Protein AF-0000000072940993 (afdb_homodimer)

Nearest PDB structures (foldseek):
  5yqp-assembly2_B  TM=6.753E-01  e=2.113E-04  Saccharomyces cerevisiae S288C
  6cay-assembly1_A  TM=6.560E-01  e=2.623E-04  Saccharomyces cerevisiae
  6byd-assembly1_A  TM=6.448E-01  e=2.923E-04  Saccharomyces cerevisiae S288C
  5yqi-assembly1_A  TM=5.886E-01  e=9.612E-04  Saccharomyces cerevisiae
  5yqp-assembly2_B  TM=6.872E-01  e=2.381E-04  Saccharomyces cerevisiae S288C

Foldseek 3Di:
DALVVLVCVQAVPAAADPDPCQQVVVVLADPDDWDWDDQDDWDPLDASRVVSCCVQPVCVVVVVVVVQVWAPKDKDHWHWDAHPVDRPFTKTKMKIWTKGADPDDPPFDRIFIKMKIWIWGADPPQRKIKIKMKMFTDGDVCRVQKIKIKIKIWHWDADPVRGITIGITMTIDIGGHVVVVVVVVVVVVVVVVVVVVVVVVVVVCCVVVVD/DALVVLVVVQLVPAAADPDPCQQVVVVLADPDDWDWDDQDDFDPLDASRVVSCCVQPVCVVVVVVVVQVWDPKDKDHWHWDAHPVDRPFTKTKMKIWTKGADPDDPPFDRIFIKIKIWIWGADPPQRKIKIKMKMFTDGDVCRVQKIKIKIKIWHWDAPPVRGITIGITMTIDIGGHVVVVVVVVVVVVVVVVVVVVVVVVVVVCCVVVVD

Structure (mmCIF, N/CA/C/O backbone):
data_AF-0000000072940993-model_v1
#
loop_
_entity.id
_entity.type
_entity.pdbx_description
1 polymer 'VASt domain-containing protein'
#
loop_
_atom_site.group_PDB
_atom_site.id
_atom_site.type_symbol
_atom_site.label_atom_id
_atom_site.label_alt_id
_atom_site.label_comp_id
_atom_site.label_asym_id
_atom_site.label_entity_id
_atom_site.label_seq_id
_atom_site.pdbx_PDB_ins_code
_atom_site.Cartn_x
_atom_site.Cartn_y
_atom_site.Cartn_z
_atom_site.occupancy
_atom_site.B_iso_or_equiv
_atom_site.auth_seq_id
_atom_site.auth_comp_id
_atom_site.auth_asym_id
_atom_site.auth_atom_id
_atom_site.pdbx_PDB_model_num
ATOM 1 N N . MET A 1 1 ? -4.785 -43.75 -18.281 1 80.12 1 MET A N 1
ATOM 2 C CA . MET A 1 1 ? -5.207 -43.531 -16.906 1 80.12 1 MET A CA 1
ATOM 3 C C . MET A 1 1 ? -5.918 -42.188 -16.75 1 80.12 1 MET A C 1
ATOM 5 O O . MET A 1 1 ? -5.582 -41.219 -17.453 1 80.12 1 MET A O 1
ATOM 9 N N . SER A 1 2 ? -7.012 -42.219 -15.938 1 92.25 2 SER A N 1
ATOM 10 C CA . SER A 1 2 ? -7.746 -40.969 -15.695 1 92.25 2 SER A CA 1
ATOM 11 C C . SER A 1 2 ? -6.926 -40 -14.852 1 92.25 2 SER A C 1
ATOM 13 O O . SER A 1 2 ? -5.949 -40.406 -14.219 1 92.25 2 SER A O 1
ATOM 15 N N . ALA A 1 3 ? -7.258 -38.781 -14.961 1 94.5 3 ALA A N 1
ATOM 16 C CA . ALA A 1 3 ? -6.602 -37.781 -14.141 1 94.5 3 ALA A CA 1
ATOM 17 C C . ALA A 1 3 ? -6.637 -38.156 -12.664 1 94.5 3 ALA A C 1
ATOM 19 O O . ALA A 1 3 ? -5.641 -38.031 -11.953 1 94.5 3 ALA A O 1
ATOM 20 N N . LYS A 1 4 ? -7.781 -38.656 -12.273 1 94.44 4 LYS A N 1
ATOM 21 C CA . LYS A 1 4 ? -7.953 -39.062 -10.883 1 94.44 4 LYS A CA 1
ATOM 22 C C . LYS A 1 4 ? -7.016 -40.219 -10.531 1 94.44 4 LYS A C 1
ATOM 24 O O . LYS A 1 4 ? -6.363 -40.219 -9.484 1 94.44 4 LYS A O 1
ATOM 29 N N . SER A 1 5 ? -6.977 -41.219 -11.398 1 95.12 5 SER A N 1
ATOM 30 C CA . SER A 1 5 ? -6.125 -42.375 -11.156 1 95.12 5 SER A CA 1
ATOM 31 C C . SER A 1 5 ? -4.652 -42 -11.117 1 95.12 5 SER A C 1
ATOM 33 O O . SER A 1 5 ? -3.895 -42.469 -10.281 1 95.12 5 SER A O 1
ATOM 35 N N . THR A 1 6 ? -4.273 -41.156 -12.023 1 95.81 6 THR A N 1
ATOM 36 C CA . THR A 1 6 ? -2.896 -40.688 -12.062 1 95.81 6 THR A CA 1
ATOM 37 C C . THR A 1 6 ? -2.551 -39.906 -10.797 1 95.81 6 THR A C 1
ATOM 39 O O . THR A 1 6 ? -1.498 -40.125 -10.195 1 95.81 6 THR A O 1
ATOM 42 N N . PHE A 1 7 ? -3.428 -39.031 -10.406 1 97 7 PHE A N 1
ATOM 43 C CA . PHE A 1 7 ? -3.229 -38.25 -9.195 1 97 7 PHE A CA 1
ATOM 44 C C . PHE A 1 7 ? -3.084 -39.156 -7.977 1 97 7 PHE A C 1
ATOM 46 O O . PHE A 1 7 ? -2.145 -39 -7.195 1 97 7 PHE A O 1
ATOM 53 N N . GLN A 1 8 ? -3.975 -40.062 -7.855 1 96.19 8 GLN A N 1
ATOM 54 C CA . GLN A 1 8 ? -3.992 -40.969 -6.695 1 96.19 8 GLN A CA 1
ATOM 55 C C . GLN A 1 8 ? -2.732 -41.812 -6.641 1 96.19 8 GLN A C 1
ATOM 57 O O . GLN A 1 8 ? -2.191 -42.062 -5.562 1 96.19 8 GLN A O 1
ATOM 62 N N . ALA A 1 9 ? -2.281 -42.25 -7.82 1 96.38 9 ALA A N 1
ATOM 63 C CA . ALA A 1 9 ? -1.074 -43.062 -7.879 1 96.38 9 ALA A CA 1
ATOM 64 C C . ALA A 1 9 ? 0.127 -42.312 -7.312 1 96.38 9 ALA A C 1
ATOM 66 O O . ALA A 1 9 ? 0.95 -42.875 -6.602 1 96.38 9 ALA A O 1
ATOM 67 N N . VAL A 1 10 ? 0.199 -41.062 -7.648 1 96.88 10 VAL A N 1
ATOM 68 C CA . VAL A 1 10 ? 1.312 -40.25 -7.168 1 96.88 10 VAL A CA 1
ATOM 69 C C . VAL A 1 10 ? 1.087 -39.875 -5.703 1 96.88 10 VAL A C 1
ATOM 71 O O . VAL A 1 10 ? 2.01 -39.969 -4.887 1 96.88 10 VAL A O 1
ATOM 74 N N . PHE A 1 11 ? -0.12 -39.5 -5.352 1 96.81 11 PHE A N 1
ATOM 75 C CA . PHE A 1 11 ? -0.459 -39.125 -3.992 1 96.81 11 PHE A CA 1
ATOM 76 C C . PHE A 1 11 ? -0.164 -40.25 -3.01 1 96.81 11 PHE A C 1
ATOM 78 O O . PHE A 1 11 ? 0.42 -40 -1.949 1 96.81 11 PHE A O 1
ATOM 85 N N . ASP A 1 12 ? -0.51 -41.375 -3.346 1 96.31 12 ASP A N 1
ATOM 86 C CA . ASP A 1 12 ? -0.37 -42.531 -2.465 1 96.31 12 ASP A CA 1
ATOM 87 C C . ASP A 1 12 ? 1.102 -42.844 -2.203 1 96.31 12 ASP A C 1
ATOM 89 O O . ASP A 1 12 ? 1.456 -43.344 -1.127 1 96.31 12 ASP A O 1
ATOM 93 N N . LYS A 1 13 ? 1.942 -42.562 -3.1 1 96.38 13 LYS A N 1
ATOM 94 C CA . LYS A 1 13 ? 3.359 -42.906 -2.99 1 96.38 13 LYS A CA 1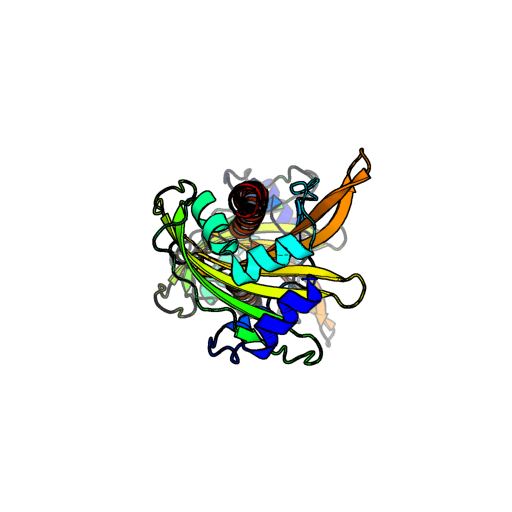
ATOM 95 C C . LYS A 1 13 ? 4.156 -41.719 -2.41 1 96.38 13 LYS A C 1
ATOM 97 O O . LYS A 1 13 ? 5.297 -41.906 -1.976 1 96.38 13 LYS A O 1
ATOM 102 N N . ALA A 1 14 ? 3.576 -40.562 -2.49 1 96.38 14 ALA A N 1
ATOM 103 C CA . ALA A 1 14 ? 4.293 -39.344 -2.088 1 96.38 14 ALA A CA 1
ATOM 104 C C . ALA A 1 14 ? 4.453 -39.281 -0.571 1 96.38 14 ALA A C 1
ATOM 106 O O . ALA A 1 14 ? 3.59 -39.75 0.171 1 96.38 14 ALA A O 1
ATOM 107 N N . GLU A 1 15 ? 5.586 -38.688 -0.132 1 96.12 15 GLU A N 1
ATOM 108 C CA . GLU A 1 15 ? 5.793 -38.375 1.282 1 96.12 15 GLU A CA 1
ATOM 109 C C . GLU A 1 15 ? 5.215 -37.031 1.649 1 96.12 15 GLU A C 1
ATOM 111 O O . GLU A 1 15 ? 4.984 -36.188 0.775 1 96.12 15 GLU A O 1
ATOM 116 N N . GLU A 1 16 ? 4.98 -36.906 2.947 1 94.62 16 GLU A N 1
ATOM 117 C CA . GLU A 1 16 ? 4.543 -35.594 3.424 1 94.62 16 GLU A CA 1
ATOM 118 C C . GLU A 1 16 ? 5.621 -34.531 3.205 1 94.62 16 GLU A C 1
ATOM 120 O O . GLU A 1 16 ? 6.812 -34.812 3.365 1 94.62 16 GLU A O 1
ATOM 125 N N . THR A 1 17 ? 5.133 -33.344 2.832 1 94.69 17 THR A N 1
ATOM 126 C CA . THR A 1 17 ? 6.09 -32.281 2.555 1 94.69 17 THR A CA 1
ATOM 127 C C . THR A 1 17 ? 6.879 -31.938 3.811 1 94.69 17 THR A C 1
ATOM 129 O O . THR A 1 17 ? 6.328 -31.906 4.91 1 94.69 17 THR A O 1
ATOM 132 N N . THR A 1 18 ? 8.133 -31.656 3.596 1 91.25 18 THR A N 1
ATOM 133 C CA . THR A 1 18 ? 9 -31.219 4.684 1 91.25 18 THR A CA 1
ATOM 134 C C . THR A 1 18 ? 9.398 -29.75 4.496 1 91.25 18 THR A C 1
ATOM 136 O O . THR A 1 18 ? 10.234 -29.234 5.23 1 91.25 18 THR A O 1
ATOM 139 N N . ILE A 1 19 ? 8.836 -29.141 3.52 1 90.88 19 ILE A N 1
ATOM 140 C CA . ILE A 1 19 ? 9.141 -27.734 3.256 1 90.88 19 ILE A CA 1
ATOM 141 C C . ILE A 1 19 ? 8.438 -26.859 4.277 1 90.88 19 ILE A C 1
ATOM 143 O O . ILE A 1 19 ? 7.203 -26.781 4.305 1 90.88 19 ILE A O 1
ATOM 147 N N . PRO A 1 20 ? 9.125 -26.188 5.066 1 85.75 20 PRO A N 1
ATOM 148 C CA . PRO A 1 20 ? 8.523 -25.484 6.203 1 85.75 20 PRO A CA 1
ATOM 149 C C . PRO A 1 20 ? 7.586 -24.359 5.777 1 85.75 20 PRO A C 1
ATOM 151 O O . PRO A 1 20 ? 6.57 -24.109 6.438 1 85.75 20 PRO A O 1
ATOM 154 N N . GLU A 1 21 ? 7.887 -23.688 4.68 1 87.25 21 GLU A N 1
ATOM 155 C CA . GLU A 1 21 ? 7.141 -22.5 4.273 1 87.25 21 GLU A CA 1
ATOM 156 C C . GLU A 1 21 ? 5.832 -22.891 3.586 1 87.25 21 GLU A C 1
ATOM 158 O O . GLU A 1 21 ? 4.957 -22.047 3.393 1 87.25 21 GLU A O 1
ATOM 163 N N . MET A 1 22 ? 5.621 -24.125 3.295 1 92 22 MET A N 1
ATOM 164 C CA . MET A 1 22 ? 4.516 -24.547 2.439 1 92 22 MET A CA 1
ATOM 165 C C . MET A 1 22 ? 3.174 -24.234 3.088 1 92 22 MET A C 1
ATOM 167 O O . MET A 1 22 ? 2.273 -23.688 2.436 1 92 22 MET A O 1
ATOM 171 N N . GLN A 1 23 ? 3.158 -24.5 4.359 1 89 23 GLN A N 1
ATOM 172 C CA . GLN A 1 23 ? 1.902 -24.25 5.059 1 89 23 GLN A CA 1
ATOM 173 C C . GLN A 1 23 ? 1.641 -22.766 5.211 1 89 23 GLN A C 1
ATOM 175 O O . GLN A 1 23 ? 0.539 -22.281 4.926 1 89 23 GLN A O 1
ATOM 180 N N . SER A 1 24 ? 2.666 -22.047 5.645 1 84.31 24 SER A N 1
ATOM 181 C CA . SER A 1 24 ? 2.51 -20.609 5.895 1 84.31 24 SER A CA 1
ATOM 182 C C . SER A 1 24 ? 2.188 -19.859 4.609 1 84.31 24 SER A C 1
ATOM 184 O O . SER A 1 24 ? 1.436 -18.875 4.625 1 84.31 24 SER A O 1
ATOM 186 N N . PHE A 1 25 ? 2.639 -20.344 3.555 1 84.75 25 PHE A N 1
ATOM 187 C CA . PHE A 1 25 ? 2.406 -19.672 2.281 1 84.75 25 PHE A CA 1
ATOM 188 C C . PHE A 1 25 ? 1.043 -20.047 1.713 1 84.75 25 PHE A C 1
ATOM 190 O O . PHE A 1 25 ? 0.365 -19.203 1.109 1 84.75 25 PHE A O 1
ATOM 197 N N . TYR A 1 26 ? 0.702 -21.25 1.933 1 89.81 26 TYR A N 1
ATOM 198 C CA . TYR A 1 26 ? -0.577 -21.703 1.4 1 89.81 26 TYR A CA 1
ATOM 199 C C . TYR A 1 26 ? -1.725 -20.859 1.943 1 89.81 26 TYR A C 1
ATOM 201 O O . TYR A 1 26 ? -2.645 -20.5 1.203 1 89.81 26 TYR A O 1
ATOM 209 N N . ILE A 1 27 ? -1.6 -20.516 3.205 1 82.31 27 ILE A N 1
ATOM 210 C CA . ILE A 1 27 ? -2.682 -19.781 3.865 1 82.31 27 ILE A CA 1
ATOM 211 C C . ILE A 1 27 ? -2.738 -18.344 3.346 1 82.31 27 ILE A C 1
ATOM 213 O O . ILE A 1 27 ? -3.732 -17.656 3.547 1 82.31 27 ILE A O 1
ATOM 217 N N . THR A 1 28 ? -1.7 -17.891 2.729 1 78.62 28 THR A N 1
ATOM 218 C CA . THR A 1 28 ? -1.657 -16.516 2.244 1 78.62 28 THR A CA 1
ATOM 219 C C . THR A 1 28 ? -2.283 -16.406 0.856 1 78.62 28 THR A C 1
ATOM 221 O O . THR A 1 28 ? -2.504 -15.305 0.35 1 78.62 28 THR A O 1
ATOM 224 N N . LEU A 1 29 ? -2.484 -17.547 0.189 1 83.12 29 LEU A N 1
ATOM 225 C CA . LEU A 1 29 ? -3.146 -17.5 -1.11 1 83.12 29 LEU A CA 1
ATOM 226 C C . LEU A 1 29 ? -4.477 -16.75 -1.012 1 83.12 29 LEU A C 1
ATOM 228 O O . LEU A 1 29 ? -5.27 -17.016 -0.106 1 83.12 29 LEU A O 1
ATOM 232 N N . PRO A 1 30 ? -4.594 -15.766 -1.9 1 71.75 30 PRO A N 1
ATOM 233 C CA . PRO A 1 30 ? -5.855 -15.023 -1.829 1 71.75 30 PRO A CA 1
ATOM 234 C C . PRO A 1 30 ? -7.078 -15.906 -2.043 1 71.75 30 PRO A C 1
ATOM 236 O O . PRO A 1 30 ? -7.039 -16.828 -2.865 1 71.75 30 PRO A O 1
ATOM 239 N N . LYS A 1 31 ? -8.008 -15.672 -1.272 1 68.56 31 LYS A N 1
ATOM 240 C CA . LYS A 1 31 ? -9.273 -16.344 -1.516 1 68.56 31 LYS A CA 1
ATOM 241 C C . LYS A 1 31 ? -10.117 -15.594 -2.537 1 68.56 31 LYS A C 1
ATOM 243 O O . LYS A 1 31 ? -10.828 -16.203 -3.342 1 68.56 31 LYS A O 1
ATOM 248 N N . HIS A 1 32 ? -9.867 -14.266 -2.398 1 65.5 32 HIS A N 1
ATOM 249 C CA . HIS A 1 32 ? -10.539 -13.344 -3.305 1 65.5 32 HIS A CA 1
ATOM 250 C C . HIS A 1 32 ? -9.57 -12.297 -3.848 1 65.5 32 HIS A C 1
ATOM 252 O O . HIS A 1 32 ? -8.414 -12.242 -3.432 1 65.5 32 HIS A O 1
ATOM 258 N N . GLY A 1 33 ? -10 -11.656 -4.98 1 62.28 33 GLY A N 1
ATOM 259 C CA . GLY A 1 33 ? -9.227 -10.516 -5.445 1 62.28 33 GLY A CA 1
ATOM 260 C C . GLY A 1 33 ? -8.289 -10.859 -6.594 1 62.28 33 GLY A C 1
ATOM 261 O O . GLY A 1 33 ? -7.402 -10.07 -6.934 1 62.28 33 GLY A O 1
ATOM 262 N N . TYR A 1 34 ? -8.438 -12.117 -6.992 1 72.12 34 TYR A N 1
ATOM 263 C CA . TYR A 1 34 ? -7.656 -12.453 -8.18 1 72.12 34 TYR A CA 1
ATOM 264 C C . TYR A 1 34 ? -8.156 -11.688 -9.398 1 72.12 34 TYR A C 1
ATOM 266 O O . TYR A 1 34 ? -9.344 -11.367 -9.492 1 72.12 34 TYR A O 1
ATOM 274 N N . GLN A 1 35 ? -7.219 -11.273 -10.125 1 72.56 35 GLN A N 1
ATOM 275 C CA . GLN A 1 35 ? -7.547 -10.766 -11.453 1 72.56 35 GLN A CA 1
ATOM 276 C C . GLN A 1 35 ? -7.402 -11.859 -12.508 1 72.56 35 GLN A C 1
ATOM 278 O O . GLN A 1 35 ? -6.414 -12.594 -12.516 1 72.56 35 GLN A O 1
ATOM 283 N N . VAL A 1 36 ? -8.445 -11.984 -13.297 1 74.19 36 VAL A N 1
ATOM 284 C CA . VAL A 1 36 ? -8.383 -12.961 -14.383 1 74.19 36 VAL A CA 1
ATOM 285 C C . VAL A 1 36 ? -7.41 -12.484 -15.453 1 74.19 36 VAL A C 1
ATOM 287 O O . VAL A 1 36 ? -7.484 -11.344 -15.906 1 74.19 36 VAL A O 1
ATOM 290 N N . VAL A 1 37 ? -6.453 -13.258 -15.672 1 72.12 37 VAL A N 1
ATOM 291 C CA . VAL A 1 37 ? -5.457 -12.836 -16.641 1 72.12 37 VAL A CA 1
ATOM 292 C C . VAL A 1 37 ? -5.625 -13.633 -17.938 1 72.12 37 VAL A C 1
ATOM 294 O O . VAL A 1 37 ? -5.105 -13.242 -18.984 1 72.12 37 VAL A O 1
ATOM 297 N N . ASN A 1 38 ? -6.02 -14.688 -17.891 1 65.12 38 ASN A N 1
ATOM 298 C CA . ASN A 1 38 ? -6.305 -15.523 -19.062 1 65.12 38 ASN A CA 1
ATOM 299 C C . ASN A 1 38 ? -7.59 -16.328 -18.875 1 65.12 38 ASN A C 1
ATOM 301 O O . ASN A 1 38 ? -7.816 -16.906 -17.812 1 65.12 38 ASN A O 1
ATOM 305 N N . GLU A 1 39 ? -8.43 -15.961 -19.625 1 58.81 39 GLU A N 1
ATOM 306 C CA . GLU A 1 39 ? -9.539 -16.906 -19.719 1 58.81 39 GLU A CA 1
ATOM 307 C C . GLU A 1 39 ? -9.375 -17.828 -20.922 1 58.81 39 GLU A C 1
ATOM 309 O O . GLU A 1 39 ? -9.719 -17.453 -22.047 1 58.81 39 GLU A O 1
ATOM 314 N N . ALA A 1 40 ? -8.102 -18.047 -21.016 1 55.34 40 ALA A N 1
ATOM 315 C CA . ALA A 1 40 ? -7.551 -18.656 -22.234 1 55.34 40 ALA A CA 1
ATOM 316 C C . ALA A 1 40 ? -8.492 -19.703 -22.781 1 55.34 40 ALA A C 1
ATOM 318 O O . ALA A 1 40 ? -9.273 -20.312 -22.047 1 55.34 40 ALA A O 1
ATOM 319 N N . ASP A 1 41 ? -8.344 -19.672 -24.016 1 59.22 41 ASP A N 1
ATOM 320 C CA . ASP A 1 41 ? -8.672 -20.531 -25.141 1 59.22 41 ASP A CA 1
ATOM 321 C C . ASP A 1 41 ? -8.164 -21.953 -24.922 1 59.22 41 ASP A C 1
ATOM 323 O O . ASP A 1 41 ? -7.309 -22.188 -24.062 1 59.22 41 ASP A O 1
ATOM 327 N N . GLU A 1 42 ? -8.602 -22.859 -25.703 1 63.75 42 GLU A N 1
ATOM 328 C CA . GLU A 1 42 ? -8.453 -24.297 -25.922 1 63.75 42 GLU A CA 1
ATOM 329 C C . GLU A 1 42 ? -6.98 -24.703 -25.922 1 63.75 42 GLU A C 1
ATOM 331 O O . GLU A 1 42 ? -6.164 -24.109 -26.625 1 63.75 42 GLU A O 1
ATOM 336 N N . LEU A 1 43 ? -6.52 -25.156 -24.688 1 66.88 43 LEU A N 1
ATOM 337 C CA . LEU A 1 43 ? -5.211 -25.812 -24.672 1 66.88 43 LEU A CA 1
ATOM 338 C C . LEU A 1 43 ? -5.215 -27.047 -25.562 1 66.88 43 LEU A C 1
ATOM 340 O O . LEU A 1 43 ? -6.188 -27.812 -25.562 1 66.88 43 LEU A O 1
ATOM 344 N N . SER A 1 44 ? -4.281 -27.406 -26.297 1 63.97 44 SER A N 1
ATOM 345 C CA . SER A 1 44 ? -3.984 -28.453 -27.266 1 63.97 44 SER A CA 1
ATOM 346 C C . SER A 1 44 ? -5.066 -29.531 -27.266 1 63.97 44 SER A C 1
ATOM 348 O O . SER A 1 44 ? -5.863 -29.609 -26.328 1 63.97 44 SER A O 1
ATOM 350 N N . ALA A 1 45 ? -5.27 -30.188 -28.234 1 69.19 45 ALA A N 1
ATOM 351 C CA . ALA A 1 45 ? -6.07 -31.391 -28.469 1 69.19 45 ALA A CA 1
ATOM 352 C C . ALA A 1 45 ? -5.777 -32.469 -27.422 1 69.19 45 ALA A C 1
ATOM 354 O O . ALA A 1 45 ? -5.383 -33.594 -27.766 1 69.19 45 ALA A O 1
ATOM 355 N N . ILE A 1 46 ? -5.719 -31.922 -26.141 1 83 46 ILE A N 1
ATOM 356 C CA . ILE A 1 46 ? -5.523 -32.875 -25.062 1 83 46 ILE A CA 1
ATOM 357 C C . ILE A 1 46 ? -6.719 -32.844 -24.109 1 83 46 ILE A C 1
ATOM 359 O O . ILE A 1 46 ? -7.648 -32.062 -24.312 1 83 46 ILE A O 1
ATOM 363 N N . ASN A 1 47 ? -6.715 -33.781 -23.141 1 89.12 47 ASN A N 1
ATOM 364 C CA . ASN A 1 47 ? -7.699 -33.812 -22.078 1 89.12 47 ASN A CA 1
ATOM 365 C C . ASN A 1 47 ? -7.035 -33.719 -20.703 1 89.12 47 ASN A C 1
ATOM 367 O O . ASN A 1 47 ? -5.809 -33.688 -20.609 1 89.12 47 ASN A O 1
ATOM 371 N N . THR A 1 48 ? -7.809 -33.688 -19.703 1 92.5 48 THR A N 1
ATOM 372 C CA . THR A 1 48 ? -7.293 -33.5 -18.344 1 92.5 48 THR A CA 1
ATOM 373 C C . THR A 1 48 ? -6.484 -34.719 -17.922 1 92.5 48 THR A C 1
ATOM 375 O O . THR A 1 48 ? -5.547 -34.625 -17.125 1 92.5 48 THR A O 1
ATOM 378 N N . ASP A 1 49 ? -6.77 -35.938 -18.469 1 93.69 49 ASP A N 1
ATOM 379 C CA . ASP A 1 49 ? -5.98 -37.125 -18.156 1 93.69 49 ASP A CA 1
ATOM 380 C C . ASP A 1 49 ? -4.531 -36.938 -18.609 1 93.69 49 ASP A C 1
ATOM 382 O O . ASP A 1 49 ? -3.602 -37.188 -17.828 1 93.69 49 ASP A O 1
ATOM 386 N N . THR A 1 50 ? -4.43 -36.5 -19.812 1 92.38 50 THR A N 1
ATOM 387 C CA . THR A 1 50 ? -3.107 -36.25 -20.391 1 92.38 50 THR A CA 1
ATOM 388 C C . THR A 1 50 ? -2.385 -35.125 -19.641 1 92.38 50 THR A C 1
ATOM 390 O O . THR A 1 50 ? -1.176 -35.219 -19.422 1 92.38 50 THR A O 1
ATOM 393 N N . LEU A 1 51 ? -3.098 -34.125 -19.281 1 93.5 51 LEU A N 1
ATOM 394 C CA . LEU A 1 51 ? -2.512 -32.969 -18.594 1 93.5 51 LEU A CA 1
ATOM 395 C C . LEU A 1 51 ? -2 -33.375 -17.219 1 93.5 51 LEU A C 1
ATOM 397 O O . LEU A 1 51 ? -0.905 -32.969 -16.828 1 93.5 51 LEU A O 1
ATOM 401 N N . MET A 1 52 ? -2.811 -34.125 -16.531 1 95.62 52 MET A N 1
ATOM 402 C CA . MET A 1 52 ? -2.393 -34.594 -15.203 1 95.62 52 MET A CA 1
ATOM 403 C C . MET A 1 52 ? -1.111 -35.406 -15.281 1 95.62 52 MET A C 1
ATOM 405 O O . MET A 1 52 ? -0.193 -35.219 -14.484 1 95.62 52 MET A O 1
ATOM 409 N N . LYS A 1 53 ? -1.057 -36.281 -16.219 1 95.06 53 LYS A N 1
ATOM 410 C CA . LYS A 1 53 ? 0.159 -37.062 -16.422 1 95.06 53 LYS A CA 1
ATOM 411 C C . LYS A 1 53 ? 1.349 -36.156 -16.719 1 95.06 53 LYS A C 1
ATOM 413 O O . LYS A 1 53 ? 2.451 -36.375 -16.219 1 95.06 53 LYS A O 1
ATOM 418 N N . ALA A 1 54 ? 1.129 -35.156 -17.547 1 94.38 54 ALA A N 1
ATOM 419 C CA . ALA A 1 54 ? 2.182 -34.219 -17.891 1 94.38 54 ALA A CA 1
ATOM 420 C C . ALA A 1 54 ? 2.701 -33.5 -16.656 1 94.38 54 ALA A C 1
ATOM 422 O O . ALA A 1 54 ? 3.912 -33.344 -16.484 1 94.38 54 ALA A O 1
ATOM 423 N N . PHE A 1 55 ? 1.794 -33.062 -15.773 1 96.06 55 PHE A N 1
ATOM 424 C CA . PHE A 1 55 ? 2.156 -32.344 -14.555 1 96.06 55 PHE A CA 1
ATOM 425 C C . PHE A 1 55 ? 2.982 -33.219 -13.633 1 96.06 55 PHE A C 1
ATOM 427 O O . PHE A 1 55 ? 4 -32.812 -13.094 1 96.06 55 PHE A O 1
ATOM 434 N N . LEU A 1 56 ? 2.553 -34.438 -13.5 1 96.88 56 LEU A N 1
ATOM 435 C CA . LEU A 1 56 ? 3.051 -35.25 -12.391 1 96.88 56 LEU A CA 1
ATOM 436 C C . LEU A 1 56 ? 4.184 -36.156 -12.852 1 96.88 56 LEU A C 1
ATOM 438 O O . LEU A 1 56 ? 5.031 -36.562 -12.047 1 96.88 56 LEU A O 1
ATOM 442 N N . GLN A 1 57 ? 4.266 -36.531 -14.164 1 94.19 57 GLN A N 1
ATOM 443 C CA . GLN A 1 57 ? 5.176 -37.594 -14.562 1 94.19 57 GLN A CA 1
ATOM 444 C C . GLN A 1 57 ? 6.09 -37.125 -15.703 1 94.19 57 GLN A C 1
ATOM 446 O O . GLN A 1 57 ? 7.188 -37.656 -15.867 1 94.19 57 GLN A O 1
ATOM 451 N N . ASP A 1 58 ? 5.625 -36.188 -16.469 1 92.62 58 ASP A N 1
ATOM 452 C CA . ASP A 1 58 ? 6.34 -35.938 -17.703 1 92.62 58 ASP A CA 1
ATOM 453 C C . ASP A 1 58 ? 7.164 -34.656 -17.609 1 92.62 58 ASP A C 1
ATOM 455 O O . ASP A 1 58 ? 7.727 -34.219 -18.609 1 92.62 58 ASP A O 1
ATOM 459 N N . GLY A 1 59 ? 7.164 -34 -16.5 1 94 59 GLY A N 1
ATOM 460 C CA . GLY A 1 59 ? 8.039 -32.844 -16.297 1 94 59 GLY A CA 1
ATOM 461 C C . GLY A 1 59 ? 7.484 -31.562 -16.859 1 94 59 GLY A C 1
ATOM 462 O O . GLY A 1 59 ? 8.242 -30.688 -17.297 1 94 59 GLY A O 1
ATOM 463 N N . LEU A 1 60 ? 6.191 -31.391 -16.906 1 94.56 60 LEU A N 1
ATOM 464 C CA . LEU A 1 60 ? 5.551 -30.234 -17.516 1 94.56 60 LEU A CA 1
ATOM 465 C C . LEU A 1 60 ? 6 -28.938 -16.828 1 94.56 60 LEU A C 1
ATOM 467 O O . LEU A 1 60 ? 6.293 -27.953 -17.5 1 94.56 60 LEU A O 1
ATOM 471 N N . VAL A 1 61 ? 6.062 -28.938 -15.562 1 95.31 61 VAL A N 1
ATOM 472 C CA . VAL A 1 61 ? 6.41 -27.734 -14.828 1 95.31 61 VAL A CA 1
ATOM 473 C C . VAL A 1 61 ? 7.805 -27.266 -15.242 1 95.31 61 V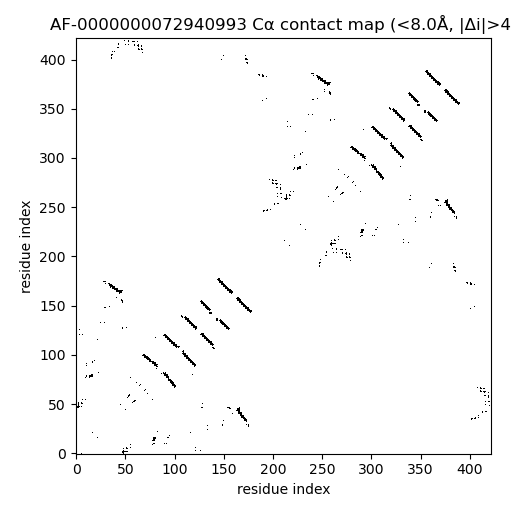AL A C 1
ATOM 475 O O . VAL A 1 61 ? 8.016 -26.078 -15.508 1 95.31 61 VAL A O 1
ATOM 478 N N . LYS A 1 62 ? 8.711 -28.172 -15.281 1 96 62 LYS A N 1
ATOM 479 C CA . LYS A 1 62 ? 10.07 -27.844 -15.703 1 96 62 LYS A CA 1
ATOM 480 C C . LYS A 1 62 ? 10.078 -27.281 -17.125 1 96 62 LYS A C 1
ATOM 482 O O . LYS A 1 62 ? 10.656 -26.219 -17.359 1 96 62 LYS A O 1
ATOM 487 N N . GLU A 1 63 ? 9.492 -27.969 -18.016 1 95.44 63 GLU A N 1
ATOM 488 C CA . GLU A 1 63 ? 9.461 -27.516 -19.391 1 95.44 63 GLU A CA 1
ATOM 489 C C . GLU A 1 63 ? 8.812 -26.141 -19.516 1 95.44 63 GLU A C 1
ATOM 491 O O . GLU A 1 63 ? 9.281 -25.281 -20.266 1 95.44 63 GLU A O 1
ATOM 496 N N . TRP A 1 64 ? 7.742 -25.953 -18.766 1 94.38 64 TRP A N 1
ATOM 497 C CA . TRP A 1 64 ? 7.023 -24.688 -18.734 1 94.38 64 TRP A CA 1
ATOM 498 C C . TRP A 1 64 ? 7.945 -23.547 -18.328 1 94.38 64 TRP A C 1
ATOM 500 O O . TRP A 1 64 ? 8.023 -22.531 -19.016 1 94.38 64 TRP A O 1
ATOM 510 N N . GLN A 1 65 ? 8.711 -23.719 -17.266 1 94.88 65 GLN A N 1
ATOM 511 C CA . GLN A 1 65 ? 9.602 -22.688 -16.75 1 94.88 65 GLN A CA 1
ATOM 512 C C . GLN A 1 65 ? 10.773 -22.453 -17.688 1 94.88 65 GLN A C 1
ATOM 514 O O . GLN A 1 65 ? 11.219 -21.312 -17.875 1 94.88 65 GLN A O 1
ATOM 519 N N . LEU A 1 66 ? 11.266 -23.5 -18.297 1 94.75 66 LEU A N 1
ATOM 520 C CA . LEU A 1 66 ? 12.359 -23.391 -19.25 1 94.75 66 LEU A CA 1
ATOM 521 C C . LEU A 1 66 ? 11.93 -22.562 -20.453 1 94.75 66 LEU A C 1
ATOM 523 O O . LEU A 1 66 ? 12.695 -21.719 -20.953 1 94.75 66 LEU A O 1
ATOM 527 N N . GLN A 1 67 ? 10.711 -22.797 -20.891 1 92.5 67 GLN A N 1
ATOM 528 C CA . GLN A 1 67 ? 10.172 -22.031 -22.016 1 92.5 67 GLN A CA 1
ATOM 529 C C . GLN A 1 67 ? 10.078 -20.547 -21.672 1 92.5 67 GLN A C 1
ATOM 531 O O . GLN A 1 67 ? 10.211 -19.688 -22.562 1 92.5 67 GLN A O 1
ATOM 536 N N . ALA A 1 68 ? 9.93 -20.234 -20.438 1 90.81 68 ALA A N 1
ATOM 537 C CA . ALA A 1 68 ? 9.812 -18.859 -19.984 1 90.81 68 ALA A CA 1
ATOM 538 C C . ALA A 1 68 ? 11.188 -18.234 -19.75 1 90.81 68 ALA A C 1
ATOM 540 O O . ALA A 1 68 ? 11.289 -17.078 -19.312 1 90.81 68 ALA A O 1
ATOM 541 N N . GLY A 1 69 ? 12.25 -18.953 -19.906 1 91.38 69 GLY A N 1
ATOM 542 C CA . GLY A 1 69 ? 13.602 -18.422 -19.812 1 91.38 69 GLY A CA 1
ATOM 543 C C . GLY A 1 69 ? 14.273 -18.75 -18.5 1 91.38 69 GLY A C 1
ATOM 544 O O . GLY A 1 69 ? 15.328 -18.188 -18.172 1 91.38 69 GLY A O 1
ATOM 545 N N . ALA A 1 70 ? 13.719 -19.719 -17.766 1 94.19 70 ALA A N 1
ATOM 546 C CA . ALA A 1 70 ? 14.297 -20.094 -16.484 1 94.19 70 ALA A CA 1
ATOM 547 C C . ALA A 1 70 ? 15.648 -20.781 -16.672 1 94.19 70 ALA A C 1
ATOM 549 O O . ALA A 1 70 ? 15.844 -21.516 -17.641 1 94.19 70 ALA A O 1
ATOM 550 N N . SER A 1 71 ? 16.594 -20.406 -15.797 1 95.31 71 SER A N 1
ATOM 551 C CA . SER A 1 71 ? 17.875 -21.109 -15.68 1 95.31 71 SER A CA 1
ATOM 552 C C . SER A 1 71 ? 18.125 -21.562 -14.242 1 95.31 71 SER A C 1
ATOM 554 O O . SER A 1 71 ? 17.406 -21.156 -13.328 1 95.31 71 SER A O 1
ATOM 556 N N . GLN A 1 72 ? 19.094 -22.562 -14.039 1 96.31 72 GLN A N 1
ATOM 557 C CA . GLN A 1 72 ? 19.438 -23.094 -12.719 1 96.31 72 GLN A CA 1
ATOM 558 C C . GLN A 1 72 ? 18.203 -23.656 -12.023 1 96.31 72 GLN A C 1
ATOM 560 O O . GLN A 1 72 ? 17.938 -23.328 -10.867 1 96.31 72 GLN A O 1
ATOM 565 N N . PHE A 1 73 ? 17.5 -24.453 -12.758 1 96.81 73 PHE A N 1
ATOM 566 C CA . PHE A 1 73 ? 16.219 -24.984 -12.312 1 96.81 73 PHE A CA 1
ATOM 567 C C . PHE A 1 73 ? 16.422 -26.156 -11.367 1 96.81 73 PHE A C 1
ATOM 569 O O . PHE A 1 73 ? 17.141 -27.109 -11.688 1 96.81 73 PHE A O 1
ATOM 576 N N . GLU A 1 74 ? 15.906 -26.047 -10.18 1 96.81 74 GLU A N 1
ATOM 577 C CA . GLU A 1 74 ? 15.852 -27.125 -9.195 1 96.81 74 GLU A CA 1
ATOM 578 C C . GLU A 1 74 ? 14.438 -27.281 -8.633 1 96.81 74 GLU A C 1
ATOM 580 O O . GLU A 1 74 ? 13.773 -26.297 -8.305 1 96.81 74 GLU A O 1
ATOM 585 N N . GLU A 1 75 ? 13.953 -28.5 -8.594 1 96.88 75 GLU A N 1
ATOM 586 C CA . GLU A 1 75 ? 12.617 -28.719 -8.047 1 96.88 75 GLU A CA 1
ATOM 587 C C . GLU A 1 75 ? 12.609 -29.875 -7.051 1 96.88 75 GLU A C 1
ATOM 589 O O . GLU A 1 75 ? 13.422 -30.797 -7.16 1 96.88 75 GLU A O 1
ATOM 594 N N . THR A 1 76 ? 11.812 -29.844 -6.078 1 96.56 76 THR A N 1
ATOM 595 C CA . THR A 1 76 ? 11.531 -30.969 -5.199 1 96.56 76 THR A CA 1
ATOM 596 C C . THR A 1 76 ? 10.523 -31.906 -5.844 1 96.56 76 THR A C 1
ATOM 598 O O . THR A 1 76 ? 9.773 -31.516 -6.734 1 96.56 76 THR A O 1
ATOM 601 N N . PRO A 1 77 ? 10.562 -33.188 -5.43 1 96.06 77 PRO A N 1
ATOM 602 C CA . PRO A 1 77 ? 9.477 -34.062 -5.879 1 96.06 77 PRO A CA 1
ATOM 603 C C . PRO A 1 77 ? 8.109 -33.625 -5.355 1 96.06 77 PRO A C 1
ATOM 605 O O . PRO A 1 77 ? 8.039 -32.875 -4.383 1 96.06 77 PRO A O 1
ATOM 608 N N . TRP A 1 78 ? 7.051 -34.062 -6.094 1 97.62 78 TRP A N 1
ATOM 609 C CA . TRP A 1 78 ? 5.711 -33.844 -5.555 1 97.62 78 TRP A CA 1
ATOM 610 C C . TRP A 1 78 ? 5.559 -34.5 -4.188 1 97.62 78 TRP A C 1
ATOM 612 O O . TRP A 1 78 ? 5.926 -35.656 -4.008 1 97.62 78 TRP A O 1
ATOM 622 N N . ALA A 1 79 ? 5.082 -33.75 -3.197 1 98 79 ALA A N 1
ATOM 623 C CA . ALA A 1 79 ? 4.859 -34.25 -1.839 1 98 79 ALA A CA 1
ATOM 624 C C . ALA A 1 79 ? 3.408 -34.031 -1.412 1 98 79 ALA A C 1
ATOM 626 O O . ALA A 1 79 ? 2.709 -33.188 -1.976 1 98 79 ALA A O 1
ATOM 627 N N . LYS A 1 80 ? 3.037 -34.781 -0.425 1 97 80 LYS A N 1
ATOM 628 C CA . LYS A 1 80 ? 1.712 -34.594 0.162 1 97 80 LYS A CA 1
ATOM 629 C C . LYS A 1 80 ? 1.646 -33.312 0.993 1 97 80 LYS A C 1
ATOM 631 O O . LYS A 1 80 ? 2.572 -33 1.746 1 97 80 LYS A O 1
ATOM 636 N N . PHE A 1 81 ? 0.62 -32.594 0.732 1 96.56 81 PHE A N 1
ATOM 637 C CA . PHE A 1 81 ? 0.333 -31.406 1.527 1 96.56 81 PHE A CA 1
ATOM 638 C C . PHE A 1 81 ? -1.017 -31.547 2.223 1 96.56 81 PHE A C 1
ATOM 640 O O . PHE A 1 81 ? -2.02 -31.875 1.59 1 96.56 81 PHE A O 1
ATOM 647 N N . THR A 1 82 ? -1.005 -31.281 3.494 1 91.38 82 THR A N 1
ATOM 648 C CA . THR A 1 82 ? -2.238 -31.281 4.273 1 91.38 82 THR A CA 1
ATOM 649 C C . THR A 1 82 ? -2.625 -29.859 4.672 1 91.38 82 THR A C 1
ATOM 651 O O . THR A 1 82 ? -1.863 -29.172 5.355 1 91.38 82 THR A O 1
ATOM 654 N N . ASP A 1 83 ? -3.775 -29.5 4.168 1 87.81 83 ASP A N 1
ATOM 655 C CA . ASP A 1 83 ? -4.324 -28.219 4.586 1 87.81 83 ASP A CA 1
ATOM 656 C C . ASP A 1 83 ? -4.836 -28.281 6.023 1 87.81 83 ASP A C 1
ATOM 658 O O . ASP A 1 83 ? -5.734 -29.062 6.336 1 87.81 83 ASP A O 1
ATOM 662 N N . ASP A 1 84 ? -4.344 -27.406 6.836 1 82.25 84 ASP A N 1
ATOM 663 C CA . ASP A 1 84 ? -4.73 -27.406 8.242 1 82.25 84 ASP A CA 1
ATOM 664 C C . ASP A 1 84 ? -6.215 -27.094 8.406 1 82.25 84 ASP A C 1
ATOM 666 O O . ASP A 1 84 ? -6.844 -27.531 9.383 1 82.25 84 ASP A O 1
ATOM 670 N N . LYS A 1 85 ? -6.77 -26.359 7.449 1 79.88 85 LYS A N 1
ATOM 671 C CA . LYS A 1 85 ? -8.164 -25.953 7.559 1 79.88 85 LYS A CA 1
ATOM 672 C C . LYS A 1 85 ? -9.094 -27.047 7.039 1 79.88 85 LYS A C 1
ATOM 674 O O . LYS A 1 85 ? -10.242 -27.172 7.484 1 79.88 85 LYS A O 1
ATOM 679 N N . ASP A 1 86 ? -8.672 -27.75 6.066 1 81.38 86 ASP A N 1
ATOM 680 C CA . ASP A 1 86 ? -9.469 -28.812 5.465 1 81.38 86 ASP A CA 1
ATOM 681 C C . ASP A 1 86 ? -8.578 -30 5.074 1 81.38 86 ASP A C 1
ATOM 683 O O . ASP A 1 86 ? -7.992 -30.016 3.99 1 81.38 86 ASP A O 1
ATOM 687 N N . SER A 1 87 ? -8.625 -30.953 5.879 1 84.31 87 SER A N 1
ATOM 688 C CA . SER A 1 87 ? -7.75 -32.094 5.676 1 84.31 87 SER A CA 1
ATOM 689 C C . SER A 1 87 ? -8.375 -33.125 4.719 1 84.31 87 SER A C 1
ATOM 691 O O . SER A 1 87 ? -7.734 -34.094 4.34 1 84.31 87 SER A O 1
ATOM 693 N N . SER A 1 88 ? -9.531 -32.812 4.305 1 87.56 88 SER A N 1
ATOM 694 C CA . SER A 1 88 ? -10.211 -33.781 3.443 1 87.56 88 SER A CA 1
ATOM 695 C C . SER A 1 88 ? -9.766 -33.625 1.993 1 87.56 88 SER A C 1
ATOM 697 O O . SER A 1 88 ? -9.953 -34.531 1.185 1 87.56 88 SER A O 1
ATOM 699 N N . VAL A 1 89 ? -9.195 -32.531 1.726 1 90.62 89 VAL A N 1
ATOM 700 C CA . VAL A 1 89 ? -8.781 -32.312 0.349 1 90.62 89 VAL A CA 1
ATOM 701 C C . VAL A 1 89 ? -7.344 -32.781 0.151 1 90.62 89 VAL A C 1
ATOM 703 O O . VAL A 1 89 ? -6.449 -32.406 0.912 1 90.62 89 VAL A O 1
ATOM 706 N N . GLU A 1 90 ? -7.148 -33.688 -0.837 1 94.94 90 GLU A N 1
ATOM 707 C CA . GLU A 1 90 ? -5.809 -34.156 -1.17 1 94.94 90 GLU A CA 1
ATOM 708 C C . GLU A 1 90 ? -5.074 -33.156 -2.062 1 94.94 90 GLU A C 1
ATOM 710 O O . GLU A 1 90 ? -5.559 -32.812 -3.143 1 94.94 90 GLU A O 1
ATOM 715 N N . ILE A 1 91 ? -3.943 -32.75 -1.55 1 97.25 91 ILE A N 1
ATOM 716 C CA . ILE A 1 91 ? -3.156 -31.75 -2.279 1 97.25 91 ILE A CA 1
ATOM 717 C C . ILE A 1 91 ? -1.714 -32.25 -2.41 1 97.25 91 ILE A C 1
ATOM 719 O O . ILE A 1 91 ? -1.132 -32.75 -1.449 1 97.25 91 ILE A O 1
ATOM 723 N N . LEU A 1 92 ? -1.175 -32.188 -3.631 1 98.06 92 LEU A N 1
ATOM 724 C CA . LEU A 1 92 ? 0.255 -32.344 -3.869 1 98.06 92 LEU A CA 1
ATOM 725 C C . LEU A 1 92 ? 0.951 -31 -3.973 1 98.06 92 LEU A C 1
ATOM 727 O O . LEU A 1 92 ? 0.38 -30.031 -4.5 1 98.06 92 LEU A O 1
ATOM 731 N N . CYS A 1 93 ? 2.135 -30.922 -3.434 1 98.06 93 CYS A N 1
ATOM 732 C CA . CYS A 1 93 ? 2.852 -29.656 -3.508 1 98.06 93 CYS A CA 1
ATOM 733 C C . CYS A 1 93 ? 4.312 -29.875 -3.877 1 98.06 93 CYS A C 1
ATOM 735 O O . CYS A 1 93 ? 4.832 -30.984 -3.744 1 98.06 93 CYS A O 1
ATOM 737 N N . LYS A 1 94 ? 4.988 -28.875 -4.406 1 97.31 94 LYS A N 1
ATOM 738 C CA . LYS A 1 94 ? 6.426 -28.891 -4.672 1 97.31 94 LYS A CA 1
ATOM 739 C C . LYS A 1 94 ? 6.996 -27.484 -4.688 1 97.31 94 LYS A C 1
ATOM 741 O O . LYS A 1 94 ? 6.25 -26.5 -4.762 1 97.31 94 LYS A O 1
ATOM 746 N N . ARG A 1 95 ? 8.219 -27.391 -4.516 1 97.12 95 ARG A N 1
ATOM 747 C CA . ARG A 1 95 ? 8.961 -26.125 -4.555 1 97.12 95 ARG A CA 1
ATOM 748 C C . ARG A 1 95 ? 9.945 -26.109 -5.715 1 97.12 95 ARG A C 1
ATOM 750 O O . ARG A 1 95 ? 10.594 -27.125 -6.008 1 97.12 95 ARG A O 1
ATOM 757 N N . ILE A 1 96 ? 10.031 -24.969 -6.379 1 97.31 96 ILE A N 1
ATOM 758 C CA . ILE A 1 96 ? 10.984 -24.75 -7.465 1 97.31 96 ILE A CA 1
ATOM 759 C C . ILE A 1 96 ? 11.883 -23.562 -7.141 1 97.31 96 ILE A C 1
ATOM 761 O O . ILE A 1 96 ? 11.414 -22.531 -6.645 1 97.31 96 ILE A O 1
ATOM 765 N N . ASN A 1 97 ? 13.156 -23.75 -7.352 1 96.06 97 ASN A N 1
ATOM 766 C CA . ASN A 1 97 ? 14.141 -22.672 -7.379 1 96.06 97 ASN A CA 1
ATOM 767 C C . ASN A 1 97 ? 14.703 -22.469 -8.781 1 96.06 97 ASN A C 1
ATOM 769 O O . ASN A 1 97 ? 15.039 -23.438 -9.469 1 96.06 97 ASN A O 1
ATOM 773 N N . MET A 1 98 ? 14.703 -21.219 -9.141 1 96.25 98 MET A N 1
ATOM 774 C CA . MET A 1 98 ? 15.211 -20.922 -10.477 1 96.25 98 MET A CA 1
ATOM 775 C C . MET A 1 98 ? 15.695 -19.484 -10.586 1 96.25 98 MET A C 1
ATOM 777 O O . MET A 1 98 ? 15.523 -18.703 -9.648 1 96.25 98 MET A O 1
ATOM 781 N N . VAL A 1 99 ? 16.359 -19.234 -11.695 1 93.62 99 VAL A N 1
ATOM 782 C CA . VAL A 1 99 ? 16.719 -17.875 -12.078 1 93.62 99 VAL A CA 1
ATOM 783 C C . VAL A 1 99 ? 15.898 -17.453 -13.297 1 93.62 99 VAL A C 1
ATOM 785 O O . VAL A 1 99 ? 15.789 -18.203 -14.273 1 93.62 99 VAL A O 1
ATOM 788 N N . MET A 1 100 ? 15.203 -16.328 -13.172 1 90.12 100 MET A N 1
ATOM 789 C CA . MET A 1 100 ? 14.352 -15.82 -14.25 1 90.12 100 MET A CA 1
ATOM 790 C C . MET A 1 100 ? 14.859 -14.469 -14.75 1 90.12 100 MET A C 1
ATOM 792 O O . MET A 1 100 ? 15.336 -13.648 -13.961 1 90.12 100 MET A O 1
ATOM 796 N N . PRO A 1 101 ? 14.641 -14.258 -15.992 1 84.81 101 PRO A N 1
ATOM 797 C CA . PRO A 1 101 ? 14.906 -12.906 -16.484 1 84.81 101 PRO A CA 1
ATOM 798 C C . PRO A 1 101 ? 13.859 -11.898 -16.016 1 84.81 101 PRO A C 1
ATOM 800 O O . PRO A 1 101 ? 12.68 -12.234 -15.891 1 84.81 101 PRO A O 1
ATOM 803 N N . ILE A 1 102 ? 14.305 -10.719 -15.586 1 73.25 102 ILE A N 1
ATOM 804 C CA . ILE A 1 102 ? 13.367 -9.664 -15.211 1 73.25 102 ILE A CA 1
ATOM 805 C C . ILE A 1 102 ? 13.508 -8.484 -16.172 1 73.25 102 ILE A C 1
ATOM 807 O O . ILE A 1 102 ? 14.562 -8.289 -16.781 1 73.25 102 ILE A O 1
ATOM 811 N N . PRO A 1 103 ? 12.227 -7.871 -16.359 1 65.44 103 PRO A N 1
ATOM 812 C CA . PRO A 1 103 ? 12.312 -6.703 -17.25 1 65.44 103 PRO A CA 1
ATOM 813 C C . PRO A 1 103 ? 13.367 -5.695 -16.781 1 65.44 103 PRO A C 1
ATOM 815 O O . PRO A 1 103 ? 13.617 -5.562 -15.586 1 65.44 103 PRO A O 1
ATOM 818 N N . LYS A 1 104 ? 13.969 -5.18 -17.719 1 58.84 104 LYS A N 1
ATOM 819 C CA . LYS A 1 104 ? 15.047 -4.23 -17.438 1 58.84 104 LYS A CA 1
ATOM 820 C C . LYS A 1 104 ? 14.539 -3.053 -16.609 1 58.84 104 LYS A C 1
ATOM 822 O O . LYS A 1 104 ? 13.633 -2.338 -17.031 1 58.84 104 LYS A O 1
ATOM 827 N N . LEU A 1 105 ? 14.641 -3.174 -15.352 1 53.91 105 LEU A N 1
ATOM 828 C CA . LEU A 1 105 ? 14.445 -2.014 -14.484 1 53.91 105 LEU A CA 1
ATOM 829 C C . LEU A 1 105 ? 15.766 -1.3 -14.227 1 53.91 105 LEU A C 1
ATOM 831 O O . LEU A 1 105 ? 16.812 -1.937 -14.172 1 53.91 105 LEU A O 1
ATOM 835 N N . PRO A 1 106 ? 15.656 0.001 -14.297 1 51.91 106 PRO A N 1
ATOM 836 C CA . PRO A 1 106 ? 16.906 0.714 -14.008 1 51.91 106 PRO A CA 1
ATOM 837 C C . PRO A 1 106 ? 17.547 0.272 -12.688 1 51.91 106 PRO A C 1
ATOM 839 O O . PRO A 1 106 ? 16.844 0.113 -11.68 1 51.91 106 PRO A O 1
ATOM 842 N N . MET A 1 107 ? 18.828 -0.129 -12.719 1 53.62 107 MET A N 1
ATOM 843 C CA . MET A 1 107 ? 19.703 -0.424 -11.594 1 53.62 107 MET A CA 1
ATOM 844 C C . MET A 1 107 ? 19.359 -1.78 -10.984 1 53.62 107 MET A C 1
ATOM 846 O O . MET A 1 107 ? 19.641 -2.027 -9.805 1 53.62 107 MET A O 1
ATOM 850 N N . CYS A 1 108 ? 18.516 -2.418 -11.734 1 55.91 108 CYS A N 1
ATOM 851 C CA . CYS A 1 108 ? 18.266 -3.76 -11.219 1 55.91 108 CYS A CA 1
ATOM 852 C C . CYS A 1 108 ? 18.906 -4.816 -12.109 1 55.91 108 CYS A C 1
ATOM 854 O O . CYS A 1 108 ? 19.188 -4.562 -13.281 1 55.91 108 CYS A O 1
ATOM 856 N N . ALA A 1 109 ? 19.312 -5.879 -11.469 1 65.19 109 ALA A N 1
ATOM 857 C CA . ALA A 1 109 ? 19.828 -7.027 -12.219 1 65.19 109 ALA A CA 1
ATOM 858 C C . ALA A 1 109 ? 18.828 -7.465 -13.281 1 65.19 109 ALA A C 1
ATOM 860 O O . ALA A 1 109 ? 17.625 -7.203 -13.172 1 65.19 109 ALA A O 1
ATOM 861 N N . ASP A 1 110 ? 19.406 -8.031 -14.383 1 77.88 110 ASP A N 1
ATOM 862 C CA . ASP A 1 110 ? 18.578 -8.5 -15.492 1 77.88 110 ASP A CA 1
ATOM 863 C C . ASP A 1 110 ? 17.922 -9.844 -15.156 1 77.88 110 ASP A C 1
ATOM 865 O O . ASP A 1 110 ? 17.109 -10.352 -15.922 1 77.88 110 ASP A O 1
ATOM 869 N N . GLU A 1 111 ? 18.469 -10.391 -14.031 1 84.56 111 GLU A N 1
ATOM 870 C CA . GLU A 1 111 ? 17.922 -11.664 -13.594 1 84.56 111 GLU A CA 1
ATOM 871 C C . GLU A 1 111 ? 17.656 -11.672 -12.094 1 84.56 111 GLU A C 1
ATOM 873 O O . GLU A 1 111 ? 18.234 -10.867 -11.352 1 84.56 111 GLU A O 1
ATOM 878 N N . SER A 1 112 ? 16.734 -12.406 -11.703 1 85.62 112 SER A N 1
ATOM 879 C CA . SER A 1 112 ? 16.438 -12.562 -10.289 1 85.62 112 SER A CA 1
ATOM 880 C C . SER A 1 112 ? 16.203 -14.031 -9.938 1 85.62 112 SER A C 1
ATOM 882 O O . SER A 1 112 ? 15.633 -14.781 -10.734 1 85.62 112 SER A O 1
ATOM 884 N N . ARG A 1 113 ? 16.828 -14.461 -8.852 1 92.31 113 ARG A N 1
ATOM 885 C CA . ARG A 1 113 ? 16.406 -15.742 -8.297 1 92.31 113 ARG A CA 1
ATOM 886 C C . ARG A 1 113 ? 14.93 -15.734 -7.922 1 92.31 113 ARG A C 1
ATOM 888 O O . ARG A 1 113 ? 14.445 -14.758 -7.34 1 92.31 113 ARG A O 1
ATOM 895 N N . VAL A 1 114 ? 14.203 -16.75 -8.266 1 91.38 114 VAL A N 1
ATOM 896 C CA . VAL A 1 114 ? 12.773 -16.859 -7.984 1 91.38 114 VAL A CA 1
ATOM 897 C C . VAL A 1 114 ? 12.484 -18.188 -7.305 1 91.38 114 VAL A C 1
ATOM 899 O O . VAL A 1 114 ? 13.016 -19.234 -7.703 1 91.38 114 VAL A O 1
ATOM 902 N N . ILE A 1 115 ? 11.742 -18.141 -6.254 1 93.19 115 ILE A N 1
ATOM 903 C CA . ILE A 1 115 ? 11.195 -19.344 -5.625 1 93.19 115 ILE A CA 1
ATOM 904 C C . ILE A 1 115 ? 9.703 -19.438 -5.926 1 93.19 115 ILE A C 1
ATOM 906 O O . ILE A 1 115 ? 8.969 -18.453 -5.82 1 93.19 115 ILE A O 1
ATOM 910 N N . VAL A 1 116 ? 9.273 -20.641 -6.355 1 95.31 116 VAL A N 1
ATOM 911 C CA . VAL A 1 116 ? 7.852 -20.859 -6.609 1 95.31 116 VAL A CA 1
ATOM 912 C C . VAL A 1 116 ? 7.359 -22.062 -5.809 1 95.31 116 VAL A C 1
ATOM 914 O O . VAL A 1 116 ? 8.023 -23.094 -5.766 1 95.31 116 VAL A O 1
ATOM 917 N N . TYR A 1 117 ? 6.273 -21.906 -5.168 1 95.88 117 TYR A N 1
ATOM 918 C CA . TYR A 1 117 ? 5.551 -22.969 -4.496 1 95.88 117 TYR A CA 1
ATOM 919 C C . TYR A 1 117 ? 4.293 -23.344 -5.27 1 95.88 117 TYR A C 1
ATOM 921 O O . TYR A 1 117 ? 3.492 -22.484 -5.625 1 95.88 117 TYR A O 1
ATOM 929 N N . TYR A 1 118 ? 4.145 -24.625 -5.527 1 97.5 118 TYR A N 1
ATOM 930 C CA . TYR A 1 118 ? 2.963 -25.109 -6.238 1 97.5 118 TYR A CA 1
ATOM 931 C C . TYR A 1 118 ? 2.102 -25.984 -5.34 1 97.5 118 TYR A C 1
ATOM 933 O O . TYR A 1 118 ? 2.623 -26.75 -4.523 1 97.5 118 TYR A O 1
ATOM 941 N N . TRP A 1 119 ? 0.859 -25.906 -5.5 1 97.25 119 TRP A N 1
ATOM 942 C CA . TRP A 1 119 ? -0.144 -26.812 -4.945 1 97.25 119 TRP A CA 1
ATOM 943 C C . TRP A 1 119 ? -1.081 -27.312 -6.039 1 97.25 119 TRP A C 1
ATOM 945 O O . TRP A 1 119 ? -1.718 -26.516 -6.734 1 97.25 119 TRP A O 1
ATOM 955 N N . LEU A 1 120 ? -1.14 -28.594 -6.234 1 97.94 120 LEU A N 1
ATOM 956 C CA . LEU A 1 120 ? -1.937 -29.25 -7.27 1 97.94 120 LEU A CA 1
ATOM 957 C C . LEU A 1 120 ? -3.01 -30.141 -6.648 1 97.94 120 LEU A C 1
ATOM 959 O O . LEU A 1 120 ? -2.723 -30.922 -5.738 1 97.94 120 LEU A O 1
ATOM 963 N N . ARG A 1 121 ? -4.211 -29.969 -7.113 1 96.62 121 ARG A N 1
ATOM 964 C CA . ARG A 1 121 ? -5.273 -30.844 -6.609 1 96.62 121 ARG A CA 1
ATOM 965 C C . ARG A 1 121 ? -6.324 -31.094 -7.684 1 96.62 121 ARG A C 1
ATOM 967 O O . ARG A 1 121 ? -6.352 -30.422 -8.711 1 96.62 121 ARG A O 1
ATOM 974 N N . LEU A 1 122 ? -7.105 -32.125 -7.422 1 95.25 122 LEU A N 1
ATOM 975 C CA . LEU A 1 122 ? -8.297 -32.406 -8.203 1 95.25 122 LEU A CA 1
ATOM 976 C C . LEU A 1 122 ? -9.555 -31.969 -7.465 1 95.25 122 LEU A C 1
ATOM 978 O O . LEU A 1 122 ? -9.734 -32.281 -6.285 1 95.25 122 LEU A O 1
ATOM 982 N N . GLU A 1 123 ? -10.289 -31.219 -8.211 1 92.06 123 GLU A N 1
ATOM 983 C CA . GLU A 1 123 ? -11.547 -30.812 -7.602 1 92.06 123 GLU A CA 1
ATOM 984 C C . GLU A 1 123 ? -12.555 -31.953 -7.59 1 92.06 123 GLU A C 1
ATOM 986 O O . GLU A 1 123 ? -12.703 -32.656 -8.586 1 92.06 123 GLU A O 1
ATOM 991 N N . ASP A 1 124 ? -13.297 -32.062 -6.48 1 85.12 124 ASP A N 1
ATOM 992 C CA . ASP A 1 124 ? -14.227 -33.156 -6.309 1 85.12 124 ASP A CA 1
ATOM 993 C C . ASP A 1 124 ? -15.5 -32.938 -7.109 1 85.12 124 ASP A C 1
ATOM 995 O O . ASP A 1 124 ? -16.141 -33.906 -7.543 1 85.12 124 ASP A O 1
ATOM 999 N N . ASP A 1 125 ? -15.867 -31.766 -7.305 1 84 125 ASP A N 1
ATOM 1000 C CA . ASP A 1 125 ? -17.172 -31.438 -7.875 1 84 125 ASP A CA 1
ATOM 1001 C C . ASP A 1 125 ? -17.203 -31.766 -9.367 1 84 125 ASP A C 1
ATOM 1003 O O . ASP A 1 125 ? -18.156 -32.375 -9.852 1 84 125 ASP A O 1
ATOM 1007 N N . ASP A 1 126 ? -16.172 -31.359 -10.109 1 87.81 126 ASP A N 1
ATOM 1008 C CA . ASP A 1 126 ? -16.266 -31.484 -11.562 1 87.81 126 ASP A CA 1
ATOM 1009 C C . ASP A 1 126 ? -15.016 -32.156 -12.141 1 87.81 126 ASP A C 1
ATOM 1011 O O . ASP A 1 126 ? -14.883 -32.281 -13.359 1 87.81 126 ASP A O 1
ATOM 1015 N N . GLY A 1 127 ? -14.141 -32.625 -11.258 1 89.06 127 GLY A N 1
ATOM 1016 C CA . GLY A 1 127 ? -12.945 -33.312 -11.711 1 89.06 127 GLY A CA 1
ATOM 1017 C C . GLY A 1 127 ? -11.922 -32.406 -12.344 1 89.06 127 GLY A C 1
ATOM 1018 O O . GLY A 1 127 ? -10.969 -32.875 -12.977 1 89.06 127 GLY A O 1
ATOM 1019 N N . SER A 1 128 ? -12.094 -31.078 -12.211 1 94.19 128 SER A N 1
ATOM 1020 C CA . SER A 1 128 ? -11.141 -30.125 -12.773 1 94.19 128 SER A CA 1
ATOM 1021 C C . SER A 1 128 ? -9.82 -30.156 -12.008 1 94.19 128 SER A C 1
ATOM 1023 O O . SER A 1 128 ? -9.789 -30.547 -10.836 1 94.19 128 SER A O 1
ATOM 1025 N N . ILE A 1 129 ? -8.727 -29.844 -12.75 1 96.06 129 ILE A N 1
ATOM 1026 C CA . ILE A 1 129 ? -7.398 -29.719 -12.156 1 96.06 129 ILE A CA 1
ATOM 1027 C C . ILE A 1 129 ? -7.176 -28.281 -11.68 1 96.06 129 ILE A C 1
ATOM 1029 O O . ILE A 1 129 ? -7.367 -27.344 -12.445 1 96.06 129 ILE A O 1
ATOM 1033 N N . ARG A 1 130 ? -6.828 -28.141 -10.461 1 95.06 130 ARG A N 1
ATOM 1034 C CA . ARG A 1 130 ? -6.5 -26.812 -9.922 1 95.06 130 ARG A CA 1
ATOM 1035 C C . ARG A 1 130 ? -5.023 -26.734 -9.539 1 95.06 130 ARG A C 1
ATOM 1037 O O . ARG A 1 130 ? -4.535 -27.547 -8.75 1 95.06 130 ARG A O 1
ATOM 1044 N N . LEU A 1 131 ? -4.359 -25.812 -10.156 1 96.06 131 LEU A N 1
ATOM 1045 C CA . LEU A 1 131 ? -2.969 -25.516 -9.844 1 96.06 131 LEU A CA 1
ATOM 1046 C C . LEU A 1 131 ? -2.84 -24.125 -9.234 1 96.06 131 LEU A C 1
ATOM 1048 O O . LEU A 1 131 ? -3.209 -23.125 -9.859 1 96.06 131 LEU A O 1
ATOM 1052 N N . GLU A 1 132 ? -2.348 -24.078 -8.016 1 95.12 132 GLU A N 1
ATOM 1053 C CA . GLU A 1 132 ? -2.062 -22.797 -7.359 1 95.12 132 GLU A CA 1
ATOM 1054 C C . GLU A 1 132 ? -0.563 -22.625 -7.133 1 95.12 132 GLU A C 1
ATOM 1056 O O . GLU A 1 132 ? 0.169 -23.609 -6.977 1 95.12 132 GLU A O 1
ATOM 1061 N N . SER A 1 133 ? -0.167 -21.406 -7.199 1 95.44 133 SER A N 1
ATOM 1062 C CA . SER A 1 133 ? 1.253 -21.156 -6.988 1 95.44 133 SER A CA 1
ATOM 1063 C C . SER A 1 133 ? 1.472 -19.812 -6.285 1 95.44 133 SER A C 1
ATOM 1065 O O . SER A 1 133 ? 0.623 -18.922 -6.355 1 95.44 133 SER A O 1
ATOM 1067 N N . LEU A 1 134 ? 2.498 -19.703 -5.57 1 92.31 134 LEU A N 1
ATOM 1068 C CA . LEU A 1 134 ? 3.061 -18.484 -4.988 1 92.31 134 LEU A CA 1
ATOM 1069 C C . LEU A 1 134 ? 4.523 -18.312 -5.391 1 92.31 134 LEU A C 1
ATOM 1071 O O . LEU A 1 134 ? 5.312 -19.266 -5.289 1 92.31 134 LEU A O 1
ATOM 1075 N N . SER A 1 135 ? 4.844 -17.172 -5.895 1 91.25 135 SER A N 1
ATOM 1076 C CA . SER A 1 135 ? 6.219 -16.938 -6.316 1 91.25 135 SER A CA 1
ATOM 1077 C C . SER A 1 135 ? 6.773 -15.656 -5.688 1 91.25 135 SER A C 1
ATOM 1079 O O . SER A 1 135 ? 6.02 -14.734 -5.371 1 91.25 135 SER A O 1
ATOM 1081 N N . GLN A 1 136 ? 8.086 -15.648 -5.535 1 84.94 136 GLN A N 1
ATOM 1082 C CA . GLN A 1 136 ? 8.805 -14.508 -4.98 1 84.94 136 GLN A CA 1
ATOM 1083 C C . GLN A 1 136 ? 10.164 -14.336 -5.656 1 84.94 136 GLN A C 1
ATOM 1085 O O . GLN A 1 136 ? 10.914 -15.297 -5.805 1 84.94 136 GLN A O 1
ATOM 1090 N N . SER A 1 137 ? 10.266 -13.094 -6.113 1 81.94 137 SER A N 1
ATOM 1091 C CA . SER A 1 137 ? 11.609 -12.727 -6.551 1 81.94 137 SER A CA 1
ATOM 1092 C C . SER A 1 137 ? 12.5 -12.367 -5.363 1 81.94 137 SER A C 1
ATOM 1094 O O . SER A 1 137 ? 12.047 -11.719 -4.418 1 81.94 137 SER A O 1
ATOM 1096 N N . LEU A 1 138 ? 13.719 -12.797 -5.492 1 78.94 138 LEU A N 1
ATOM 1097 C CA . LEU A 1 138 ? 14.57 -12.648 -4.316 1 78.94 138 LEU A CA 1
ATOM 1098 C C . LEU A 1 138 ? 15.539 -11.484 -4.488 1 78.94 138 LEU A C 1
ATOM 1100 O O . LEU A 1 138 ? 16.094 -10.984 -3.508 1 78.94 138 LEU A O 1
ATOM 1104 N N . ASP A 1 139 ? 15.727 -11.055 -5.711 1 75.38 139 ASP A N 1
ATOM 1105 C CA . ASP A 1 139 ? 16.781 -10.07 -5.949 1 75.38 139 ASP A CA 1
ATOM 1106 C C . ASP A 1 139 ? 16.219 -8.773 -6.516 1 75.38 139 ASP A C 1
ATOM 1108 O O . ASP A 1 139 ? 16.953 -7.816 -6.746 1 75.38 139 ASP A O 1
ATOM 1112 N N . ALA A 1 140 ? 14.938 -8.641 -6.789 1 64.5 140 ALA A N 1
ATOM 1113 C CA . ALA A 1 140 ? 14.32 -7.438 -7.34 1 64.5 140 ALA A CA 1
ATOM 1114 C C . ALA A 1 140 ? 14.016 -6.426 -6.242 1 64.5 140 ALA A C 1
ATOM 1116 O O . ALA A 1 140 ? 13.836 -6.797 -5.078 1 64.5 140 ALA A O 1
ATOM 1117 N N . PRO A 1 141 ? 14.023 -5.16 -6.598 1 59.94 141 PRO A N 1
ATOM 1118 C CA . PRO A 1 141 ? 13.594 -4.168 -5.609 1 59.94 141 PRO A CA 1
ATOM 1119 C C . PRO A 1 141 ? 12.203 -4.457 -5.051 1 59.94 141 PRO A C 1
ATOM 1121 O O . PRO A 1 141 ? 11.32 -4.914 -5.785 1 59.94 141 PRO A O 1
ATOM 1124 N N . PHE A 1 142 ? 12.008 -4.434 -3.85 1 61 142 PHE A N 1
ATOM 1125 C CA . PHE A 1 142 ? 10.727 -4.527 -3.152 1 61 142 PHE A CA 1
ATOM 1126 C C . PHE A 1 142 ? 10.203 -5.957 -3.17 1 61 142 PHE A C 1
ATOM 1128 O O . PHE A 1 142 ? 9.047 -6.203 -2.826 1 61 142 PHE A O 1
ATOM 1135 N N . CYS A 1 143 ? 11.086 -6.793 -3.574 1 64.12 143 CYS A N 1
ATOM 1136 C CA . CYS A 1 143 ? 10.648 -8.172 -3.752 1 64.12 143 CYS A CA 1
ATOM 1137 C C . CYS A 1 143 ? 10.188 -8.773 -2.43 1 64.12 143 CYS A C 1
ATOM 1139 O O . CYS A 1 143 ? 9.367 -9.695 -2.412 1 64.12 143 CYS A O 1
ATOM 1141 N N . THR A 1 144 ? 10.672 -8.195 -1.47 1 64.12 144 THR A N 1
ATOM 1142 C CA . THR A 1 144 ? 10.297 -8.742 -0.171 1 64.12 144 THR A CA 1
ATOM 1143 C C . THR A 1 144 ? 8.953 -8.195 0.282 1 64.12 144 THR A C 1
ATOM 1145 O O . THR A 1 144 ? 8.414 -8.617 1.308 1 64.12 144 THR A O 1
ATOM 1148 N N . TYR A 1 145 ? 8.43 -7.371 -0.622 1 68 145 TYR A N 1
ATOM 1149 C CA . TYR A 1 145 ? 7.23 -6.672 -0.17 1 68 145 TYR A CA 1
ATOM 1150 C C . TYR A 1 145 ? 5.973 -7.359 -0.687 1 68 145 TYR A C 1
ATOM 1152 O O . TYR A 1 145 ? 4.867 -7.059 -0.234 1 68 145 TYR A O 1
ATOM 1160 N N . PHE A 1 146 ? 6.234 -8.242 -1.536 1 75.25 146 PHE A N 1
ATOM 1161 C CA . PHE A 1 146 ? 5.031 -8.859 -2.074 1 75.25 146 PHE A CA 1
ATOM 1162 C C . PHE A 1 146 ? 5.328 -10.266 -2.592 1 75.25 146 PHE A C 1
ATOM 1164 O O . PHE A 1 146 ? 6.484 -10.609 -2.838 1 75.25 146 PHE A O 1
ATOM 1171 N N . THR A 1 147 ? 4.332 -11.078 -2.59 1 80.19 147 THR A N 1
ATOM 1172 C CA . THR A 1 147 ? 4.332 -12.367 -3.281 1 80.19 147 THR A CA 1
ATOM 1173 C C . THR A 1 147 ? 3.281 -12.383 -4.387 1 80.19 147 THR A C 1
ATOM 1175 O O . THR A 1 147 ? 2.256 -11.711 -4.285 1 80.19 147 THR A O 1
ATOM 1178 N N . ASN A 1 148 ? 3.629 -13.133 -5.406 1 85.94 148 ASN A N 1
ATOM 1179 C CA . ASN A 1 148 ? 2.701 -13.32 -6.516 1 85.94 148 ASN A CA 1
ATOM 1180 C C . ASN A 1 148 ? 1.937 -14.633 -6.398 1 85.94 148 ASN A C 1
ATOM 1182 O O . ASN A 1 148 ? 2.543 -15.703 -6.309 1 85.94 148 ASN A O 1
ATOM 1186 N N . ALA A 1 149 ? 0.625 -14.5 -6.355 1 89.44 149 ALA A N 1
ATOM 1187 C CA . ALA A 1 149 ? -0.227 -15.68 -6.289 1 89.44 149 ALA A CA 1
ATOM 1188 C C . ALA A 1 149 ? -0.92 -15.93 -7.625 1 89.44 149 ALA A C 1
ATOM 1190 O O . ALA A 1 149 ? -1.375 -14.992 -8.281 1 89.44 149 ALA A O 1
ATOM 1191 N N . GLU A 1 150 ? -0.922 -17.188 -8.047 1 90.94 150 GLU A N 1
ATOM 1192 C CA . GLU A 1 150 ? -1.649 -17.578 -9.25 1 90.94 150 GLU A CA 1
ATOM 1193 C C . GLU A 1 150 ? -2.525 -18.797 -9 1 90.94 150 GLU A C 1
ATOM 1195 O O . GLU A 1 150 ? -2.205 -19.625 -8.148 1 90.94 150 GLU A O 1
ATOM 1200 N N . ARG A 1 151 ? -3.586 -18.812 -9.711 1 90.94 151 ARG A N 1
ATOM 1201 C CA . ARG A 1 151 ? -4.492 -19.953 -9.719 1 90.94 151 ARG A CA 1
ATOM 1202 C C . ARG A 1 151 ? -4.93 -20.297 -11.141 1 90.94 151 ARG A C 1
ATOM 1204 O O . ARG A 1 151 ? -5.398 -19.422 -11.875 1 90.94 151 ARG A O 1
ATOM 1211 N N . ALA A 1 152 ? -4.695 -21.516 -11.477 1 91.19 152 ALA A N 1
ATOM 1212 C CA . ALA A 1 152 ? -5.148 -22.016 -12.773 1 91.19 152 ALA A CA 1
ATOM 1213 C C . ALA A 1 152 ? -6.078 -23.219 -12.594 1 91.19 152 ALA A C 1
ATOM 1215 O O . ALA A 1 152 ? -5.789 -24.125 -11.82 1 91.19 152 ALA A O 1
ATOM 1216 N N . VAL A 1 153 ? -7.184 -23.156 -13.289 1 90.94 153 VAL A N 1
ATOM 1217 C CA . VAL A 1 153 ? -8.125 -24.266 -13.297 1 90.94 153 VAL A CA 1
ATOM 1218 C C . VAL A 1 153 ? -8.289 -24.797 -14.719 1 90.94 153 VAL A C 1
ATOM 1220 O O . VAL A 1 153 ? -8.516 -24.031 -15.648 1 90.94 153 VAL A O 1
ATOM 1223 N N . PHE A 1 154 ? -8.062 -26.094 -14.805 1 92.12 154 PHE A N 1
ATOM 1224 C CA . PHE A 1 154 ? -8.156 -26.781 -16.094 1 92.12 154 PHE A CA 1
ATOM 1225 C C . PHE A 1 154 ? -9.375 -27.688 -16.141 1 92.12 154 PHE A C 1
ATOM 1227 O O . PHE A 1 154 ? -9.609 -28.469 -15.203 1 92.12 154 PHE A O 1
ATOM 1234 N N . ARG A 1 155 ? -10.125 -27.594 -17.25 1 91.25 155 ARG A N 1
ATOM 1235 C CA . ARG A 1 155 ? -11.328 -28.406 -17.422 1 91.25 155 ARG A CA 1
ATOM 1236 C C . ARG A 1 155 ? -11.398 -28.984 -18.828 1 91.25 155 ARG A C 1
ATOM 1238 O O . ARG A 1 155 ? -11 -28.328 -19.797 1 91.25 155 ARG A O 1
ATOM 1245 N N . ASP A 1 156 ? -11.938 -30.203 -18.797 1 91.69 156 ASP A N 1
ATOM 1246 C CA . ASP A 1 156 ? -12.234 -30.766 -20.109 1 91.69 156 ASP A CA 1
ATOM 1247 C C . ASP A 1 156 ? -13.344 -30 -20.812 1 91.69 156 ASP A C 1
ATOM 1249 O O . ASP A 1 156 ? -14.289 -29.547 -20.156 1 91.69 156 ASP A O 1
ATOM 1253 N N . ALA A 1 157 ? -13.109 -29.812 -22.078 1 88.06 157 ALA A N 1
ATOM 1254 C CA . ALA A 1 157 ? -14.109 -29.172 -22.922 1 88.06 157 ALA A CA 1
ATOM 1255 C C . ALA A 1 157 ? -14.078 -29.719 -24.328 1 88.06 157 ALA A C 1
ATOM 1257 O O . ALA A 1 157 ? -13.375 -30.703 -24.609 1 88.06 157 ALA A O 1
ATOM 1258 N N . LYS A 1 158 ? -15.016 -29.328 -25.078 1 86.06 158 LYS A N 1
ATOM 1259 C CA . LYS A 1 158 ? -15.023 -29.609 -26.5 1 86.06 158 LYS A CA 1
ATOM 1260 C C . LYS A 1 158 ? -14.82 -28.344 -27.328 1 86.06 158 LYS A C 1
ATOM 1262 O O . LYS A 1 158 ? -15.367 -27.297 -27 1 86.06 158 LYS A O 1
ATOM 1267 N N . ASP A 1 159 ? -13.891 -28.422 -28.234 1 78.25 159 ASP A N 1
ATOM 1268 C CA . ASP A 1 159 ? -13.695 -27.25 -29.094 1 78.25 159 ASP A CA 1
ATOM 1269 C C . ASP A 1 159 ? -14.852 -27.094 -30.078 1 78.25 159 ASP A C 1
ATOM 1271 O O . ASP A 1 159 ? -15.875 -27.781 -29.969 1 78.25 159 ASP A O 1
ATOM 1275 N N . GLU A 1 160 ? -14.742 -26.109 -30.938 1 79.56 160 GLU A N 1
ATOM 1276 C CA . GLU A 1 160 ? -15.805 -25.781 -31.891 1 79.56 160 GLU A CA 1
ATOM 1277 C C . GLU A 1 160 ? -16.125 -26.969 -32.781 1 79.56 160 GLU A C 1
ATOM 1279 O O . GLU A 1 160 ? -17.25 -27.094 -33.281 1 79.56 160 GLU A O 1
ATOM 1284 N N . ASN A 1 161 ? -15.211 -27.922 -33.031 1 84.19 161 ASN A N 1
ATOM 1285 C CA . ASN A 1 161 ? -15.383 -29.094 -33.906 1 84.19 161 ASN A CA 1
ATOM 1286 C C . ASN A 1 161 ? -15.758 -30.328 -33.094 1 84.19 161 ASN A C 1
ATOM 1288 O O . ASN A 1 161 ? -15.805 -31.438 -33.625 1 84.19 161 ASN A O 1
ATOM 1292 N N . GLY A 1 162 ? -15.938 -30.188 -31.781 1 82.56 162 GLY A N 1
ATOM 1293 C CA . GLY A 1 162 ? -16.344 -31.297 -30.938 1 82.56 162 GLY A CA 1
ATOM 1294 C C . GLY A 1 162 ? -15.18 -32.125 -30.422 1 82.56 162 GLY A C 1
ATOM 1295 O O . GLY A 1 162 ? -15.383 -33.188 -29.828 1 82.56 162 GLY A O 1
ATOM 1296 N N . LYS A 1 163 ? -14.031 -31.672 -30.766 1 83.12 163 LYS A N 1
ATOM 1297 C CA . LYS A 1 163 ? -12.852 -32.406 -30.312 1 83.12 163 LYS A CA 1
ATOM 1298 C C . LYS A 1 163 ? -12.531 -32.062 -28.859 1 83.12 163 LYS A C 1
ATOM 1300 O O . LYS A 1 163 ? -12.695 -30.922 -28.422 1 83.12 163 LYS A O 1
ATOM 1305 N N . ASP A 1 164 ? -12.016 -33.062 -28.188 1 82.19 164 ASP A N 1
ATOM 1306 C CA . ASP A 1 164 ? -11.648 -32.906 -26.781 1 82.19 164 ASP A CA 1
ATOM 1307 C C . ASP A 1 164 ? -10.523 -31.875 -26.641 1 82.19 164 ASP A C 1
ATOM 1309 O O . ASP A 1 164 ? -9.586 -31.844 -27.438 1 82.19 164 ASP A O 1
ATOM 1313 N N . CYS A 1 165 ? -10.766 -30.953 -25.734 1 85.25 165 CYS A N 1
ATOM 1314 C CA . CYS A 1 165 ? -9.727 -29.984 -25.391 1 85.25 165 CYS A CA 1
ATOM 1315 C C . CYS A 1 165 ? -9.789 -29.625 -23.906 1 85.25 165 CYS A C 1
ATOM 1317 O O . CYS A 1 165 ? -10.625 -30.141 -23.172 1 85.25 165 CYS A O 1
ATOM 1319 N N . VAL A 1 166 ? -8.766 -28.906 -23.484 1 88.62 166 VAL A N 1
ATOM 1320 C CA . VAL A 1 166 ? -8.734 -28.406 -22.125 1 88.62 166 VAL A CA 1
ATOM 1321 C C . VAL A 1 166 ? -8.852 -26.891 -22.125 1 88.62 166 VAL A C 1
ATOM 1323 O O . VAL A 1 166 ? -8.188 -26.219 -22.906 1 88.62 166 VAL A O 1
ATOM 1326 N N . ILE A 1 167 ? -9.766 -26.406 -21.312 1 86.5 167 ILE A N 1
ATOM 1327 C CA . ILE A 1 167 ? -9.859 -24.969 -21.109 1 86.5 167 ILE A CA 1
ATOM 1328 C C . ILE A 1 167 ? -9.227 -24.594 -19.781 1 86.5 167 ILE A C 1
ATOM 1330 O O . ILE A 1 167 ? -9.367 -25.312 -18.781 1 86.5 167 ILE A O 1
ATOM 1334 N N . MET A 1 168 ? -8.531 -23.5 -19.844 1 88.44 168 MET A N 1
ATOM 1335 C CA . MET A 1 168 ? -7.836 -23.031 -18.656 1 88.44 168 MET A CA 1
ATOM 1336 C C . MET A 1 168 ? -8.359 -21.656 -18.234 1 88.44 168 MET A C 1
ATOM 1338 O O . MET A 1 168 ? -8.484 -20.75 -19.062 1 88.44 168 MET A O 1
ATOM 1342 N N . LYS A 1 169 ? -8.758 -21.547 -16.984 1 86.19 169 LYS A N 1
ATOM 1343 C CA . LYS A 1 169 ? -8.984 -20.25 -16.359 1 86.19 169 LYS A CA 1
ATOM 1344 C C . LYS A 1 169 ? -7.84 -19.891 -15.406 1 86.19 169 LYS A C 1
ATOM 1346 O O . LYS A 1 169 ? -7.578 -20.609 -14.445 1 86.19 169 LYS A O 1
ATOM 1351 N N . LYS A 1 170 ? -7.129 -18.844 -15.734 1 88.56 170 LYS A N 1
ATOM 1352 C CA . LYS A 1 170 ? -6 -18.422 -14.914 1 88.56 170 LYS A CA 1
ATOM 1353 C C . LYS A 1 170 ? -6.273 -17.062 -14.25 1 88.56 170 LYS A C 1
ATOM 1355 O O . LYS A 1 170 ? -6.742 -16.141 -14.906 1 88.56 170 LYS A O 1
ATOM 1360 N N . GLU A 1 171 ? -5.953 -17.047 -12.992 1 87.75 171 GLU A N 1
ATOM 1361 C CA . GLU A 1 171 ? -6.098 -15.844 -12.188 1 87.75 171 GLU A CA 1
ATOM 1362 C C . GLU A 1 171 ? -4.816 -15.531 -11.422 1 87.75 171 GLU A C 1
ATOM 1364 O O . GLU A 1 171 ? -4.035 -16.438 -11.117 1 87.75 171 GLU A O 1
ATOM 1369 N N . CYS A 1 172 ? -4.602 -14.242 -11.273 1 87.56 172 CYS A N 1
ATOM 1370 C CA . CYS A 1 172 ? -3.414 -13.852 -10.523 1 87.56 172 CYS A CA 1
ATOM 1371 C C . CYS A 1 172 ? -3.754 -12.789 -9.484 1 87.56 172 CYS A C 1
ATOM 1373 O O . CYS A 1 172 ? -4.785 -12.117 -9.586 1 87.56 172 CYS A O 1
ATOM 1375 N N . GLY A 1 173 ? -2.973 -12.75 -8.43 1 81.5 173 GLY A N 1
ATOM 1376 C CA . GLY A 1 173 ? -3.061 -11.758 -7.371 1 81.5 173 GLY A CA 1
ATOM 1377 C C . GLY A 1 173 ? -1.729 -11.492 -6.695 1 81.5 173 GLY A C 1
ATOM 1378 O O . GLY A 1 173 ? -0.806 -12.305 -6.785 1 81.5 173 GLY A O 1
ATOM 1379 N N . CYS A 1 174 ? -1.599 -10.242 -6.195 1 77.69 174 CYS A N 1
ATOM 1380 C CA . CYS A 1 174 ? -0.407 -9.883 -5.434 1 77.69 174 CYS A CA 1
ATOM 1381 C C . CYS A 1 174 ? -0.724 -9.766 -3.949 1 77.69 174 CYS A C 1
ATOM 1383 O O . CYS A 1 174 ? -1.719 -9.148 -3.57 1 77.69 174 CYS A O 1
ATOM 1385 N N . ASN A 1 175 ? 0.062 -10.492 -3.199 1 74.31 175 ASN A N 1
ATOM 1386 C CA . ASN A 1 175 ? -0.007 -10.328 -1.751 1 74.31 175 ASN A CA 1
ATOM 1387 C C . ASN A 1 175 ? 1.038 -9.336 -1.249 1 74.31 175 ASN A C 1
ATOM 1389 O O . ASN A 1 175 ? 2.234 -9.633 -1.252 1 74.31 175 ASN A O 1
ATOM 1393 N N . PHE A 1 176 ? 0.574 -8.172 -0.968 1 70.38 176 PHE A N 1
ATOM 1394 C CA . PHE A 1 176 ? 1.504 -7.18 -0.448 1 70.38 176 PHE A CA 1
ATOM 1395 C C . PHE A 1 176 ? 1.626 -7.289 1.066 1 70.38 176 PHE A C 1
ATOM 1397 O O . PHE A 1 176 ? 0.646 -7.102 1.79 1 70.38 176 PHE A O 1
ATOM 1404 N N . VAL A 1 177 ? 2.611 -7.895 1.597 1 60.09 177 VAL A N 1
ATOM 1405 C CA . VAL A 1 177 ? 2.752 -8.188 3.02 1 60.09 177 VAL A CA 1
ATOM 1406 C C . VAL A 1 177 ? 3.383 -6.992 3.732 1 60.09 177 VAL A C 1
ATOM 1408 O O . VAL A 1 177 ? 2.867 -6.527 4.754 1 60.09 177 VAL A O 1
ATOM 1411 N N . LYS A 1 178 ? 4.578 -6.66 3.348 1 58.19 178 LYS A N 1
ATOM 1412 C CA . LYS A 1 178 ? 5.355 -5.699 4.125 1 58.19 178 LYS A CA 1
ATOM 1413 C C . LYS A 1 178 ? 4.809 -4.285 3.961 1 58.19 178 LYS A C 1
ATOM 1415 O O . LYS A 1 178 ? 4.859 -3.482 4.895 1 58.19 178 LYS A O 1
ATOM 1420 N N . PHE A 1 179 ? 4.238 -4.125 2.881 1 55.62 179 PHE A N 1
ATOM 1421 C CA . PHE A 1 179 ? 3.771 -2.766 2.631 1 55.62 179 PHE A CA 1
ATOM 1422 C C . PHE A 1 179 ? 2.57 -2.438 3.512 1 55.62 179 PHE A C 1
ATOM 1424 O O . PHE A 1 179 ? 2.482 -1.338 4.062 1 55.62 179 PHE A O 1
ATOM 1431 N N . MET A 1 180 ? 1.784 -3.379 3.479 1 58 180 MET A N 1
ATOM 1432 C CA . MET A 1 180 ? 0.605 -3.148 4.309 1 58 180 MET A CA 1
ATOM 1433 C C . MET A 1 180 ? 0.999 -2.936 5.766 1 58 180 MET A C 1
ATOM 1435 O O . MET A 1 180 ? 0.411 -2.102 6.457 1 58 180 MET A O 1
ATOM 1439 N N . VAL A 1 181 ? 1.991 -3.652 6.035 1 56.34 181 VAL A N 1
ATOM 1440 C CA . VAL A 1 181 ? 2.457 -3.488 7.406 1 56.34 181 VAL A CA 1
ATOM 1441 C C . VAL A 1 181 ? 3.055 -2.096 7.586 1 56.34 181 VAL A C 1
ATOM 1443 O O . VAL A 1 181 ? 2.771 -1.415 8.578 1 56.34 181 VAL A O 1
ATOM 1446 N N . MET A 1 182 ? 3.746 -1.781 6.562 1 62.41 182 MET A N 1
ATOM 1447 C CA . MET A 1 182 ? 4.363 -0.46 6.633 1 62.41 182 MET A CA 1
ATOM 1448 C C . MET A 1 182 ? 3.303 0.636 6.633 1 62.41 182 MET A C 1
ATOM 1450 O O . MET A 1 182 ? 3.387 1.586 7.414 1 62.41 182 MET A O 1
ATOM 1454 N N . LYS A 1 183 ? 2.324 0.406 5.797 1 65.62 183 LYS A N 1
ATOM 1455 C CA . LYS A 1 183 ? 1.244 1.387 5.75 1 65.62 183 LYS A CA 1
ATOM 1456 C C . LYS A 1 183 ? 0.546 1.501 7.102 1 65.62 183 LYS A C 1
ATOM 1458 O O . LYS A 1 183 ? 0.269 2.605 7.57 1 65.62 183 LYS A O 1
ATOM 1463 N N . SER A 1 184 ? 0.348 0.376 7.594 1 64.94 184 SER A N 1
ATOM 1464 C CA . SER A 1 184 ? -0.329 0.373 8.891 1 64.94 184 SER A CA 1
ATOM 1465 C C . SER A 1 184 ? 0.536 1.018 9.969 1 64.94 184 SER A C 1
ATOM 1467 O O . SER A 1 184 ? 0.039 1.792 10.789 1 64.94 184 SER A O 1
ATOM 1469 N N . GLN A 1 185 ? 1.758 0.69 9.875 1 66 185 GLN A N 1
ATOM 1470 C CA . GLN A 1 185 ? 2.672 1.233 10.875 1 66 185 GLN A CA 1
ATOM 1471 C C . GLN A 1 185 ? 2.83 2.742 10.711 1 66 185 GLN A C 1
ATOM 1473 O O . GLN A 1 185 ? 2.809 3.482 11.695 1 66 185 GLN A O 1
ATOM 1478 N N . VAL A 1 186 ? 2.979 3.119 9.484 1 70.69 186 VAL A N 1
ATOM 1479 C CA . VAL A 1 186 ? 3.135 4.543 9.211 1 70.69 186 VAL A CA 1
ATOM 1480 C C . VAL A 1 186 ? 1.877 5.293 9.648 1 70.69 186 VAL A C 1
ATOM 1482 O O . VAL A 1 186 ? 1.96 6.316 10.328 1 70.69 186 VAL A O 1
ATOM 1485 N N . SER A 1 187 ? 0.734 4.719 9.258 1 73.88 187 SER A N 1
ATOM 1486 C CA . SER A 1 187 ? -0.522 5.375 9.609 1 73.88 187 SER A CA 1
ATOM 1487 C C . SER A 1 187 ? -0.694 5.465 11.125 1 73.88 187 SER A C 1
ATOM 1489 O O . SER A 1 187 ? -1.147 6.484 11.648 1 73.88 187 SER A O 1
ATOM 1491 N N . LYS A 1 188 ? -0.315 4.461 11.781 1 72.94 188 LYS A N 1
ATOM 1492 C CA . LYS A 1 188 ? -0.4 4.453 13.234 1 72.94 188 LYS A CA 1
ATOM 1493 C C . LYS A 1 188 ? 0.547 5.48 13.852 1 72.94 188 LYS A C 1
ATOM 1495 O O . LYS A 1 188 ? 0.172 6.207 14.773 1 72.94 188 LYS A O 1
ATOM 1500 N N . ASN A 1 189 ? 1.763 5.516 13.312 1 73.69 189 ASN A N 1
ATOM 1501 C CA . ASN A 1 189 ? 2.748 6.461 13.828 1 73.69 189 ASN A CA 1
ATOM 1502 C C . ASN A 1 189 ? 2.326 7.902 13.57 1 73.69 189 ASN A C 1
ATOM 1504 O O . ASN A 1 189 ? 2.514 8.766 14.43 1 73.69 189 ASN A O 1
ATOM 1508 N N . VAL A 1 190 ? 1.763 8.086 12.414 1 75.19 190 VAL A N 1
ATOM 1509 C CA . VAL A 1 190 ? 1.295 9.422 12.062 1 75.19 190 VAL A CA 1
ATOM 1510 C C . VAL A 1 190 ? 0.148 9.82 12.984 1 75.19 190 VAL A C 1
ATOM 1512 O O . VAL A 1 190 ? 0.11 10.953 13.484 1 75.19 190 VAL A O 1
ATOM 1515 N N . ALA A 1 191 ? -0.75 8.891 13.227 1 78.19 191 ALA A N 1
ATOM 1516 C CA . ALA A 1 191 ? -1.869 9.172 14.117 1 78.19 191 ALA A CA 1
ATOM 1517 C C . ALA A 1 191 ? -1.379 9.469 15.531 1 78.19 191 ALA A C 1
ATOM 1519 O O . ALA A 1 191 ? -1.844 10.422 16.172 1 78.19 191 ALA A O 1
ATOM 1520 N N . SER A 1 192 ? -0.481 8.695 15.992 1 79.12 192 SER A N 1
ATOM 1521 C CA . SER A 1 192 ? 0.07 8.883 17.328 1 79.12 192 SER A CA 1
ATOM 1522 C C . SER A 1 192 ? 0.802 10.219 17.438 1 79.12 192 SER A C 1
ATOM 1524 O O . SER A 1 192 ? 0.615 10.961 18.406 1 79.12 192 SER A O 1
ATOM 1526 N N . SER A 1 193 ? 1.647 10.508 16.484 1 78.56 193 SER A N 1
ATOM 1527 C CA . SER A 1 193 ? 2.389 11.766 16.469 1 78.56 193 SER A CA 1
ATOM 1528 C C . SER A 1 193 ? 1.446 12.961 16.391 1 78.56 193 SER A C 1
ATOM 1530 O O . SER A 1 193 ? 1.695 13.992 17.031 1 78.56 193 SER A O 1
ATOM 1532 N N . SER A 1 194 ? 0.407 12.797 15.57 1 81.81 194 SER A N 1
ATOM 1533 C CA . SER A 1 194 ? -0.577 13.867 15.445 1 81.81 194 SER A CA 1
ATOM 1534 C C . SER A 1 194 ? -1.291 14.117 16.766 1 81.81 194 SER A C 1
ATOM 1536 O O . SER A 1 194 ? -1.513 15.266 17.156 1 81.81 194 SER A O 1
ATOM 1538 N N . ALA A 1 195 ? -1.608 13.078 17.484 1 82.44 195 ALA A N 1
ATOM 1539 C CA . ALA A 1 195 ? -2.242 13.203 18.797 1 82.44 195 ALA A CA 1
ATOM 1540 C C . ALA A 1 195 ? -1.312 13.898 19.797 1 82.44 195 ALA A C 1
ATOM 1542 O O . ALA A 1 195 ? -1.734 14.789 20.531 1 82.44 195 ALA A O 1
ATOM 1543 N N . GLU A 1 196 ? -0.109 13.508 19.781 1 83.31 196 GLU A N 1
ATOM 1544 C CA . GLU A 1 196 ? 0.878 14.141 20.641 1 83.31 196 GLU A CA 1
ATOM 1545 C C . GLU A 1 196 ? 1.055 15.617 20.297 1 83.31 196 GLU A C 1
ATOM 1547 O O . GLU A 1 196 ? 1.267 16.453 21.172 1 83.31 196 GLU A O 1
ATOM 1552 N N . GLY A 1 197 ? 1.005 15.914 19 1 84.94 197 GLY A N 1
ATOM 1553 C CA . GLY A 1 197 ? 1.148 17.281 18.531 1 84.94 197 GLY A CA 1
ATOM 1554 C C . GLY A 1 197 ? 0.098 18.219 19.094 1 84.94 197 GLY A C 1
ATOM 1555 O O . GLY A 1 197 ? 0.339 19.422 19.234 1 84.94 197 GLY A O 1
ATOM 1556 N N . THR A 1 198 ? -1.017 17.594 19.438 1 84.5 198 THR A N 1
ATOM 1557 C CA . THR A 1 198 ? -2.076 18.422 20 1 84.5 198 THR A CA 1
ATOM 1558 C C . THR A 1 198 ? -1.658 18.969 21.375 1 84.5 198 THR A C 1
ATOM 1560 O O . THR A 1 198 ? -2.004 20.094 21.719 1 84.5 198 THR A O 1
ATOM 1563 N N . LYS A 1 199 ? -0.945 18.234 22.109 1 86.31 199 LYS A N 1
ATOM 1564 C CA . LYS A 1 199 ? -0.451 18.688 23.406 1 86.31 199 LYS A CA 1
ATOM 1565 C C . LYS A 1 199 ? 0.526 19.844 23.234 1 86.31 199 LYS A C 1
ATOM 1567 O O . LYS A 1 199 ? 0.49 20.812 24 1 86.31 199 LYS A O 1
ATOM 1572 N N . PHE A 1 200 ? 1.347 19.719 22.266 1 88.5 200 PHE A N 1
ATOM 1573 C CA . PHE A 1 200 ? 2.297 20.797 22 1 88.5 200 PHE A CA 1
ATOM 1574 C C . PHE A 1 200 ? 1.573 22.062 21.578 1 88.5 200 PHE A C 1
ATOM 1576 O O . PHE A 1 200 ? 1.986 23.172 21.938 1 88.5 200 PHE A O 1
ATOM 1583 N N . LEU A 1 201 ? 0.514 21.891 20.797 1 89 201 LEU A N 1
ATOM 1584 C CA . LEU A 1 201 ? -0.287 23.047 20.406 1 89 201 LEU A CA 1
ATOM 1585 C C . LEU A 1 201 ? -0.905 23.734 21.625 1 89 201 LEU A C 1
ATOM 1587 O O . LEU A 1 201 ? -0.859 24.953 21.75 1 89 201 LEU A O 1
ATOM 1591 N N . GLU A 1 202 ? -1.41 22.953 22.516 1 86 202 GLU A N 1
ATOM 1592 C CA . GLU A 1 202 ? -2.004 23.5 23.734 1 86 202 GLU A CA 1
ATOM 1593 C C . GLU A 1 202 ? -0.978 24.281 24.547 1 86 202 GLU A C 1
ATOM 1595 O O . GLU A 1 202 ? -1.266 25.375 25.031 1 86 202 GLU A O 1
ATOM 1600 N N . HIS A 1 203 ? 0.157 23.719 24.672 1 89.19 203 HIS A N 1
ATOM 1601 C CA . HIS A 1 203 ? 1.218 24.406 25.422 1 89.19 203 HIS A CA 1
ATOM 1602 C C . HIS A 1 203 ? 1.623 25.703 24.734 1 89.19 203 HIS A C 1
ATOM 1604 O O . HIS A 1 203 ? 1.86 26.703 25.406 1 89.19 203 HIS A O 1
ATOM 1610 N N . ALA A 1 204 ? 1.684 25.641 23.438 1 91.19 204 ALA A N 1
ATOM 1611 C CA . ALA A 1 204 ? 2.059 26.828 22.672 1 91.19 204 ALA A CA 1
ATOM 1612 C C . ALA A 1 204 ? 1.017 27.938 22.828 1 91.19 204 ALA A C 1
ATOM 1614 O O . ALA A 1 204 ? 1.365 29.109 22.984 1 91.19 204 ALA A O 1
ATOM 1615 N N . ILE A 1 205 ? -0.234 27.516 22.781 1 88.75 205 ILE A N 1
ATOM 1616 C CA . ILE A 1 205 ? -1.317 28.484 22.922 1 88.75 205 ILE A CA 1
ATOM 1617 C C . ILE A 1 205 ? -1.245 29.125 24.312 1 88.75 205 ILE A C 1
ATOM 1619 O O . ILE A 1 205 ? -1.36 30.344 24.438 1 88.75 205 ILE A O 1
ATOM 1623 N N . THR A 1 206 ? -1.05 28.312 25.328 1 87.5 206 THR A N 1
ATOM 1624 C CA . THR A 1 206 ? -0.95 28.812 26.688 1 87.5 206 THR A CA 1
ATOM 1625 C C . THR A 1 206 ? 0.218 29.797 26.812 1 87.5 206 THR A C 1
ATOM 1627 O O . THR A 1 206 ? 0.078 30.859 27.422 1 87.5 206 THR A O 1
ATOM 1630 N N . LYS A 1 207 ? 1.303 29.484 26.266 1 89.94 207 LYS A N 1
ATOM 1631 C CA . LYS A 1 207 ? 2.496 30.328 26.344 1 89.94 207 LYS A CA 1
ATOM 1632 C C . LYS A 1 207 ? 2.281 31.656 25.641 1 89.94 207 LYS A C 1
ATOM 1634 O O . LYS A 1 207 ? 2.656 32.719 26.172 1 89.94 207 LYS A O 1
ATOM 1639 N N . ILE A 1 208 ? 1.67 31.688 24.469 1 89.75 208 ILE A N 1
ATOM 1640 C CA . ILE A 1 208 ? 1.545 32.875 23.625 1 89.75 208 ILE A CA 1
ATOM 1641 C C . ILE A 1 208 ? 0.41 33.75 24.141 1 89.75 208 ILE A C 1
ATOM 1643 O O . ILE A 1 208 ? 0.496 34.969 24.094 1 89.75 208 ILE A O 1
ATOM 1647 N N . THR A 1 209 ? -0.618 33.156 24.672 1 83.25 209 THR A N 1
ATOM 1648 C CA . THR A 1 209 ? -1.787 33.938 25.047 1 83.25 209 THR A CA 1
ATOM 1649 C C . THR A 1 209 ? -1.691 34.406 26.516 1 83.25 209 THR A C 1
ATOM 1651 O O . THR A 1 209 ? -2.377 35.344 26.922 1 83.25 209 THR A O 1
ATOM 1654 N N . GLN A 1 210 ? -1.016 33.688 27.344 1 76.12 210 GLN A N 1
ATOM 1655 C CA . GLN A 1 210 ? -0.829 34.125 28.734 1 76.12 210 GLN A CA 1
ATOM 1656 C C . GLN A 1 210 ? 0.44 34.969 28.891 1 76.12 210 GLN A C 1
ATOM 1658 O O . GLN A 1 210 ? 0.72 35.469 29.969 1 76.12 210 GLN A O 1
ATOM 1663 N N . ALA A 1 211 ? 1.205 35.219 27.875 1 57.94 211 ALA A N 1
ATOM 1664 C CA . ALA A 1 211 ? 2.338 36.125 28 1 57.94 211 ALA A CA 1
ATOM 166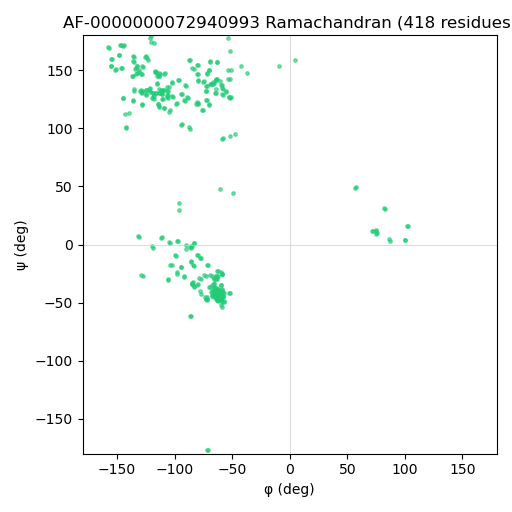5 C C . ALA A 1 211 ? 1.899 37.594 27.812 1 57.94 211 ALA A C 1
ATOM 1667 O O . ALA A 1 211 ? 0.908 37.844 27.125 1 57.94 211 ALA A O 1
ATOM 1668 N N . MET B 1 1 ? -10.32 42.281 18.312 1 80.5 1 MET B N 1
ATOM 1669 C CA . MET B 1 1 ? -10.734 42.031 16.938 1 80.5 1 MET B CA 1
ATOM 1670 C C . MET B 1 1 ? -11.258 40.594 16.781 1 80.5 1 MET B C 1
ATOM 1672 O O . MET B 1 1 ? -10.789 39.688 17.469 1 80.5 1 MET B O 1
ATOM 1676 N N . SER B 1 2 ? -12.352 40.5 15.992 1 92.19 2 SER B N 1
ATOM 1677 C CA . SER B 1 2 ? -12.922 39.188 15.742 1 92.19 2 SER B CA 1
ATOM 1678 C C . SER B 1 2 ? -12 38.344 14.875 1 92.19 2 SER B C 1
ATOM 1680 O O . SER B 1 2 ? -11.086 38.844 14.234 1 92.19 2 SER B O 1
ATOM 1682 N N . ALA 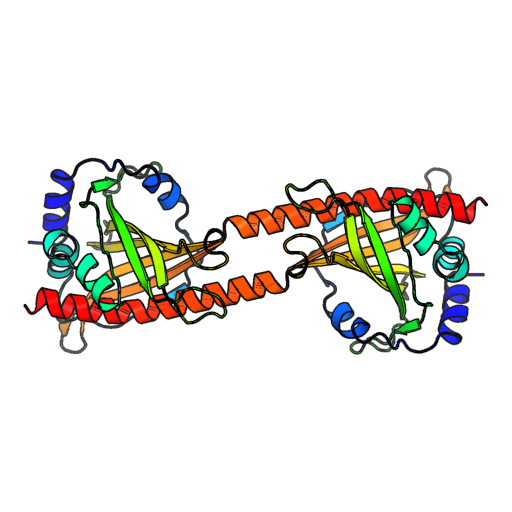B 1 3 ? -12.172 37.094 14.984 1 94.5 3 ALA B N 1
ATOM 1683 C CA . ALA B 1 3 ? -11.398 36.188 14.141 1 94.5 3 ALA B CA 1
ATOM 1684 C C . ALA B 1 3 ? -11.516 36.562 12.664 1 94.5 3 ALA B C 1
ATOM 1686 O O . ALA B 1 3 ? -10.516 36.562 11.938 1 94.5 3 ALA B O 1
ATOM 1687 N N . LYS B 1 4 ? -12.719 36.906 12.281 1 94.44 4 LYS B N 1
ATOM 1688 C CA . LYS B 1 4 ? -12.961 37.312 10.898 1 94.44 4 LYS B CA 1
ATOM 1689 C C . LYS B 1 4 ? -12.195 38.562 10.547 1 94.44 4 LYS B C 1
ATOM 1691 O O . LYS B 1 4 ? -11.562 38.656 9.492 1 94.44 4 LYS B O 1
ATOM 1696 N N . SER B 1 5 ? -12.273 39.562 11.422 1 95.12 5 SER B N 1
ATOM 1697 C CA . SER B 1 5 ? -11.586 40.812 11.172 1 95.12 5 SER B CA 1
ATOM 1698 C C . SER B 1 5 ? -10.07 40.625 11.109 1 95.12 5 SER B C 1
ATOM 1700 O O . SER B 1 5 ? -9.398 41.219 10.266 1 95.12 5 SER B O 1
ATOM 1702 N N . THR B 1 6 ? -9.57 39.844 12.016 1 95.62 6 THR B N 1
ATOM 1703 C CA . THR B 1 6 ? -8.141 39.562 12.031 1 95.62 6 THR B CA 1
ATOM 1704 C C . THR B 1 6 ? -7.715 38.844 10.742 1 95.62 6 THR B C 1
ATOM 1706 O O . THR B 1 6 ? -6.715 39.219 10.133 1 95.62 6 THR B O 1
ATOM 1709 N N . PHE B 1 7 ? -8.469 37.875 10.359 1 96.94 7 PHE B N 1
ATOM 1710 C CA . PHE B 1 7 ? -8.188 37.125 9.141 1 96.94 7 PHE B CA 1
ATOM 1711 C C . PHE B 1 7 ? -8.188 38.031 7.922 1 96.94 7 PHE B C 1
ATOM 1713 O O . PHE B 1 7 ? -7.254 38.031 7.125 1 96.94 7 PHE B O 1
ATOM 1720 N N . GLN B 1 8 ? -9.203 38.844 7.824 1 96.06 8 GLN B N 1
ATOM 1721 C CA . GLN B 1 8 ? -9.359 39.719 6.676 1 96.06 8 GLN B CA 1
ATOM 1722 C C . GLN B 1 8 ? -8.227 40.75 6.609 1 96.06 8 GLN B C 1
ATOM 1724 O O . GLN B 1 8 ? -7.746 41.094 5.523 1 96.06 8 GLN B O 1
ATOM 1729 N N . ALA B 1 9 ? -7.82 41.219 7.781 1 96.31 9 ALA B N 1
ATOM 1730 C CA . ALA B 1 9 ? -6.73 42.188 7.828 1 96.31 9 ALA B CA 1
ATOM 1731 C C . ALA B 1 9 ? -5.453 41.625 7.23 1 96.31 9 ALA B C 1
ATOM 1733 O O . ALA B 1 9 ? -4.723 42.312 6.516 1 96.31 9 ALA B O 1
ATOM 1734 N N . VAL B 1 10 ? -5.211 40.375 7.562 1 96.69 10 VAL B N 1
ATOM 1735 C CA . VAL B 1 10 ? -4.012 39.75 7.051 1 96.69 10 VAL B CA 1
ATOM 1736 C C . VAL B 1 10 ? -4.211 39.344 5.586 1 96.69 10 VAL B C 1
ATOM 1738 O O . VAL B 1 10 ? -3.322 39.562 4.758 1 96.69 10 VAL B O 1
ATOM 1741 N N . PHE B 1 11 ? -5.352 38.844 5.254 1 96.69 11 PHE B N 1
ATOM 1742 C CA . PHE B 1 11 ? -5.66 38.406 3.896 1 96.69 11 PHE B CA 1
ATOM 1743 C C . PHE B 1 11 ? -5.535 39.562 2.918 1 96.69 11 PHE B C 1
ATOM 1745 O O . PHE B 1 11 ? -4.941 39.406 1.847 1 96.69 11 PHE B O 1
ATOM 1752 N N . ASP B 1 12 ? -6.039 40.656 3.256 1 96.25 12 ASP B N 1
ATOM 1753 C CA . ASP B 1 12 ? -6.07 41.812 2.379 1 96.25 12 ASP B CA 1
ATOM 1754 C C . ASP B 1 12 ? -4.66 42.312 2.098 1 96.25 12 ASP B C 1
ATOM 1756 O O . ASP B 1 12 ? -4.391 42.875 1.021 1 96.25 12 ASP B O 1
ATOM 1760 N N . LYS B 1 13 ? -3.762 42.125 2.986 1 96.31 13 LYS B N 1
ATOM 1761 C CA . LYS B 1 13 ? -2.406 42.656 2.855 1 96.31 13 LYS B CA 1
ATOM 1762 C C . LYS B 1 13 ? -1.468 41.625 2.256 1 96.31 13 LYS B C 1
ATOM 1764 O O . LYS B 1 13 ? -0.368 41.938 1.807 1 96.31 13 LYS B O 1
ATOM 1769 N N . ALA B 1 14 ? -1.885 40.375 2.33 1 96.31 14 ALA B N 1
ATOM 1770 C CA . ALA B 1 14 ? -1.018 39.281 1.911 1 96.31 14 ALA B CA 1
ATOM 1771 C C . ALA B 1 14 ? -0.874 39.25 0.392 1 96.31 14 ALA B C 1
ATOM 1773 O O . ALA B 1 14 ? -1.806 39.594 -0.335 1 96.31 14 ALA B O 1
ATOM 1774 N N . GLU B 1 15 ? 0.326 38.812 -0.062 1 96.06 15 GLU B N 1
ATOM 1775 C CA . GLU B 1 15 ? 0.552 38.562 -1.48 1 96.06 15 GLU B CA 1
ATOM 1776 C C . GLU B 1 15 ? 0.152 37.125 -1.853 1 96.06 15 GLU B C 1
ATOM 1778 O O . GLU B 1 15 ? 0.047 36.25 -0.983 1 96.06 15 GLU B O 1
ATOM 1783 N N . GLU B 1 16 ? -0.08 37 -3.148 1 94.62 16 GLU B N 1
ATOM 1784 C CA . GLU B 1 16 ? -0.347 35.625 -3.631 1 94.62 16 GLU B CA 1
ATOM 1785 C C . GLU B 1 16 ? 0.867 34.719 -3.436 1 94.62 16 GLU B C 1
ATOM 1787 O O . GLU B 1 16 ? 2.008 35.156 -3.602 1 94.62 16 GLU B O 1
ATOM 1792 N N . THR B 1 17 ? 0.542 33.469 -3.062 1 94.62 17 THR B N 1
ATOM 1793 C CA . THR B 1 17 ? 1.639 32.562 -2.814 1 94.62 17 THR B CA 1
ATOM 1794 C C . THR B 1 17 ? 2.447 32.312 -4.086 1 94.62 17 THR B C 1
ATOM 1796 O O . THR B 1 17 ? 1.885 32.219 -5.18 1 94.62 17 THR B O 1
ATOM 1799 N N . THR B 1 18 ? 3.734 32.219 -3.898 1 91.19 18 THR B N 1
ATOM 1800 C CA . THR B 1 18 ? 4.633 31.891 -5.004 1 91.19 18 THR B CA 1
ATOM 1801 C C . THR B 1 18 ? 5.227 30.5 -4.836 1 91.19 18 THR B C 1
ATOM 1803 O O . THR B 1 18 ? 6.113 30.094 -5.594 1 91.19 18 THR B O 1
ATOM 1806 N N . ILE B 1 19 ? 4.766 29.812 -3.867 1 90.81 19 ILE B N 1
ATOM 1807 C CA . ILE B 1 19 ? 5.266 28.469 -3.619 1 90.81 19 ILE B CA 1
ATOM 1808 C C . ILE B 1 19 ? 4.664 27.5 -4.637 1 90.81 19 ILE B C 1
ATOM 1810 O O . ILE B 1 19 ? 3.455 27.266 -4.641 1 90.81 19 ILE B O 1
ATOM 1814 N N . PRO B 1 20 ? 5.434 26.938 -5.438 1 85.62 20 PRO B N 1
ATOM 1815 C CA . PRO B 1 20 ? 4.918 26.172 -6.574 1 85.62 20 PRO B CA 1
ATOM 1816 C C . PRO B 1 20 ? 4.145 24.922 -6.141 1 85.62 20 PRO B C 1
ATOM 1818 O O . PRO B 1 20 ? 3.164 24.547 -6.785 1 85.62 20 PRO B O 1
ATOM 1821 N N . GLU B 1 21 ? 4.547 24.312 -5.051 1 87.19 21 GLU B N 1
ATOM 1822 C CA . GLU B 1 21 ? 3.979 23.031 -4.641 1 87.19 21 GLU B CA 1
ATOM 1823 C C . GLU B 1 21 ? 2.645 23.219 -3.928 1 87.19 21 GLU B C 1
ATOM 1825 O O . GLU B 1 21 ? 1.9 22.266 -3.721 1 87.19 21 GLU B O 1
ATOM 1830 N N . MET B 1 22 ? 2.271 24.422 -3.623 1 91.88 22 MET B N 1
ATOM 1831 C CA . MET B 1 22 ? 1.137 24.672 -2.74 1 91.88 22 MET B CA 1
ATOM 1832 C C . MET B 1 22 ? -0.161 24.172 -3.363 1 91.88 22 MET B C 1
ATOM 1834 O O . MET B 1 22 ? -0.957 23.5 -2.697 1 91.88 22 MET B O 1
ATOM 1838 N N . GLN B 1 23 ? -0.25 24.438 -4.625 1 88.75 23 GLN B N 1
ATOM 1839 C CA . GLN B 1 23 ? -1.475 24.031 -5.301 1 88.75 23 GLN B CA 1
ATOM 1840 C C . GLN B 1 23 ? -1.529 22.516 -5.461 1 88.75 23 GLN B C 1
ATOM 1842 O O . GLN B 1 23 ? -2.549 21.891 -5.16 1 88.75 23 GLN B O 1
ATOM 1847 N N . SER B 1 24 ? -0.429 21.953 -5.926 1 84.12 24 SER B N 1
ATOM 1848 C CA . SER B 1 24 ? -0.39 20.516 -6.184 1 84.12 24 SER B CA 1
ATOM 1849 C C . SER B 1 24 ? -0.579 19.719 -4.902 1 84.12 24 SER B C 1
ATOM 1851 O O . SER B 1 24 ? -1.17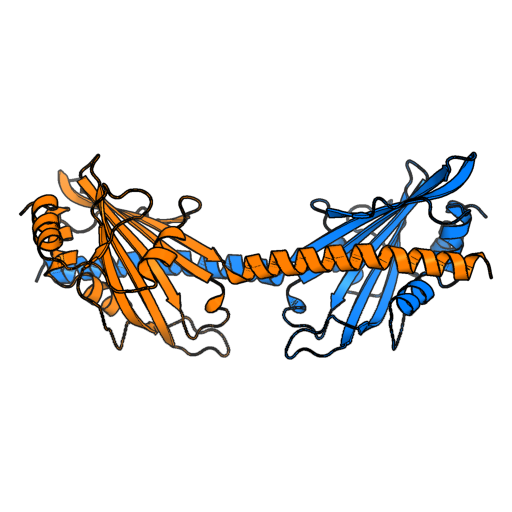9 18.641 -4.918 1 84.12 24 SER B O 1
ATOM 1853 N N . PHE B 1 25 ? -0.172 20.266 -3.852 1 84.31 25 PHE B N 1
ATOM 1854 C CA . PHE B 1 25 ? -0.287 19.562 -2.578 1 84.31 25 PHE B CA 1
ATOM 1855 C C . PHE B 1 25 ? -1.681 19.734 -1.986 1 84.31 25 PHE B C 1
ATOM 1857 O O . PHE B 1 25 ? -2.229 18.812 -1.386 1 84.31 25 PHE B O 1
ATOM 1864 N N . TYR B 1 26 ? -2.191 20.875 -2.178 1 89.62 26 TYR B N 1
ATOM 1865 C CA . TYR B 1 26 ? -3.512 21.141 -1.618 1 89.62 26 TYR B CA 1
ATOM 1866 C C . TYR B 1 26 ? -4.543 20.156 -2.143 1 89.62 26 TYR B C 1
ATOM 1868 O O . TYR B 1 26 ? -5.391 19.672 -1.389 1 89.62 26 TYR B O 1
ATOM 1876 N N . ILE B 1 27 ? -4.406 19.844 -3.414 1 81.88 27 ILE B N 1
ATOM 1877 C CA . ILE B 1 27 ? -5.395 18.984 -4.059 1 81.88 27 ILE B CA 1
ATOM 1878 C C . ILE B 1 27 ? -5.25 17.547 -3.541 1 81.88 27 ILE B C 1
ATOM 1880 O O . ILE B 1 27 ? -6.148 16.719 -3.729 1 81.88 27 ILE B O 1
ATOM 1884 N N . THR B 1 28 ? -4.145 17.219 -2.951 1 78.19 28 THR B N 1
ATOM 1885 C CA . THR B 1 28 ? -3.916 15.867 -2.473 1 78.19 28 THR B CA 1
ATOM 1886 C C . THR B 1 28 ? -4.5 15.68 -1.075 1 78.19 28 THR B C 1
ATOM 1888 O O . THR B 1 28 ? -4.574 14.555 -0.572 1 78.19 28 THR B O 1
ATOM 1891 N N . LEU B 1 29 ? -4.832 16.781 -0.395 1 82.31 29 LEU B N 1
ATOM 1892 C CA . LEU B 1 29 ? -5.465 16.641 0.911 1 82.31 29 LEU B CA 1
ATOM 1893 C C . LEU B 1 29 ? -6.684 15.727 0.824 1 82.31 29 LEU B C 1
ATOM 1895 O O . LEU B 1 29 ? -7.523 15.891 -0.067 1 82.31 29 LEU B O 1
ATOM 1899 N N . PRO B 1 30 ? -6.648 14.727 1.706 1 70.88 30 PR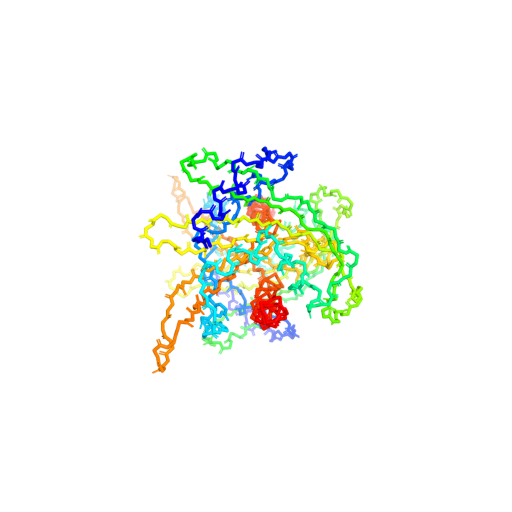O B N 1
ATOM 1900 C CA . PRO B 1 30 ? -7.797 13.82 1.644 1 70.88 30 PRO B CA 1
ATOM 1901 C C . PRO B 1 30 ? -9.125 14.531 1.895 1 70.88 30 PRO B C 1
ATOM 1903 O O . PRO B 1 30 ? -9.195 15.438 2.729 1 70.88 30 PRO B O 1
ATOM 1906 N N . LYS B 1 31 ? -10.031 14.172 1.127 1 68.06 31 LYS B N 1
ATOM 1907 C CA . LYS B 1 31 ? -11.383 14.672 1.401 1 68.06 31 LYS B CA 1
ATOM 1908 C C . LYS B 1 31 ? -12.086 13.805 2.436 1 68.06 31 LYS B C 1
ATOM 1910 O O . LYS B 1 31 ? -12.867 14.305 3.25 1 68.06 31 LYS B O 1
ATOM 1915 N N . HIS B 1 32 ? -11.656 12.531 2.293 1 64.5 32 HIS B N 1
ATOM 1916 C CA . HIS B 1 32 ? -12.188 11.523 3.207 1 64.5 32 HIS B CA 1
ATOM 1917 C C . HIS B 1 32 ? -11.078 10.609 3.717 1 64.5 32 HIS B C 1
ATOM 1919 O O . HIS B 1 32 ? -9.93 10.719 3.279 1 64.5 32 HIS B O 1
ATOM 1925 N N . GLY B 1 33 ? -11.383 9.898 4.84 1 61.72 33 GLY B N 1
ATOM 1926 C CA . GLY B 1 33 ? -10.453 8.867 5.273 1 61.72 33 GLY B CA 1
ATOM 1927 C C . GLY B 1 33 ? -9.547 9.32 6.402 1 61.72 33 GLY B C 1
ATOM 1928 O O . GLY B 1 33 ? -8.555 8.648 6.719 1 61.72 33 GLY B O 1
ATOM 1929 N N . TYR B 1 34 ? -9.836 10.539 6.82 1 71.69 34 TYR B N 1
ATOM 1930 C CA . TYR B 1 34 ? -9.078 10.969 7.992 1 71.69 34 TYR B CA 1
ATOM 1931 C C . TYR B 1 34 ? -9.445 10.133 9.211 1 71.69 34 TYR B C 1
ATOM 1933 O O . TYR B 1 34 ? -10.57 9.641 9.32 1 71.69 34 TYR B O 1
ATOM 1941 N N . GLN B 1 35 ? -8.453 9.836 9.906 1 71.62 35 GLN B N 1
ATOM 1942 C CA . GLN B 1 35 ? -8.68 9.289 11.234 1 71.62 35 GLN B CA 1
ATOM 1943 C C . GLN B 1 35 ? -8.672 10.383 12.297 1 71.62 35 GLN B C 1
ATOM 1945 O O . GLN B 1 35 ? -7.801 11.258 12.289 1 71.62 35 GLN B O 1
ATOM 1950 N N . VAL B 1 36 ? -9.711 10.359 13.109 1 72.75 36 VAL B N 1
ATOM 1951 C CA . VAL B 1 36 ? -9.773 11.328 14.195 1 72.75 36 VAL B CA 1
ATOM 1952 C C . VAL B 1 36 ? -8.719 10.992 15.25 1 72.75 36 VAL B C 1
ATOM 1954 O O . VAL B 1 36 ? -8.625 9.844 15.695 1 72.75 36 VAL B O 1
ATOM 1957 N N . VAL B 1 37 ? -7.875 11.891 15.453 1 71.25 37 VAL B N 1
ATOM 1958 C CA . VAL B 1 37 ? -6.809 11.617 16.406 1 71.25 37 VAL B CA 1
ATOM 1959 C C . VAL B 1 37 ? -7.07 12.375 17.703 1 71.25 37 VAL B C 1
ATOM 1961 O O . VAL B 1 37 ? -6.492 12.062 18.75 1 71.25 37 VAL B O 1
ATOM 1964 N N . ASN B 1 38 ? -7.625 13.352 17.672 1 64.5 38 ASN B N 1
ATOM 1965 C CA . ASN B 1 38 ? -8 14.133 18.844 1 64.5 38 ASN B CA 1
ATOM 1966 C C . ASN B 1 38 ? -9.375 14.781 18.656 1 64.5 38 ASN B C 1
ATOM 1968 O O . ASN B 1 38 ? -9.672 15.32 17.594 1 64.5 38 ASN B O 1
ATOM 1972 N N . GLU B 1 39 ? -10.156 14.328 19.375 1 59.97 39 GLU B N 1
ATOM 1973 C CA . GLU B 1 39 ? -11.383 15.117 19.484 1 59.97 39 GLU B CA 1
ATOM 1974 C C . GLU B 1 39 ? -11.328 16.047 20.703 1 59.97 39 GLU B C 1
ATOM 1976 O O . GLU B 1 39 ? -11.711 15.664 21.797 1 59.97 39 GLU B O 1
ATOM 1981 N N . ALA B 1 40 ? -10.078 16.328 20.875 1 55.09 40 ALA B N 1
ATOM 1982 C CA . ALA B 1 40 ? -9.695 16.953 22.141 1 55.09 40 ALA B CA 1
ATOM 1983 C C . ALA B 1 40 ? -10.703 18.031 22.547 1 55.09 40 ALA B C 1
ATOM 1985 O O . ALA B 1 40 ? -11.391 18.594 21.703 1 55.09 40 ALA B O 1
ATOM 1986 N N . ASP B 1 41 ? -10.609 18.078 23.828 1 58.88 41 ASP B N 1
ATOM 1987 C CA . ASP B 1 41 ? -11.109 18.922 24.906 1 58.88 41 ASP B CA 1
ATOM 1988 C C . ASP B 1 41 ? -10.781 20.391 24.656 1 58.88 41 ASP B C 1
ATOM 1990 O O . ASP B 1 41 ? -9.984 20.719 23.766 1 58.88 41 ASP B O 1
ATOM 1994 N N . GLU B 1 42 ? -11.25 21.172 25.578 1 63.44 42 GLU B N 1
ATOM 1995 C CA . GLU B 1 42 ? -11.25 22.609 25.875 1 63.44 42 GLU B CA 1
ATOM 1996 C C . GLU B 1 42 ? -9.836 23.172 25.844 1 63.44 42 GLU B C 1
ATOM 1998 O O . GLU B 1 42 ? -8.938 22.672 26.531 1 63.44 42 GLU B O 1
ATOM 2003 N N . LEU B 1 43 ? -9.523 23.688 24.578 1 66.75 43 LEU B N 1
ATOM 2004 C CA . LEU B 1 43 ? -8.312 24.484 24.562 1 66.75 43 LEU B CA 1
ATOM 2005 C C . LEU B 1 43 ? -8.469 25.734 25.422 1 66.75 43 LEU B C 1
ATOM 2007 O O . LEU B 1 43 ? -9.453 26.469 25.281 1 66.75 43 LEU B O 1
ATOM 2011 N N . SER B 1 44 ? -7.543 26.062 26.234 1 65.94 44 SER B N 1
ATOM 2012 C CA . SER B 1 44 ? -7.348 27.172 27.172 1 65.94 44 SER B CA 1
ATOM 2013 C C . SER B 1 44 ? -8.578 28.062 27.234 1 65.94 44 SER B C 1
ATOM 2015 O O . SER B 1 44 ? -9.477 27.953 26.391 1 65.94 44 SER B O 1
ATOM 2017 N N . ALA B 1 45 ? -8.719 28.734 28.172 1 70.06 45 ALA B N 1
ATOM 2018 C CA . ALA B 1 45 ? -9.711 29.781 28.422 1 70.06 45 ALA B CA 1
ATOM 2019 C C . ALA B 1 45 ? -9.594 30.906 27.391 1 70.06 45 ALA B C 1
ATOM 2021 O O . ALA B 1 45 ? -9.328 32.062 27.734 1 70.06 45 ALA B O 1
ATOM 2022 N N . ILE B 1 46 ? -9.523 30.438 26.078 1 83.25 46 ILE B N 1
ATOM 2023 C CA . ILE B 1 46 ? -9.492 31.422 25.016 1 83.25 46 ILE B CA 1
ATOM 2024 C C . ILE B 1 46 ? -10.68 31.219 24.078 1 83.25 46 ILE B C 1
ATOM 2026 O O . ILE B 1 46 ? -11.484 30.312 24.281 1 83.25 46 ILE B O 1
ATOM 2030 N N . ASN B 1 47 ? -10.828 32.156 23.125 1 89.06 47 ASN B N 1
ATOM 2031 C CA . ASN B 1 47 ? -11.82 32.031 22.062 1 89.06 47 ASN B CA 1
ATOM 2032 C C . ASN B 1 47 ? -11.164 32.031 20.672 1 89.06 47 ASN B C 1
ATOM 2034 O O . ASN B 1 47 ? -9.945 32.156 20.562 1 89.06 47 ASN B O 1
ATOM 2038 N N . THR B 1 48 ? -11.953 31.922 19.688 1 92.38 48 THR B N 1
ATOM 2039 C CA . THR B 1 48 ? -11.438 31.812 18.328 1 92.38 48 THR B CA 1
ATOM 2040 C C . THR B 1 48 ? -10.812 33.125 17.891 1 92.38 48 THR B C 1
ATOM 2042 O O . THR B 1 48 ? -9.891 33.156 17.078 1 92.38 48 THR B O 1
ATOM 2045 N N . ASP B 1 49 ? -11.242 34.281 18.453 1 93.69 49 ASP B N 1
ATOM 2046 C CA . ASP B 1 49 ? -10.633 35.562 18.141 1 93.69 49 ASP B CA 1
ATOM 2047 C C . ASP B 1 49 ? -9.164 35.594 18.547 1 93.69 49 ASP B C 1
ATOM 2049 O O . ASP B 1 49 ? -8.289 35.938 17.766 1 93.69 49 ASP B O 1
ATOM 2053 N N . THR B 1 50 ? -8.977 35.156 19.75 1 92.31 50 THR B N 1
ATOM 2054 C CA . THR B 1 50 ? -7.621 35.094 20.297 1 92.31 50 THR B CA 1
ATOM 2055 C C . THR B 1 50 ? -6.766 34.094 19.547 1 92.31 50 THR B C 1
ATOM 2057 O O . THR B 1 50 ? -5.578 34.344 19.312 1 92.31 50 THR B O 1
ATOM 2060 N N . LEU B 1 51 ? -7.348 33.031 19.203 1 93.5 51 LEU B N 1
ATOM 2061 C CA . LEU B 1 51 ? -6.621 31.969 18.5 1 93.5 51 LEU B CA 1
ATOM 2062 C C . LEU B 1 51 ? -6.191 32.438 17.109 1 93.5 51 LEU B C 1
ATOM 2064 O O . LEU B 1 51 ? -5.059 32.188 16.688 1 93.5 51 LEU B O 1
ATOM 2068 N N . MET B 1 52 ? -7.109 33.094 16.422 1 95.75 52 MET B N 1
ATOM 2069 C CA . MET B 1 52 ? -6.781 33.594 15.094 1 95.75 52 MET B CA 1
ATOM 2070 C C . MET B 1 52 ? -5.617 34.562 15.164 1 95.75 52 MET B C 1
ATOM 2072 O O . MET B 1 52 ? -4.695 34.5 14.344 1 95.75 52 MET B O 1
ATOM 2076 N N . LYS B 1 53 ? -5.668 35.438 16.094 1 95.19 53 LYS B N 1
ATOM 2077 C CA . LYS B 1 53 ? -4.566 36.375 16.297 1 95.19 53 LYS B CA 1
ATOM 2078 C C . LYS B 1 53 ? -3.26 35.625 16.562 1 95.19 53 LYS B C 1
ATOM 2080 O O . LYS B 1 53 ? -2.205 36 16.062 1 95.19 53 LYS B O 1
ATOM 2085 N N . ALA B 1 54 ? -3.318 34.625 17.391 1 94.44 54 ALA B N 1
ATOM 2086 C CA . ALA B 1 54 ? -2.141 33.812 17.703 1 94.44 54 ALA B CA 1
ATOM 2087 C C . ALA B 1 54 ? -1.549 33.188 16.453 1 94.44 54 ALA B C 1
ATOM 2089 O O . ALA B 1 54 ? -0.33 33.188 16.266 1 94.44 54 ALA B O 1
ATOM 2090 N N . PHE B 1 55 ? -2.404 32.625 15.594 1 96.19 55 PHE B N 1
ATOM 2091 C CA . PHE B 1 55 ? -1.969 31.969 14.359 1 96.19 55 PHE B CA 1
ATOM 2092 C C . PHE B 1 55 ? -1.285 32.969 13.438 1 96.19 55 PHE B C 1
ATOM 2094 O O . PHE B 1 55 ? -0.23 32.688 12.875 1 96.19 55 PHE B O 1
ATOM 2101 N N . LEU B 1 56 ? -1.884 34.125 13.32 1 96.81 56 LEU B N 1
ATOM 2102 C CA . LEU B 1 56 ? -1.516 35 12.211 1 96.81 56 LEU B CA 1
ATOM 2103 C C . LEU B 1 56 ? -0.513 36.062 12.664 1 96.81 56 LEU B C 1
ATOM 2105 O O . LEU B 1 56 ? 0.268 36.562 11.859 1 96.81 56 LEU B O 1
ATOM 2109 N N . GLN B 1 57 ? -0.456 36.406 13.984 1 94.12 57 GLN B N 1
ATOM 2110 C CA . GLN B 1 57 ? 0.304 37.594 14.375 1 94.12 57 GLN B CA 1
ATOM 2111 C C . GLN B 1 57 ? 1.287 37.281 15.5 1 94.12 57 GLN B C 1
ATOM 2113 O O . GLN B 1 57 ? 2.309 37.938 15.656 1 94.12 57 GLN B O 1
ATOM 2118 N N . ASP B 1 58 ? 0.945 36.281 16.25 1 92.75 58 ASP B N 1
ATOM 2119 C CA . ASP B 1 58 ? 1.711 36.094 17.484 1 92.75 58 ASP B CA 1
ATOM 2120 C C . ASP B 1 58 ? 2.699 34.938 17.359 1 92.75 58 ASP B C 1
ATOM 2122 O O . ASP B 1 58 ? 3.344 34.562 18.344 1 92.75 58 ASP B O 1
ATOM 2126 N N . GLY B 1 59 ? 2.779 34.312 16.25 1 94.06 59 GLY B N 1
ATOM 2127 C CA . GLY B 1 59 ? 3.797 33.281 16.016 1 94.06 59 GLY B CA 1
ATOM 2128 C C . GLY B 1 59 ? 3.436 31.938 16.578 1 94.06 59 GLY B C 1
ATOM 2129 O O . GLY B 1 59 ? 4.312 31.172 17 1 94.06 59 GLY B O 1
ATOM 2130 N N . LEU B 1 60 ? 2.188 31.594 16.625 1 94.62 60 LEU B N 1
ATOM 2131 C CA . LEU B 1 60 ? 1.722 30.359 17.234 1 94.62 60 LEU B CA 1
ATOM 2132 C C . LEU B 1 60 ? 2.33 29.141 16.531 1 94.62 60 LEU B C 1
ATOM 2134 O O . LEU B 1 60 ? 2.77 28.203 17.188 1 94.62 60 LEU B O 1
ATOM 2138 N N . VAL B 1 61 ? 2.361 29.141 15.266 1 95.38 61 VAL B N 1
ATOM 2139 C CA . VAL B 1 61 ? 2.859 27.984 14.516 1 95.38 61 VAL B CA 1
ATOM 2140 C C . VAL B 1 61 ? 4.309 27.703 14.906 1 95.38 61 VAL B C 1
ATOM 2142 O O . VAL B 1 61 ? 4.68 26.562 15.156 1 95.38 61 VAL B O 1
ATOM 2145 N N . LYS B 1 62 ? 5.082 28.75 14.938 1 95.94 62 LYS B N 1
ATOM 2146 C CA . LYS B 1 62 ? 6.48 28.609 15.328 1 95.94 62 LYS B CA 1
ATOM 2147 C C . LYS B 1 62 ? 6.594 28.031 16.734 1 95.94 62 LYS B C 1
ATOM 2149 O O . LYS B 1 62 ? 7.312 27.047 16.969 1 95.94 62 LYS B O 1
ATOM 2154 N N . GLU B 1 63 ? 5.945 28.641 17.641 1 95.56 63 GLU B N 1
ATOM 2155 C CA . GLU B 1 63 ? 5.996 28.172 19.031 1 95.56 63 GLU B CA 1
ATOM 2156 C C . GLU B 1 63 ? 5.539 26.719 19.141 1 95.56 63 GLU B C 1
ATOM 2158 O O . GLU B 1 63 ? 6.133 25.938 19.891 1 95.56 63 GLU B O 1
ATOM 2163 N N . TRP B 1 64 ? 4.496 26.406 18.422 1 94.69 64 TRP B N 1
ATOM 2164 C CA . TRP B 1 64 ? 3.951 25.047 18.391 1 94.69 64 TRP B CA 1
ATOM 2165 C C . TRP B 1 64 ? 5.012 24.047 17.953 1 94.69 64 TRP B C 1
ATOM 2167 O O . TRP B 1 64 ? 5.23 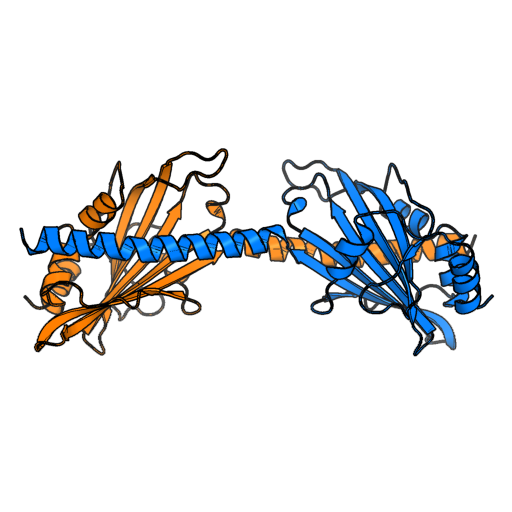23.031 18.625 1 94.69 64 TRP B O 1
ATOM 2177 N N . GLN B 1 65 ? 5.715 24.312 16.875 1 94.88 65 GLN B N 1
ATOM 2178 C CA . GLN B 1 65 ? 6.727 23.406 16.344 1 94.88 65 GLN B CA 1
ATOM 2179 C C . GLN B 1 65 ? 7.938 23.344 17.266 1 94.88 65 GLN B C 1
ATOM 2181 O O . GLN B 1 65 ? 8.539 22.266 17.438 1 94.88 65 GLN B O 1
ATOM 2186 N N . LEU B 1 66 ? 8.297 24.453 17.875 1 94.75 66 LEU B N 1
ATOM 2187 C CA . LEU B 1 66 ? 9.406 24.484 18.812 1 94.75 66 LEU B CA 1
ATOM 2188 C C . LEU B 1 66 ? 9.117 23.609 20.031 1 94.75 66 LEU B C 1
ATOM 2190 O O . LEU B 1 66 ? 10 22.875 20.5 1 94.75 66 LEU B O 1
ATOM 2194 N N . GLN B 1 67 ? 7.887 23.656 20.484 1 92.5 67 GLN B N 1
ATOM 2195 C CA . GLN B 1 67 ? 7.477 22.828 21.594 1 92.5 67 GLN B CA 1
ATOM 2196 C C . GLN B 1 67 ? 7.586 21.344 21.25 1 92.5 67 GLN B C 1
ATOM 2198 O O . GLN B 1 67 ? 7.844 20.516 22.125 1 92.5 67 GLN B O 1
ATOM 2203 N N . ALA B 1 68 ? 7.469 21.016 20.016 1 90.88 68 ALA B N 1
ATOM 2204 C CA . ALA B 1 68 ? 7.539 19.641 19.547 1 90.88 68 ALA B CA 1
ATOM 2205 C C . ALA B 1 68 ? 8.984 19.219 19.281 1 90.88 68 ALA B C 1
ATOM 2207 O O . ALA B 1 68 ? 9.234 18.094 18.844 1 90.88 68 ALA B O 1
ATOM 2208 N N . GLY B 1 69 ? 9.93 20.078 19.438 1 91.44 69 GLY B N 1
ATOM 2209 C CA . GLY B 1 69 ? 11.344 19.734 19.312 1 91.44 69 GLY B CA 1
ATOM 2210 C C . GLY B 1 69 ? 11.945 20.156 17.984 1 91.44 69 GLY B C 1
ATOM 2211 O O . GLY B 1 69 ? 13.055 19.75 17.641 1 91.44 69 GLY B O 1
ATOM 2212 N N . ALA B 1 70 ? 11.25 21.031 17.281 1 94.19 70 ALA B N 1
ATOM 2213 C CA . ALA B 1 70 ? 11.75 21.5 15.992 1 94.19 70 ALA B CA 1
ATOM 2214 C C . ALA B 1 70 ? 12.992 22.359 16.172 1 94.19 70 ALA B C 1
ATOM 2216 O O . ALA B 1 70 ? 13.109 23.125 17.141 1 94.19 70 ALA B O 1
ATOM 2217 N N . SER B 1 71 ? 13.961 22.125 15.273 1 95.25 71 SER B N 1
ATOM 2218 C CA . SER B 1 71 ? 15.125 22.984 15.141 1 95.25 71 SER B CA 1
ATOM 2219 C C . SER B 1 71 ? 15.305 23.469 13.711 1 95.25 71 SER B C 1
ATOM 2221 O O . SER B 1 71 ? 14.633 22.984 12.797 1 95.25 71 SER B O 1
ATOM 2223 N N . GLN B 1 72 ? 16.109 24.594 13.5 1 96.31 72 GLN B N 1
ATOM 2224 C CA . GLN B 1 72 ? 16.359 25.188 12.18 1 96.31 72 GLN B CA 1
ATOM 2225 C C . GLN B 1 72 ? 15.047 25.578 11.508 1 96.31 72 GLN B C 1
ATOM 2227 O O . GLN B 1 72 ? 14.805 25.219 10.352 1 96.31 72 GLN B O 1
ATOM 2232 N N . PHE B 1 73 ? 14.242 26.281 12.25 1 96.75 73 PHE B N 1
ATOM 2233 C CA . PHE B 1 73 ? 12.891 26.641 11.836 1 96.75 73 PHE B CA 1
ATOM 2234 C C . PHE B 1 73 ? 12.914 27.828 10.891 1 96.75 73 PHE B C 1
ATOM 2236 O O . PHE B 1 73 ? 13.5 28.859 11.203 1 96.75 73 PHE B O 1
ATOM 2243 N N . GLU B 1 74 ? 12.398 27.656 9.719 1 96.75 74 GLU B N 1
ATOM 2244 C CA . GLU B 1 74 ? 12.18 28.719 8.734 1 96.75 74 GLU B CA 1
ATOM 2245 C C . GLU B 1 74 ? 10.75 28.688 8.211 1 96.75 74 GLU B C 1
ATOM 2247 O O . GLU B 1 74 ? 10.211 27.625 7.902 1 96.75 74 GLU B O 1
ATOM 2252 N N . GLU B 1 75 ? 10.109 29.828 8.156 1 96.75 75 GLU B N 1
ATOM 2253 C CA . GLU B 1 75 ? 8.742 29.875 7.641 1 96.75 75 GLU B CA 1
ATOM 2254 C C . GLU B 1 75 ? 8.562 31.016 6.648 1 96.75 75 GLU B C 1
ATOM 2256 O O . GLU B 1 75 ? 9.242 32.031 6.75 1 96.75 75 GLU B O 1
ATOM 2261 N N . THR B 1 76 ? 7.781 30.875 5.695 1 96.5 76 THR B N 1
ATOM 2262 C CA . THR B 1 76 ? 7.328 31.953 4.832 1 96.5 76 THR B CA 1
ATOM 2263 C C . THR B 1 76 ? 6.211 32.75 5.504 1 96.5 76 THR B C 1
ATOM 2265 O O . THR B 1 76 ? 5.543 32.25 6.41 1 96.5 76 THR B O 1
ATOM 2268 N N . PRO B 1 77 ? 6.07 34.031 5.102 1 96 77 PRO B N 1
ATOM 2269 C CA . PRO B 1 77 ? 4.883 34.75 5.578 1 96 77 PRO B CA 1
ATOM 2270 C C . PRO B 1 77 ? 3.582 34.125 5.074 1 96 77 PRO B C 1
ATOM 2272 O O . PRO B 1 77 ? 3.59 33.375 4.094 1 96 77 PRO B O 1
ATOM 2275 N N . TRP B 1 78 ? 2.484 34.406 5.832 1 97.56 78 TRP B N 1
ATOM 2276 C CA . TRP B 1 78 ? 1.179 34 5.316 1 97.56 78 TRP B CA 1
ATOM 2277 C C . TRP B 1 78 ? 0.914 34.656 3.957 1 97.56 78 TRP B C 1
ATOM 2279 O O . TRP B 1 78 ? 1.126 35.844 3.777 1 97.56 78 TRP B O 1
ATOM 2289 N N . ALA B 1 79 ? 0.529 33.875 2.967 1 98 79 ALA B N 1
ATOM 2290 C CA . ALA B 1 79 ? 0.219 34.312 1.614 1 98 79 ALA B CA 1
ATOM 2291 C C . ALA B 1 79 ? -1.194 33.906 1.208 1 98 79 ALA B C 1
ATOM 2293 O O . ALA B 1 79 ? -1.76 32.969 1.771 1 98 79 ALA B O 1
ATOM 2294 N N . LYS B 1 80 ? -1.685 34.594 0.238 1 97 80 LYS B N 1
ATOM 2295 C CA . LYS B 1 80 ? -2.982 34.25 -0.328 1 97 80 LYS B CA 1
ATOM 2296 C C . LYS B 1 80 ? -2.891 32.969 -1.167 1 97 80 LYS B C 1
ATOM 2298 O O . LYS B 1 80 ? -1.941 32.781 -1.935 1 97 80 LYS B O 1
ATOM 2303 N N . PHE B 1 81 ? -3.799 32.125 -0.903 1 96.5 81 PHE B N 1
ATOM 2304 C CA . PHE B 1 81 ? -3.934 30.906 -1.703 1 96.5 81 PHE B CA 1
ATOM 2305 C C . PHE B 1 81 ? -5.301 30.859 -2.379 1 96.5 81 PHE B C 1
ATOM 2307 O O . PHE B 1 81 ? -6.328 31.062 -1.729 1 96.5 81 PHE B O 1
ATOM 2314 N N . THR B 1 82 ? -5.27 30.594 -3.652 1 91.44 82 THR B N 1
ATOM 2315 C CA . THR B 1 82 ? -6.504 30.438 -4.41 1 91.44 82 THR B CA 1
ATOM 2316 C C . THR B 1 82 ? -6.707 28.984 -4.809 1 91.44 82 THR B C 1
ATOM 2318 O O . THR B 1 82 ? -5.879 28.406 -5.512 1 91.44 82 THR B O 1
ATOM 2321 N N . ASP B 1 83 ? -7.797 28.469 -4.281 1 88 83 ASP B N 1
ATOM 2322 C CA . ASP B 1 83 ? -8.188 27.125 -4.691 1 88 83 ASP B CA 1
ATOM 2323 C C . ASP B 1 83 ? -8.727 27.125 -6.117 1 88 83 ASP B C 1
ATOM 2325 O O . ASP B 1 83 ? -9.734 27.766 -6.406 1 88 83 ASP B O 1
ATOM 2329 N N . ASP B 1 84 ? -8.148 26.328 -6.953 1 82.5 84 ASP B N 1
ATOM 2330 C CA . ASP B 1 84 ? -8.547 26.281 -8.352 1 82.5 84 ASP B CA 1
ATOM 2331 C C . ASP B 1 84 ? -9.984 25.781 -8.5 1 82.5 84 ASP B C 1
ATOM 2333 O O . ASP B 1 84 ? -10.672 26.109 -9.461 1 82.5 84 ASP B O 1
ATOM 2337 N N . LYS B 1 85 ? -10.406 24.984 -7.535 1 80.44 85 LYS B N 1
ATOM 2338 C CA . LYS B 1 85 ? -11.742 24.391 -7.625 1 80.44 85 LYS B CA 1
ATOM 2339 C C . LYS B 1 85 ? -12.805 25.344 -7.078 1 80.44 85 LYS B C 1
ATOM 2341 O O . LYS B 1 85 ? -13.961 25.297 -7.504 1 80.44 85 LYS B O 1
ATOM 2346 N N . ASP B 1 86 ? -12.453 26.078 -6.113 1 81.88 86 ASP B N 1
ATOM 2347 C CA . ASP B 1 86 ? -13.375 27.031 -5.488 1 81.88 86 ASP B CA 1
ATOM 2348 C C . ASP B 1 86 ? -12.656 28.312 -5.105 1 81.88 86 ASP B C 1
ATOM 2350 O O . ASP B 1 86 ? -12.07 28.406 -4.027 1 81.88 86 ASP B O 1
ATOM 2354 N N . SER B 1 87 ? -12.828 29.266 -5.922 1 84.44 87 SER B N 1
ATOM 2355 C CA . SER B 1 87 ? -12.109 30.531 -5.727 1 84.44 87 SER B CA 1
ATOM 2356 C C . SER B 1 87 ? -12.852 31.438 -4.75 1 84.44 87 SER B C 1
ATOM 2358 O O . SER B 1 87 ? -12.344 32.5 -4.375 1 84.44 87 SER B O 1
ATOM 2360 N N . SER B 1 88 ? -13.945 30.969 -4.309 1 87.62 88 SER B N 1
ATOM 2361 C CA . SER B 1 88 ? -14.727 31.828 -3.428 1 87.62 88 SER B CA 1
ATOM 2362 C C . SER B 1 88 ? -14.234 31.75 -1.987 1 87.62 88 SER B C 1
ATOM 2364 O O . SER B 1 88 ? -14.531 32.625 -1.17 1 87.62 88 SER B O 1
ATOM 2366 N N . VAL B 1 89 ? -13.523 30.734 -1.743 1 90.75 89 VAL B N 1
ATOM 2367 C CA . VAL B 1 89 ? -13.047 30.547 -0.376 1 90.75 89 VAL B CA 1
ATOM 2368 C C . VAL B 1 89 ? -11.688 31.203 -0.198 1 90.75 89 VAL B C 1
ATOM 2370 O O . VAL B 1 89 ? -10.758 30.953 -0.973 1 90.75 89 VAL B O 1
ATOM 2373 N N . GLU B 1 90 ? -11.602 32.125 0.8 1 94.81 90 GLU B N 1
ATOM 2374 C CA . GLU B 1 90 ? -10.336 32.781 1.116 1 94.81 90 GLU B CA 1
ATOM 2375 C C . GLU B 1 90 ? -9.461 31.906 1.987 1 94.81 90 GLU B C 1
ATOM 2377 O O . GLU B 1 90 ? -9.875 31.484 3.068 1 94.81 90 GLU B O 1
ATOM 2382 N N . ILE B 1 91 ? -8.281 31.625 1.453 1 97.25 91 ILE B N 1
ATOM 2383 C CA . ILE B 1 91 ? -7.355 30.75 2.16 1 97.25 91 ILE B CA 1
ATOM 2384 C C . ILE B 1 91 ? -5.988 31.422 2.273 1 97.25 91 ILE B C 1
ATOM 2386 O O . ILE B 1 91 ? -5.5 32.031 1.309 1 97.25 91 ILE B O 1
ATOM 2390 N N . LEU B 1 92 ? -5.438 31.438 3.498 1 98.06 92 LEU B N 1
ATOM 2391 C CA . LEU B 1 92 ? -4.039 31.797 3.713 1 98.06 92 LEU B CA 1
ATOM 2392 C C . LEU B 1 92 ? -3.164 30.547 3.797 1 98.06 92 LEU B C 1
ATOM 2394 O O . LEU B 1 92 ? -3.586 29.531 4.336 1 98.06 92 LEU B O 1
ATOM 2398 N N . CYS B 1 93 ? -1.993 30.641 3.221 1 98 93 CYS B N 1
ATOM 2399 C CA . CYS B 1 93 ? -1.108 29.484 3.27 1 98 93 CYS B CA 1
ATOM 2400 C C . CYS B 1 93 ? 0.316 29.891 3.617 1 98 93 CYS B C 1
ATOM 2402 O O . CYS B 1 93 ? 0.672 31.062 3.494 1 98 93 CYS B O 1
ATOM 2404 N N . LYS B 1 94 ? 1.117 29 4.137 1 97.25 94 LYS B N 1
ATOM 2405 C CA . LYS B 1 94 ? 2.543 29.203 4.375 1 97.25 94 LYS B CA 1
ATOM 2406 C C . LYS B 1 94 ? 3.301 27.875 4.375 1 97.25 94 LYS B C 1
ATOM 2408 O O . LYS B 1 94 ? 2.691 26.812 4.457 1 97.25 94 LYS B O 1
ATOM 2413 N N . ARG B 1 95 ? 4.52 27.953 4.18 1 97.06 95 ARG B N 1
ATOM 2414 C CA . ARG B 1 95 ? 5.426 26.812 4.199 1 97.06 95 ARG B CA 1
ATOM 2415 C C . ARG B 1 95 ? 6.43 26.922 5.34 1 97.06 95 ARG B C 1
ATOM 2417 O O . ARG B 1 95 ? 6.922 28.016 5.633 1 97.06 95 ARG B O 1
ATOM 2424 N N . ILE B 1 96 ? 6.672 25.797 6.004 1 97.31 96 ILE B N 1
ATOM 2425 C CA . ILE B 1 96 ? 7.664 25.719 7.07 1 97.31 96 ILE B CA 1
ATOM 2426 C C . ILE B 1 96 ? 8.711 24.672 6.723 1 97.31 96 ILE B C 1
ATOM 2428 O O . ILE B 1 96 ? 8.375 23.594 6.23 1 97.31 96 ILE B O 1
ATOM 2432 N N . ASN B 1 97 ? 9.953 25.016 6.91 1 96.06 97 ASN B N 1
ATOM 2433 C CA . ASN B 1 97 ? 11.078 24.094 6.914 1 96.06 97 ASN B CA 1
ATOM 2434 C C . ASN B 1 97 ? 11.68 23.953 8.305 1 96.06 97 ASN B C 1
ATOM 2436 O O . ASN B 1 97 ? 11.898 24.953 9 1 96.06 97 ASN B O 1
ATOM 2440 N N . MET B 1 98 ? 11.867 22.719 8.641 1 96.19 98 MET B N 1
ATOM 2441 C CA . MET B 1 98 ? 12.438 22.484 9.969 1 96.19 98 MET B CA 1
ATOM 2442 C C . MET B 1 98 ? 13.109 21.125 10.047 1 96.19 98 MET B C 1
ATOM 2444 O O . MET B 1 98 ? 13.031 20.328 9.109 1 96.19 98 MET B O 1
ATOM 2448 N N . VAL B 1 99 ? 13.82 20.969 11.156 1 93.56 99 VAL B N 1
ATOM 2449 C CA . VAL B 1 99 ? 14.359 19.672 11.516 1 93.56 99 VAL B CA 1
ATOM 2450 C C . VAL B 1 99 ? 13.633 19.125 12.75 1 93.56 99 VAL B C 1
ATOM 2452 O O . VAL B 1 99 ? 13.453 19.844 13.734 1 93.56 99 VAL B O 1
ATOM 2455 N N . MET B 1 100 ? 13.086 17.922 12.633 1 90.19 100 MET B N 1
ATOM 2456 C CA . MET B 1 100 ? 12.336 17.297 13.719 1 90.19 100 MET B CA 1
ATOM 2457 C C . MET B 1 100 ? 13.031 16.031 14.195 1 90.19 100 MET B C 1
ATOM 2459 O O . MET B 1 100 ? 13.602 15.281 13.398 1 90.19 100 MET B O 1
ATOM 2463 N N . PRO B 1 101 ? 12.875 15.781 15.445 1 84.56 101 PRO B N 1
ATOM 2464 C CA . PRO B 1 101 ? 13.328 14.469 15.922 1 84.56 101 PRO B CA 1
ATOM 2465 C C . PRO B 1 101 ? 12.43 13.328 15.461 1 84.56 101 PRO B C 1
ATOM 2467 O O . PRO B 1 101 ? 11.211 13.5 15.375 1 84.56 101 PRO B O 1
ATOM 2470 N N . ILE B 1 102 ? 13.023 12.227 15.016 1 72.88 102 ILE B N 1
ATOM 2471 C CA . ILE B 1 102 ? 12.234 11.062 14.648 1 72.88 102 ILE B CA 1
ATOM 2472 C C . ILE B 1 102 ? 12.547 9.898 15.594 1 72.88 102 ILE B C 1
ATOM 2474 O O . ILE B 1 102 ? 13.641 9.844 16.172 1 72.88 102 ILE B O 1
ATOM 2478 N N . PRO B 1 103 ? 11.367 9.141 15.812 1 64.94 103 PRO B N 1
ATOM 2479 C CA . PRO B 1 103 ? 11.625 7.988 16.672 1 64.94 103 PRO B CA 1
ATOM 2480 C C . PRO B 1 103 ? 12.789 7.129 16.188 1 64.94 103 PRO B C 1
ATOM 2482 O O . PRO B 1 103 ? 13.023 7.039 14.969 1 64.94 103 PRO B O 1
ATOM 2485 N N . LYS B 1 104 ? 13.477 6.676 17.078 1 58.53 104 LYS B N 1
ATOM 2486 C CA . LYS B 1 104 ? 14.664 5.879 16.766 1 58.53 104 LYS B CA 1
ATOM 2487 C C . LYS B 1 104 ? 14.305 4.656 15.938 1 58.53 104 LYS B C 1
ATOM 2489 O O . LYS B 1 104 ? 13.5 3.822 16.359 1 58.53 104 LYS B O 1
ATOM 2494 N N . LEU B 1 105 ? 14.352 4.812 14.688 1 53.47 105 LEU B N 1
ATOM 2495 C CA . LEU B 1 105 ? 14.297 3.646 13.812 1 53.47 105 LEU B CA 1
ATOM 2496 C C . LEU B 1 105 ? 15.695 3.119 13.523 1 53.47 105 LEU B C 1
ATOM 2498 O O . LEU B 1 105 ? 16.656 3.895 13.453 1 53.47 105 LEU B O 1
ATOM 2502 N N . PRO B 1 106 ? 15.75 1.81 13.594 1 51.53 106 PRO B N 1
ATOM 2503 C CA . PRO B 1 106 ? 17.078 1.277 13.266 1 51.53 106 PRO B CA 1
ATOM 2504 C C . PRO B 1 106 ? 17.625 1.814 11.945 1 51.53 106 PRO B C 1
ATOM 2506 O O . PRO B 1 106 ? 16.891 1.879 10.953 1 51.53 106 PRO B O 1
ATOM 2509 N N . MET B 1 107 ? 18.844 2.365 11.953 1 52.62 107 MET B N 1
ATOM 2510 C CA . MET B 1 107 ? 19.641 2.787 10.812 1 52.62 107 MET B CA 1
ATOM 2511 C C . MET B 1 107 ? 19.109 4.094 10.227 1 52.62 107 MET B C 1
ATOM 2513 O O . MET B 1 107 ? 19.344 4.395 9.055 1 52.62 107 MET B O 1
ATOM 2517 N N . CYS B 1 108 ? 18.203 4.602 11.008 1 55.66 108 CYS B N 1
ATOM 2518 C CA . CYS B 1 108 ? 17.766 5.898 10.516 1 55.66 108 CYS B CA 1
ATOM 2519 C C . CYS B 1 108 ? 18.266 7.023 11.406 1 55.66 108 CYS B C 1
ATOM 2521 O O . CYS B 1 108 ? 18.594 6.797 12.57 1 55.66 108 CYS B O 1
ATOM 2523 N N . ALA B 1 109 ? 18.547 8.156 10.781 1 64.56 109 ALA B N 1
ATOM 2524 C CA . ALA B 1 109 ? 18.906 9.352 11.531 1 64.56 109 ALA B CA 1
ATOM 2525 C C . ALA B 1 109 ? 17.875 9.641 12.633 1 64.56 109 ALA B C 1
ATOM 2527 O O . ALA B 1 109 ? 16.734 9.211 12.539 1 64.56 109 ALA B O 1
ATOM 2528 N N . ASP B 1 110 ? 18.406 10.266 13.703 1 77.5 110 ASP B N 1
ATOM 2529 C CA . ASP B 1 110 ? 17.547 10.617 14.836 1 77.5 110 ASP B CA 1
ATOM 2530 C C . ASP B 1 110 ? 16.719 11.859 14.523 1 77.5 110 ASP B C 1
ATOM 2532 O O . ASP B 1 110 ? 15.852 12.25 15.32 1 77.5 110 ASP B O 1
ATOM 2536 N N . GLU B 1 111 ? 17.172 12.469 13.391 1 84.25 111 GLU B N 1
ATOM 2537 C CA . GLU B 1 111 ? 16.438 13.664 12.969 1 84.25 111 GLU B CA 1
ATOM 2538 C C . GLU B 1 111 ? 16.141 13.633 11.477 1 84.25 111 GLU B C 1
ATOM 2540 O O . GLU B 1 111 ? 16.812 12.922 10.719 1 84.25 111 GLU B O 1
ATOM 2545 N N . SER B 1 112 ? 15.125 14.242 11.109 1 85.81 112 SER B N 1
ATOM 2546 C CA . SER B 1 112 ? 14.766 14.359 9.703 1 85.81 112 SER B CA 1
ATOM 2547 C C . SER B 1 112 ? 14.336 15.781 9.367 1 85.81 112 SER B C 1
ATOM 2549 O O . SER B 1 112 ? 13.688 16.453 10.172 1 85.81 112 SER B O 1
ATOM 2551 N N . ARG B 1 113 ? 14.875 16.312 8.289 1 92.38 113 ARG B N 1
ATOM 2552 C CA . ARG B 1 113 ? 14.281 17.531 7.742 1 92.38 113 ARG B CA 1
ATOM 2553 C C . ARG B 1 113 ? 12.812 17.312 7.395 1 92.38 113 ARG B C 1
ATOM 2555 O O . ARG B 1 113 ? 12.453 16.281 6.82 1 92.38 113 ARG B O 1
ATOM 2562 N N . VAL B 1 114 ? 11.953 18.219 7.766 1 91.44 114 VAL B N 1
ATOM 2563 C CA . VAL B 1 114 ? 10.516 18.141 7.508 1 91.44 114 VAL B CA 1
ATOM 2564 C C . VAL B 1 114 ? 10.031 19.422 6.844 1 91.44 114 VAL B C 1
ATOM 2566 O O . VAL B 1 114 ? 10.43 20.516 7.242 1 91.44 114 VAL B O 1
ATOM 2569 N N . ILE B 1 115 ? 9.297 19.266 5.801 1 93.06 115 ILE B N 1
ATOM 2570 C CA . ILE B 1 115 ? 8.578 20.391 5.188 1 93.06 115 ILE B CA 1
ATOM 2571 C C . ILE B 1 115 ? 7.094 20.281 5.512 1 93.06 115 ILE B C 1
ATOM 2573 O O . ILE B 1 115 ? 6.508 19.203 5.414 1 93.06 115 ILE B O 1
ATOM 2577 N N . VAL B 1 116 ? 6.512 21.422 5.957 1 95.25 116 VAL B N 1
ATOM 2578 C CA . VAL B 1 116 ? 5.082 21.438 6.238 1 95.25 116 VAL B CA 1
ATOM 2579 C C . VAL B 1 116 ? 4.418 22.562 5.445 1 95.25 116 VAL B C 1
ATOM 2581 O O . VAL B 1 116 ? 4.938 23.688 5.395 1 95.25 116 VAL B O 1
ATOM 2584 N N . TYR B 1 117 ? 3.354 22.266 4.816 1 95.88 117 TYR B N 1
ATOM 2585 C CA . TYR B 1 117 ? 2.479 23.234 4.168 1 95.88 117 TYR B CA 1
ATOM 2586 C C . TYR B 1 117 ? 1.195 23.438 4.969 1 95.88 117 TYR B C 1
ATOM 2588 O O . TYR B 1 117 ? 0.526 22.453 5.328 1 95.88 117 TYR B O 1
ATOM 2596 N N . TYR B 1 118 ? 0.879 24.672 5.242 1 97.44 118 TYR B N 1
ATOM 2597 C CA . TYR B 1 118 ? -0.343 24.984 5.977 1 97.44 118 TYR B CA 1
ATOM 2598 C C . TYR B 1 118 ? -1.332 25.734 5.094 1 97.44 118 TYR B C 1
ATOM 2600 O O . TYR B 1 118 ? -0.935 26.562 4.273 1 97.44 118 TYR B O 1
ATOM 2608 N N . TRP B 1 119 ? -2.553 25.484 5.277 1 97.25 119 TRP B N 1
ATOM 2609 C CA . TRP B 1 119 ? -3.682 26.25 4.746 1 97.25 119 TRP B CA 1
ATOM 2610 C C . TRP B 1 119 ? -4.656 26.609 5.859 1 97.25 119 TRP B C 1
ATOM 2612 O O . TRP B 1 119 ? -5.176 25.734 6.555 1 97.25 119 TRP B O 1
ATOM 2622 N N . LEU B 1 120 ? -4.883 27.875 6.078 1 97.88 120 LEU B N 1
ATOM 2623 C CA . LEU B 1 120 ? -5.746 28.406 7.125 1 97.88 120 LEU B CA 1
ATOM 2624 C C . LEU B 1 120 ? -6.938 29.141 6.531 1 97.88 120 LEU B C 1
ATOM 2626 O O . LEU B 1 120 ? -6.777 29.953 5.617 1 97.88 120 LEU B O 1
ATOM 2630 N N . ARG B 1 121 ? -8.109 28.812 7.016 1 96.62 121 ARG B N 1
ATOM 2631 C CA . ARG B 1 121 ? -9.281 29.531 6.535 1 96.62 121 ARG B CA 1
ATOM 2632 C C . ARG B 1 121 ? -10.344 29.641 7.625 1 96.62 121 ARG B C 1
ATOM 2634 O O . ARG B 1 121 ? -10.266 28.938 8.648 1 96.62 121 ARG B O 1
ATOM 2641 N N . LEU B 1 122 ? -11.258 30.547 7.395 1 95.25 122 LEU B N 1
ATOM 2642 C CA . LEU B 1 122 ? -12.469 30.672 8.195 1 95.25 122 LEU B CA 1
ATOM 2643 C C . LEU B 1 122 ? -13.664 30.062 7.477 1 95.25 122 LEU B C 1
ATOM 2645 O O . LEU B 1 122 ? -13.898 30.344 6.301 1 95.25 122 LEU B O 1
ATOM 2649 N N . GLU B 1 123 ? -14.281 29.203 8.219 1 92.12 123 GLU B N 1
ATOM 2650 C CA . GLU B 1 123 ? -15.484 28.625 7.633 1 92.12 123 GLU B CA 1
ATOM 2651 C C . GLU B 1 123 ? -16.641 29.625 7.645 1 92.12 123 GLU B C 1
ATOM 2653 O O . GLU B 1 123 ? -16.875 30.297 8.648 1 92.12 123 GLU B O 1
ATOM 2658 N N . ASP B 1 124 ? -17.391 29.609 6.555 1 85 124 ASP B N 1
ATOM 2659 C CA . ASP B 1 124 ? -18.469 30.594 6.406 1 85 124 ASP B CA 1
ATOM 2660 C C . ASP B 1 124 ? -19.688 30.188 7.227 1 85 124 ASP B C 1
ATOM 2662 O O . ASP B 1 124 ? -20.469 31.047 7.668 1 85 124 ASP B O 1
ATOM 2666 N N . ASP B 1 125 ? -19.875 28.969 7.418 1 83.69 125 ASP B N 1
ATOM 2667 C CA . ASP B 1 125 ? -21.109 28.453 8.008 1 83.69 125 ASP B CA 1
ATOM 2668 C C . ASP B 1 125 ? -21.172 28.766 9.5 1 83.69 125 ASP B C 1
ATOM 2670 O O . ASP B 1 125 ? -22.188 29.234 10 1 83.69 125 ASP B O 1
ATOM 2674 N N . ASP B 1 126 ? -20.078 28.516 10.219 1 87.5 126 ASP B N 1
ATOM 2675 C CA . ASP B 1 126 ? -20.172 28.625 11.672 1 87.5 126 ASP B CA 1
ATOM 2676 C C . ASP B 1 126 ? -19.016 29.453 12.234 1 87.5 126 ASP B C 1
ATOM 2678 O O . ASP B 1 126 ? -18.875 29.578 13.453 1 87.5 126 ASP B O 1
ATOM 2682 N N . GLY B 1 127 ? -18.219 30.047 11.336 1 88.88 127 GLY B N 1
ATOM 2683 C CA . GLY B 1 127 ? -17.125 30.891 11.773 1 88.88 127 GLY B CA 1
ATOM 2684 C C . GLY B 1 127 ? -15.977 30.125 12.383 1 88.88 127 GLY B C 1
ATOM 2685 O O . GLY B 1 127 ? -15.086 30.703 13.008 1 88.88 127 GLY B O 1
ATOM 2686 N N . SER B 1 128 ? -15.977 28.797 12.25 1 94 128 SER B N 1
ATOM 2687 C CA . SER B 1 128 ? -14.891 27.984 12.781 1 94 128 SER B CA 1
ATOM 2688 C C . SER B 1 128 ? -13.609 28.188 11.992 1 94 128 SER B C 1
ATOM 2690 O O . SER B 1 128 ? -13.648 28.594 10.828 1 94 128 SER B O 1
ATOM 2692 N N . ILE B 1 129 ? -12.461 28.016 12.711 1 96.06 129 ILE B N 1
ATOM 2693 C CA . ILE B 1 129 ? -11.141 28.078 12.094 1 96.06 129 ILE B CA 1
ATOM 2694 C C . ILE B 1 129 ? -10.734 26.703 11.602 1 96.06 129 ILE B C 1
ATOM 2696 O O . ILE B 1 129 ? -10.781 25.719 12.359 1 96.06 129 ILE B O 1
ATOM 2700 N N . ARG B 1 130 ? -10.375 26.609 10.367 1 95.12 130 ARG B N 1
ATOM 2701 C CA . ARG B 1 130 ? -9.883 25.359 9.812 1 95.12 130 ARG B CA 1
ATOM 2702 C C . ARG B 1 130 ? -8.414 25.484 9.414 1 95.12 130 ARG B C 1
ATOM 2704 O O . ARG B 1 130 ? -8.055 26.359 8.633 1 95.12 130 ARG B O 1
ATOM 2711 N N . LEU B 1 131 ? -7.621 24.641 10.008 1 95.94 131 LEU B N 1
ATOM 2712 C CA . LEU B 1 131 ? -6.207 24.531 9.672 1 95.94 131 LEU B CA 1
ATOM 2713 C C . LEU B 1 131 ? -5.898 23.188 9.047 1 95.94 131 LEU B C 1
ATOM 2715 O O . LEU B 1 131 ? -6.113 22.141 9.68 1 95.94 131 LEU B O 1
ATOM 2719 N N . GLU B 1 132 ? -5.438 23.203 7.824 1 95.06 132 GLU B N 1
ATOM 2720 C CA . GLU B 1 132 ? -4.992 22 7.148 1 95.06 132 GLU B CA 1
ATOM 2721 C C . GLU B 1 132 ? -3.486 22.016 6.898 1 95.06 132 GLU B C 1
ATOM 2723 O O . GLU B 1 132 ? -2.898 23.094 6.742 1 95.06 132 GLU B O 1
ATOM 2728 N N . SER B 1 133 ? -2.932 20.875 6.953 1 95.31 133 SER B N 1
ATOM 2729 C CA . SER B 1 133 ? -1.493 20.812 6.711 1 95.31 133 SER B CA 1
ATOM 2730 C C . SER B 1 133 ? -1.105 19.531 5.996 1 95.31 133 SER B C 1
ATOM 2732 O O . SER B 1 133 ? -1.822 18.531 6.074 1 95.31 133 SER B O 1
ATOM 2734 N N . LEU B 1 134 ? -0.084 19.562 5.266 1 92.12 134 LEU B N 1
ATOM 2735 C CA . LEU B 1 134 ? 0.634 18.438 4.668 1 92.12 134 LEU B CA 1
ATOM 2736 C C . LEU B 1 134 ? 2.109 18.469 5.055 1 92.12 134 LEU B C 1
ATOM 2738 O O . LEU B 1 134 ? 2.756 19.516 4.965 1 92.12 134 LEU B O 1
ATOM 2742 N N . SER B 1 135 ? 2.59 17.375 5.527 1 91.06 135 SER B N 1
ATOM 2743 C CA . SER B 1 135 ? 3.992 17.328 5.926 1 91.06 135 SER B CA 1
ATOM 2744 C C . SER B 1 135 ? 4.707 16.141 5.285 1 91.06 135 SER B C 1
ATOM 2746 O O . SER B 1 135 ? 4.082 15.125 4.977 1 91.06 135 SER B O 1
ATOM 2748 N N . GLN B 1 136 ? 6.008 16.297 5.117 1 85 136 GLN B N 1
ATOM 2749 C CA . GLN B 1 136 ? 6.867 15.273 4.543 1 85 136 GLN B CA 1
ATOM 2750 C C . GLN B 1 136 ? 8.25 15.281 5.195 1 85 136 GLN B C 1
ATOM 2752 O O . GLN B 1 136 ? 8.867 16.344 5.336 1 85 136 GLN B O 1
ATOM 2757 N N . SER B 1 137 ? 8.531 14.07 5.637 1 81.88 137 SER B N 1
ATOM 2758 C CA . SER B 1 137 ? 9.922 13.891 6.043 1 81.88 137 SER B CA 1
ATOM 2759 C C . SER B 1 137 ? 10.828 13.664 4.836 1 81.88 137 SER B C 1
ATOM 2761 O O . SER B 1 137 ? 10.453 12.961 3.896 1 81.88 137 SER B O 1
ATOM 2763 N N . LEU B 1 138 ? 11.969 14.273 4.941 1 78.69 138 LEU B N 1
ATOM 2764 C CA . LEU B 1 138 ? 12.812 14.242 3.75 1 78.69 138 LEU B CA 1
ATOM 2765 C C . LEU B 1 138 ? 13.93 13.219 3.898 1 78.69 138 LEU B C 1
ATOM 2767 O O . LEU B 1 138 ? 14.539 12.812 2.908 1 78.69 138 LEU B O 1
ATOM 2771 N N . ASP B 1 139 ? 14.203 12.797 5.121 1 75.19 139 ASP B N 1
ATOM 2772 C CA . ASP B 1 139 ? 15.383 11.969 5.336 1 75.19 139 ASP B CA 1
ATOM 2773 C C . ASP B 1 139 ? 15 10.602 5.914 1 75.19 139 ASP B C 1
ATOM 2775 O O . ASP B 1 139 ? 15.867 9.766 6.156 1 75.19 139 ASP B O 1
ATOM 2779 N N . ALA B 1 140 ? 13.758 10.289 6.18 1 64.38 140 ALA B N 1
ATOM 2780 C CA . ALA B 1 140 ? 13.328 9.008 6.734 1 64.38 140 ALA B CA 1
ATOM 2781 C C . ALA B 1 140 ? 13.141 7.969 5.633 1 64.38 140 ALA B C 1
ATOM 2783 O O . ALA B 1 140 ? 12.898 8.32 4.473 1 64.38 140 ALA B O 1
ATOM 2784 N N . PRO B 1 141 ? 13.32 6.715 5.992 1 59.81 141 PRO B N 1
ATOM 2785 C CA . PRO B 1 141 ? 13.016 5.676 5.004 1 59.81 141 PRO B CA 1
ATOM 2786 C C . PRO B 1 141 ? 11.594 5.777 4.461 1 59.81 141 PRO B C 1
ATOM 2788 O O . PRO B 1 141 ? 10.664 6.102 5.211 1 59.81 141 PRO B O 1
ATOM 2791 N N . PHE B 1 142 ? 11.398 5.746 3.254 1 61.16 142 PHE B N 1
ATOM 2792 C CA . PHE B 1 142 ? 10.117 5.672 2.57 1 61.16 142 PHE B CA 1
ATOM 2793 C C . PHE B 1 142 ? 9.398 7.016 2.623 1 61.16 142 PHE B C 1
ATOM 2795 O O . PHE B 1 142 ? 8.203 7.102 2.312 1 61.16 142 PHE B O 1
ATOM 2802 N N . CYS B 1 143 ? 10.156 7.961 3.008 1 64.31 143 CYS B N 1
ATOM 2803 C CA . CYS B 1 143 ? 9.539 9.266 3.213 1 64.31 143 CYS B CA 1
ATOM 2804 C C . CYS B 1 143 ? 8.969 9.812 1.907 1 64.31 143 CYS B C 1
ATOM 2806 O O . CYS B 1 143 ? 8.039 10.617 1.919 1 64.31 143 CYS B O 1
ATOM 2808 N N . THR B 1 144 ? 9.516 9.312 0.942 1 63.97 144 THR B N 1
ATOM 2809 C CA . THR B 1 144 ? 9.039 9.82 -0.343 1 63.97 144 THR B CA 1
ATOM 2810 C C . THR B 1 144 ? 7.77 9.094 -0.774 1 63.97 144 THR B C 1
ATOM 2812 O O . THR B 1 144 ? 7.156 9.445 -1.782 1 63.97 144 THR B O 1
ATOM 2815 N N . TYR B 1 145 ? 7.391 8.203 0.125 1 67.75 145 TYR B N 1
ATOM 2816 C CA . TYR B 1 145 ? 6.293 7.348 -0.31 1 67.75 145 TYR B CA 1
ATOM 2817 C C . TYR B 1 145 ? 4.965 7.836 0.255 1 67.75 145 TYR B C 1
ATOM 2819 O O . TYR B 1 145 ? 3.898 7.375 -0.158 1 67.75 145 TYR B O 1
ATOM 2827 N N . PHE B 1 146 ? 5.102 8.75 1.104 1 74.31 146 PHE B N 1
ATOM 2828 C CA . PHE B 1 146 ? 3.838 9.188 1.685 1 74.31 146 PHE B CA 1
ATOM 2829 C C . PHE B 1 146 ? 3.947 10.617 2.205 1 74.31 146 PHE B C 1
ATOM 2831 O O . PHE B 1 146 ? 5.051 11.117 2.426 1 74.31 146 PHE B O 1
ATOM 2838 N N . THR B 1 147 ? 2.869 11.273 2.24 1 79.75 147 THR B N 1
ATOM 2839 C CA . THR B 1 147 ? 2.707 12.547 2.939 1 79.75 147 THR B CA 1
ATOM 2840 C C . THR B 1 147 ? 1.688 12.414 4.066 1 79.75 147 THR B C 1
ATOM 2842 O O . THR B 1 147 ? 0.76 11.609 3.982 1 79.75 147 THR B O 1
ATOM 2845 N N . ASN B 1 148 ? 1.933 13.203 5.07 1 85.69 148 ASN B N 1
ATOM 2846 C CA . ASN B 1 148 ? 1.009 13.25 6.199 1 85.69 148 ASN B CA 1
ATOM 2847 C C . ASN B 1 148 ? 0.067 14.453 6.098 1 85.69 148 ASN B C 1
ATOM 2849 O O . ASN B 1 148 ? 0.517 15.594 6.008 1 85.69 148 ASN B O 1
ATOM 2853 N N . ALA B 1 149 ? -1.204 14.125 6.055 1 89 149 ALA B N 1
ATOM 2854 C CA . ALA B 1 149 ? -2.215 15.18 6.008 1 89 149 ALA B CA 1
ATOM 2855 C C . ALA B 1 149 ? -2.912 15.328 7.359 1 89 149 ALA B C 1
ATOM 2857 O O . ALA B 1 149 ? -3.217 14.336 8.023 1 89 149 ALA B O 1
ATOM 2858 N N . GLU B 1 150 ? -3.08 16.594 7.789 1 90.75 150 GLU B N 1
ATOM 2859 C CA . GLU B 1 150 ? -3.834 16.859 9.008 1 90.75 150 GLU B CA 1
ATOM 2860 C C . GLU B 1 150 ? -4.871 17.953 8.781 1 90.75 150 GLU B C 1
ATOM 2862 O O . GLU B 1 150 ? -4.688 18.828 7.922 1 90.75 150 GLU B O 1
ATOM 2867 N N . ARG B 1 151 ? -5.914 17.828 9.516 1 91 151 ARG B N 1
ATOM 2868 C CA . ARG B 1 151 ? -6.969 18.828 9.547 1 91 151 ARG B CA 1
ATOM 2869 C C . ARG B 1 151 ? -7.422 19.109 10.977 1 91 151 ARG B C 1
ATOM 2871 O O . ARG B 1 151 ? -7.758 18.188 11.711 1 91 151 ARG B O 1
ATOM 2878 N N . ALA B 1 152 ? -7.344 20.344 11.328 1 91.38 152 ALA B N 1
ATOM 2879 C CA . ALA B 1 152 ? -7.84 20.766 12.625 1 91.38 152 ALA B CA 1
ATOM 2880 C C . ALA B 1 152 ? -8.93 21.828 12.477 1 91.38 152 ALA B C 1
ATOM 2882 O O . ALA B 1 152 ? -8.781 22.781 11.695 1 91.38 152 ALA B O 1
ATOM 2883 N N . VAL B 1 153 ? -10 21.609 13.172 1 91 153 VAL B N 1
ATOM 2884 C CA . VAL B 1 153 ? -11.094 22.578 13.211 1 91 153 VAL B CA 1
ATOM 2885 C C . VAL B 1 153 ? -11.289 23.078 14.633 1 91 153 VAL B C 1
ATOM 2887 O O . VAL B 1 153 ? -11.398 22.281 15.57 1 91 153 VAL B O 1
ATOM 2890 N N . PHE B 1 154 ? -11.242 24.406 14.734 1 92.12 154 PHE B N 1
ATOM 2891 C CA . PHE B 1 154 ? -11.406 25.062 16.031 1 92.12 154 PHE B CA 1
ATOM 2892 C C . PHE B 1 154 ? -12.734 25.797 16.109 1 92.12 154 PHE B C 1
ATOM 2894 O O . PHE B 1 154 ? -13.094 26.531 15.18 1 92.12 154 PHE B O 1
ATOM 2901 N N . ARG B 1 155 ? -13.445 25.594 17.234 1 91.31 155 ARG B N 1
ATOM 2902 C CA . ARG B 1 155 ? -14.742 26.234 17.422 1 91.31 155 ARG B CA 1
ATOM 2903 C C . ARG B 1 155 ? -14.867 26.781 18.844 1 91.31 155 ARG B C 1
ATOM 2905 O O . ARG B 1 155 ? -14.359 26.203 19.797 1 91.31 155 ARG B O 1
ATOM 2912 N N . ASP B 1 156 ? -15.562 27.906 18.828 1 91.62 156 ASP B N 1
ATOM 2913 C CA . ASP B 1 156 ? -15.906 28.438 20.141 1 91.62 156 ASP B CA 1
ATOM 2914 C C . ASP B 1 156 ? -16.891 27.516 20.859 1 91.62 156 ASP B C 1
ATOM 2916 O O . ASP B 1 156 ? -17.781 26.922 20.234 1 91.62 156 ASP B O 1
ATOM 2920 N N . ALA B 1 157 ? -16.609 27.359 22.125 1 88 157 ALA B N 1
ATOM 2921 C CA . ALA B 1 157 ? -17.484 26.578 22.984 1 88 157 ALA B CA 1
ATOM 2922 C C . ALA B 1 157 ? -17.5 27.125 24.406 1 88 157 ALA B C 1
ATOM 2924 O O . ALA B 1 157 ? -16.953 28.203 24.672 1 88 157 ALA B O 1
ATOM 2925 N N . LYS B 1 158 ? -18.359 26.609 25.172 1 85.94 158 LYS B N 1
ATOM 2926 C CA . LYS B 1 158 ? -18.391 26.891 26.609 1 85.94 158 LYS B CA 1
ATOM 2927 C C . LYS B 1 158 ? -18 25.656 27.422 1 85.94 158 LYS B C 1
ATOM 2929 O O . LYS B 1 158 ? -18.406 24.531 27.094 1 85.94 158 LYS B O 1
ATOM 2934 N N . ASP B 1 159 ? -17.078 25.844 28.312 1 78.56 159 ASP B N 1
ATOM 2935 C CA . ASP B 1 159 ? -16.703 24.719 29.172 1 78.56 159 ASP B CA 1
ATOM 2936 C C . ASP B 1 159 ? -17.828 24.406 30.172 1 78.56 159 ASP B C 1
ATOM 2938 O O . ASP B 1 159 ? -18.922 24.953 30.078 1 78.56 159 ASP B O 1
ATOM 2942 N N . GLU B 1 160 ? -17.547 23.438 31.031 1 79.75 160 GLU B N 1
ATOM 2943 C CA . GLU B 1 160 ? -18.547 22.969 31.984 1 79.75 160 GLU B CA 1
ATOM 2944 C C . GLU B 1 160 ? -19.016 24.109 32.906 1 79.75 160 GLU B C 1
ATOM 2946 O O . GLU B 1 160 ? -20.141 24.078 33.406 1 79.75 160 GLU B O 1
ATOM 2951 N N . ASN B 1 161 ? -18.219 25.188 33.125 1 84.31 161 ASN B N 1
ATOM 2952 C CA . ASN B 1 161 ? -18.531 26.328 34 1 84.31 161 ASN B CA 1
ATOM 2953 C C . ASN B 1 161 ? -19.078 27.5 33.219 1 84.31 161 ASN B C 1
ATOM 2955 O O . ASN B 1 161 ? -19.281 28.594 33.75 1 84.31 161 ASN B O 1
ATOM 2959 N N . GLY B 1 162 ? -19.266 27.328 31.891 1 83 162 GLY B N 1
ATOM 2960 C CA . GLY B 1 162 ? -19.844 28.359 31.047 1 83 162 GLY B CA 1
ATOM 2961 C C . GLY B 1 162 ? -18.812 29.344 30.531 1 83 162 GLY B C 1
ATOM 2962 O O . GLY B 1 162 ? -19.156 30.359 29.938 1 83 162 GLY B O 1
ATOM 2963 N N . LYS B 1 163 ? -17.609 29.031 30.844 1 83.19 163 LYS B N 1
ATOM 2964 C CA . LYS B 1 163 ? -16.547 29.922 30.375 1 83.19 163 LYS B CA 1
ATOM 2965 C C . LYS B 1 163 ? -16.203 29.641 28.906 1 83.19 163 LYS B C 1
ATOM 2967 O O . LYS B 1 163 ? -16.219 28.484 28.469 1 83.19 163 LYS B O 1
ATOM 2972 N N . ASP B 1 164 ? -15.852 30.703 28.234 1 82.31 164 ASP B N 1
ATOM 2973 C CA . ASP B 1 164 ? -15.492 30.578 26.812 1 82.31 164 ASP B CA 1
ATOM 2974 C C . ASP B 1 164 ? -14.234 29.734 26.641 1 82.31 164 ASP B C 1
ATOM 2976 O O . ASP B 1 164 ? -13.289 29.844 27.422 1 82.31 164 ASP B O 1
ATOM 2980 N N . CYS B 1 165 ? -14.367 28.797 25.766 1 85.31 165 CYS B N 1
ATOM 2981 C CA . CYS B 1 165 ? -13.211 27.984 25.391 1 85.31 165 CYS B CA 1
ATOM 2982 C C . CYS B 1 165 ? -13.25 27.625 23.906 1 85.31 165 CYS B C 1
ATOM 2984 O O . CYS B 1 165 ? -14.164 28.031 23.188 1 85.31 165 CYS B O 1
ATOM 2986 N N . VAL B 1 166 ? -12.164 27.047 23.453 1 88.56 166 VAL B N 1
ATOM 2987 C CA . VAL B 1 166 ? -12.086 26.562 22.078 1 88.56 166 VAL B CA 1
ATOM 2988 C C . VAL B 1 166 ? -11.992 25.047 22.078 1 88.56 166 VAL B C 1
ATOM 2990 O O . VAL B 1 166 ? -11.234 24.453 22.844 1 88.56 166 VAL B O 1
ATOM 2993 N N . ILE B 1 167 ? -12.852 24.453 21.266 1 86.62 167 ILE B N 1
ATOM 2994 C CA . ILE B 1 167 ? -12.758 23.016 21.062 1 86.62 167 ILE B CA 1
ATOM 2995 C C . ILE B 1 167 ? -12.094 22.734 19.719 1 86.62 167 ILE B C 1
ATOM 2997 O O . ILE B 1 167 ? -12.344 23.438 18.734 1 86.62 167 ILE B O 1
ATOM 3001 N N . MET B 1 168 ? -11.258 21.75 19.781 1 88.5 168 MET B N 1
ATOM 3002 C CA . MET B 1 168 ? -10.531 21.375 18.562 1 88.5 168 MET B CA 1
ATOM 3003 C C . MET B 1 168 ? -10.875 19.938 18.156 1 88.5 168 MET B C 1
ATOM 3005 O O . MET B 1 168 ? -10.875 19.031 18.984 1 88.5 168 MET B O 1
ATOM 3009 N N . LYS B 1 169 ? -11.266 19.781 16.906 1 86.06 169 LYS B N 1
ATOM 3010 C CA . LYS B 1 169 ? -11.328 18.484 16.266 1 86.06 169 LYS B CA 1
ATOM 3011 C C . LYS B 1 169 ? -10.164 18.281 15.289 1 86.06 169 LYS B C 1
ATOM 3013 O O . LYS B 1 169 ? -10.023 19.047 14.328 1 86.06 169 LYS B O 1
ATOM 3018 N N . LYS B 1 170 ? -9.297 17.359 15.602 1 88.62 170 LYS B N 1
ATOM 3019 C CA . LYS B 1 170 ? -8.133 17.094 14.758 1 88.62 170 LYS B CA 1
ATOM 3020 C C . LYS B 1 170 ? -8.234 15.727 14.094 1 88.62 170 LYS B C 1
ATOM 3022 O O . LYS B 1 170 ? -8.547 14.734 14.75 1 88.62 170 LYS B O 1
ATOM 3027 N N . GLU B 1 171 ? -7.957 15.758 12.82 1 87.62 171 GLU B N 1
ATOM 3028 C CA . GLU B 1 171 ? -7.949 14.539 12.016 1 87.62 171 GLU B CA 1
ATOM 3029 C C . GLU B 1 171 ? -6.648 14.414 11.227 1 87.62 171 GLU B C 1
ATOM 3031 O O . GLU B 1 171 ? -6.004 15.414 10.914 1 87.62 171 GLU B O 1
ATOM 3036 N N . CYS B 1 172 ? -6.254 13.156 11.07 1 87.31 172 CYS B N 1
ATOM 3037 C CA . CYS B 1 172 ? -5.035 12.93 10.297 1 87.31 172 CYS B CA 1
ATOM 3038 C C . CYS B 1 172 ? -5.242 11.828 9.258 1 87.31 172 CYS B C 1
ATOM 3040 O O . CYS B 1 172 ? -6.172 11.031 9.383 1 87.31 172 CYS B O 1
ATOM 3042 N N . GLY B 1 173 ? -4.48 11.906 8.203 1 80.5 173 GLY B N 1
ATOM 3043 C CA . GLY B 1 173 ? -4.449 10.914 7.141 1 80.5 173 GLY B CA 1
ATOM 3044 C C . GLY B 1 173 ? -3.109 10.836 6.434 1 80.5 173 GLY B C 1
ATOM 3045 O O . GLY B 1 173 ? -2.307 11.773 6.508 1 80.5 173 GLY B O 1
ATOM 3046 N N . CYS B 1 174 ? -2.812 9.609 5.941 1 77.5 174 CYS B N 1
ATOM 3047 C CA . CYS B 1 174 ? -1.6 9.422 5.152 1 77.5 174 CYS B CA 1
ATOM 3048 C C . CYS B 1 174 ? -1.929 9.266 3.674 1 77.5 174 CYS B C 1
ATOM 3050 O O . CYS B 1 174 ? -2.83 8.508 3.311 1 77.5 174 CYS B O 1
ATOM 3052 N N . ASN B 1 175 ? -1.287 10.109 2.92 1 73.81 175 ASN B N 1
ATOM 3053 C CA . ASN B 1 175 ? -1.36 9.945 1.472 1 73.81 175 ASN B CA 1
ATOM 3054 C C . ASN B 1 175 ? -0.197 9.109 0.943 1 73.81 175 ASN B C 1
ATOM 3056 O O . ASN B 1 175 ? 0.946 9.57 0.929 1 73.81 175 ASN B O 1
ATOM 3060 N N . PHE B 1 176 ? -0.491 7.898 0.641 1 70.25 176 PHE B N 1
ATOM 3061 C CA . PHE B 1 176 ? 0.558 7.047 0.093 1 70.25 176 PHE B CA 1
ATOM 3062 C C . PHE B 1 176 ? 0.634 7.188 -1.422 1 70.25 176 PHE B C 1
ATOM 3064 O O . PHE B 1 176 ? -0.335 6.895 -2.127 1 70.25 176 PHE B O 1
ATOM 3071 N N . VAL B 1 177 ? 1.518 7.895 -1.979 1 59.91 177 VAL B N 1
ATOM 3072 C CA . VAL B 1 177 ? 1.59 8.211 -3.4 1 59.91 177 VAL B CA 1
ATOM 3073 C C . VAL B 1 177 ? 2.342 7.109 -4.141 1 59.91 177 VAL B C 1
ATOM 3075 O O . VAL B 1 177 ? 1.865 6.598 -5.156 1 59.91 177 VAL B O 1
ATOM 3078 N N . LYS B 1 178 ? 3.576 6.926 -3.775 1 58.09 178 LYS B N 1
ATOM 3079 C CA . LYS B 1 178 ? 4.453 6.086 -4.59 1 58.09 178 LYS B CA 1
ATOM 3080 C C . LYS B 1 178 ? 4.109 4.605 -4.418 1 58.09 178 LYS B C 1
ATOM 3082 O O . LYS B 1 178 ? 4.238 3.82 -5.359 1 58.09 178 LYS B O 1
ATOM 3087 N N . PHE B 1 179 ? 3.594 4.379 -3.338 1 55.31 179 PHE B N 1
ATOM 3088 C CA . PHE B 1 179 ? 3.346 2.965 -3.078 1 55.31 179 PHE B CA 1
ATOM 3089 C C . PHE B 1 179 ? 2.176 2.459 -3.91 1 55.31 179 PHE B C 1
ATOM 3091 O O . PHE B 1 179 ? 2.229 1.357 -4.461 1 55.31 179 PHE B O 1
ATOM 3098 N N . MET B 1 180 ? 1.256 3.275 -3.848 1 57.41 180 MET B N 1
ATOM 3099 C CA . MET B 1 180 ? 0.099 2.861 -4.637 1 57.41 180 MET B CA 1
ATOM 3100 C C . MET B 1 180 ? 0.472 2.699 -6.105 1 57.41 180 MET B C 1
ATOM 3102 O O . MET B 1 180 ? -0.006 1.78 -6.773 1 57.41 180 MET B O 1
ATOM 3106 N N . VAL B 1 181 ? 1.327 3.561 -6.387 1 55.94 181 VAL B N 1
ATOM 3107 C CA . VAL B 1 181 ? 1.766 3.461 -7.777 1 55.94 181 VAL B CA 1
ATOM 3108 C C . VAL B 1 181 ? 2.551 2.168 -7.98 1 55.94 181 VAL B C 1
ATOM 3110 O O . VAL B 1 181 ? 2.334 1.448 -8.961 1 55.94 181 VAL B O 1
ATOM 3113 N N . MET B 1 182 ? 3.303 1.948 -6.98 1 62.38 182 MET B N 1
ATOM 3114 C CA . MET B 1 182 ? 4.098 0.728 -7.074 1 62.38 182 MET B CA 1
ATOM 3115 C C . MET B 1 182 ? 3.207 -0.509 -7.039 1 62.38 182 MET B C 1
ATOM 3117 O O . MET B 1 182 ? 3.402 -1.441 -7.824 1 62.38 182 MET B O 1
ATOM 3121 N N . LYS B 1 183 ? 2.225 -0.403 -6.184 1 66.31 183 LYS B N 1
ATOM 3122 C CA . LYS B 1 183 ? 1.303 -1.531 -6.105 1 66.31 183 LYS B CA 1
ATOM 3123 C C . LYS B 1 183 ? 0.591 -1.754 -7.438 1 66.31 183 LYS B C 1
ATOM 3125 O O . LYS B 1 183 ? 0.469 -2.891 -7.898 1 66.31 183 LYS B O 1
ATOM 3130 N N . SER B 1 184 ? 0.21 -0.666 -7.93 1 65.5 184 SER B N 1
ATOM 3131 C CA . SER B 1 184 ? -0.496 -0.77 -9.203 1 65.5 184 SER B CA 1
ATOM 3132 C C . SER B 1 184 ? 0.423 -1.286 -10.305 1 65.5 184 SER B C 1
ATOM 3134 O O . SER B 1 184 ? 0.023 -2.129 -11.109 1 65.5 184 SER B O 1
ATOM 3136 N N . GLN B 1 185 ? 1.59 -0.78 -10.242 1 66.69 185 GLN B N 1
ATOM 3137 C CA . GLN B 1 185 ? 2.545 -1.189 -11.266 1 66.69 185 GLN B CA 1
ATOM 3138 C C . GLN B 1 185 ? 2.928 -2.65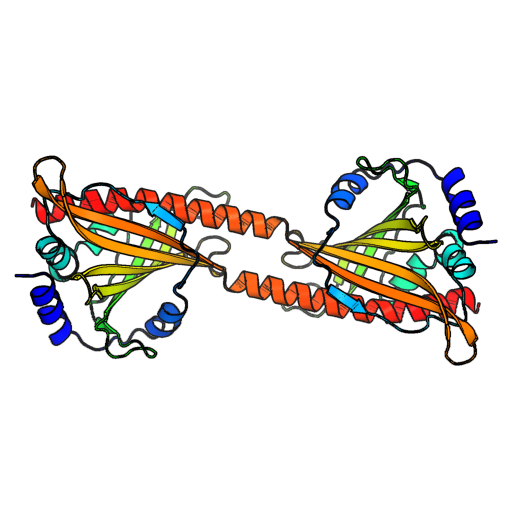8 -11.109 1 66.69 185 GLN B C 1
ATOM 3140 O O . GLN B 1 185 ? 2.988 -3.4 -12.094 1 66.69 185 GLN B O 1
ATOM 3145 N N . VAL B 1 186 ? 3.166 -3.021 -9.883 1 71.25 186 VAL B N 1
ATOM 3146 C CA . VAL B 1 186 ? 3.533 -4.406 -9.609 1 71.25 186 VAL B CA 1
ATOM 3147 C C . VAL B 1 186 ? 2.387 -5.332 -10.008 1 71.25 186 VAL B C 1
ATOM 3149 O O . VAL B 1 186 ? 2.602 -6.336 -10.695 1 71.25 186 VAL B O 1
ATOM 3152 N N . SER B 1 187 ? 1.174 -4.922 -9.617 1 74.56 187 SER B N 1
ATOM 3153 C CA . SER B 1 187 ? 0.019 -5.754 -9.93 1 74.56 187 SER B CA 1
ATOM 3154 C C . SER B 1 187 ? -0.173 -5.879 -11.438 1 74.56 187 SER B C 1
ATOM 3156 O O . SER B 1 187 ? -0.485 -6.961 -11.945 1 74.56 187 SER B O 1
ATOM 3158 N N . LYS B 1 188 ? 0.037 -4.828 -12.094 1 73.5 188 LYS B N 1
ATOM 3159 C CA . LYS B 1 188 ? -0.082 -4.844 -13.547 1 73.5 188 LYS B CA 1
ATOM 3160 C C . LYS B 1 188 ? 0.988 -5.73 -14.18 1 73.5 188 LYS B C 1
ATOM 3162 O O . LYS B 1 188 ? 0.7 -6.512 -15.094 1 73.5 188 LYS B O 1
ATOM 3167 N N . ASN B 1 189 ? 2.203 -5.594 -13.672 1 74.25 189 ASN B N 1
ATOM 3168 C CA . ASN B 1 189 ? 3.303 -6.391 -14.203 1 74.25 189 ASN B CA 1
ATOM 3169 C C . ASN B 1 189 ? 3.1 -7.879 -13.938 1 74.25 189 ASN B C 1
ATOM 3171 O O . ASN B 1 189 ? 3.391 -8.719 -14.797 1 74.25 189 ASN B O 1
ATOM 3175 N N . VAL B 1 190 ? 2.596 -8.125 -12.773 1 75.5 190 VAL B N 1
ATOM 3176 C CA . VAL B 1 190 ? 2.334 -9.516 -12.406 1 75.5 190 VAL B CA 1
ATOM 3177 C C . VAL B 1 190 ? 1.236 -10.086 -13.305 1 75.5 190 VAL B C 1
ATOM 3179 O O . VAL B 1 190 ? 1.352 -11.211 -13.789 1 75.5 190 VAL B O 1
ATOM 3182 N N . ALA B 1 191 ? 0.216 -9.297 -13.516 1 78.81 191 ALA B N 1
ATOM 3183 C CA . ALA B 1 191 ? -0.87 -9.742 -14.383 1 78.81 191 ALA B CA 1
ATOM 3184 C C . ALA B 1 191 ? -0.372 -9.984 -15.805 1 78.81 191 ALA B C 1
ATOM 3186 O O . ALA B 1 191 ? -0.706 -10.992 -16.422 1 78.81 191 ALA B O 1
ATOM 3187 N N . SER B 1 192 ? 0.392 -9.078 -16.297 1 79.5 192 SER B N 1
ATOM 3188 C CA . SER B 1 192 ? 0.937 -9.195 -17.641 1 79.5 192 SER B CA 1
ATOM 3189 C C . SER B 1 192 ? 1.849 -10.414 -17.766 1 79.5 192 SER B C 1
ATOM 3191 O O . SER B 1 192 ? 1.748 -11.18 -18.719 1 79.5 192 SER B O 1
ATOM 3193 N N . SER B 1 193 ? 2.748 -10.578 -16.812 1 79.06 193 SER B N 1
ATOM 3194 C CA . SER B 1 193 ? 3.662 -11.719 -16.812 1 79.06 193 SER B CA 1
ATOM 3195 C C . SER B 1 193 ? 2.904 -13.039 -16.719 1 79.06 193 SER B C 1
ATOM 3197 O O . SER B 1 193 ? 3.289 -14.023 -17.344 1 79.06 193 SER B O 1
ATOM 3199 N N . SER B 1 194 ? 1.88 -13.023 -15.875 1 82.25 194 SER B N 1
ATOM 3200 C CA . SER B 1 194 ? 1.062 -14.219 -15.727 1 82.25 194 SER B CA 1
ATOM 3201 C C . SER B 1 194 ? 0.36 -14.57 -17.031 1 82.25 194 SER B C 1
ATOM 3203 O O . SER B 1 194 ? 0.295 -15.742 -17.422 1 82.25 194 SER B O 1
ATOM 3205 N N . ALA B 1 195 ? -0.122 -13.578 -17.734 1 82.75 195 ALA B N 1
ATOM 3206 C CA . ALA B 1 195 ? -0.757 -13.805 -19.031 1 82.75 195 ALA B CA 1
ATOM 3207 C C . ALA B 1 195 ? 0.24 -14.359 -20.047 1 82.75 195 ALA B C 1
ATOM 3209 O O . ALA B 1 195 ? -0.069 -15.305 -20.781 1 82.75 195 ALA B O 1
ATOM 3210 N N . GLU B 1 196 ? 1.365 -13.805 -20.047 1 83.25 196 GLU B N 1
ATOM 3211 C CA . GLU B 1 196 ? 2.416 -14.297 -20.938 1 83.25 196 GLU B CA 1
ATOM 3212 C C . GLU B 1 196 ? 2.809 -15.734 -20.594 1 83.25 196 GLU B C 1
ATOM 3214 O O . GLU B 1 196 ? 3.111 -16.531 -21.469 1 83.25 196 GLU B O 1
ATOM 3219 N N . GLY B 1 197 ? 2.83 -16.031 -19.312 1 84.69 197 GLY B N 1
ATOM 3220 C CA . GLY B 1 197 ? 3.172 -17.359 -18.844 1 84.69 197 GLY B CA 1
ATOM 3221 C C . GLY B 1 197 ? 2.254 -18.438 -19.375 1 84.69 197 GLY B C 1
ATOM 3222 O O . GLY B 1 197 ? 2.66 -19.594 -19.516 1 84.69 197 GLY B O 1
ATOM 3223 N N . THR B 1 198 ? 1.062 -17.984 -19.688 1 84.62 198 THR B N 1
ATOM 3224 C CA . THR B 1 198 ? 0.114 -18.938 -20.25 1 84.62 198 THR B CA 1
ATOM 3225 C C . THR B 1 198 ? 0.583 -19.438 -21.609 1 84.62 198 THR B C 1
ATOM 3227 O O . THR B 1 198 ? 0.401 -20.609 -21.953 1 84.62 198 THR B O 1
ATOM 3230 N N . LYS B 1 199 ? 1.169 -18.609 -22.375 1 86.5 199 LYS B N 1
ATOM 3231 C CA . LYS B 1 199 ? 1.694 -19 -23.672 1 86.5 199 LYS B CA 1
ATOM 3232 C C . LYS B 1 199 ? 2.824 -20.016 -23.531 1 86.5 199 LYS B C 1
ATOM 3234 O O . LYS B 1 199 ? 2.904 -20.984 -24.297 1 86.5 199 LYS B O 1
ATOM 3239 N N . PHE B 1 200 ? 3.641 -19.797 -22.562 1 88.62 200 PHE B N 1
ATOM 3240 C CA . PHE B 1 200 ? 4.734 -20.719 -22.312 1 88.62 200 PHE B CA 1
ATOM 3241 C C . PHE B 1 200 ? 4.199 -22.078 -21.875 1 88.62 200 PHE B C 1
ATOM 3243 O O . PHE B 1 200 ? 4.75 -23.125 -22.25 1 88.62 200 PHE B O 1
ATOM 3250 N N . LEU B 1 201 ? 3.139 -22.047 -21.094 1 89.06 201 LEU B N 1
ATOM 3251 C CA . LEU B 1 201 ? 2.508 -23.297 -20.672 1 89.06 201 LEU B CA 1
ATOM 3252 C C . LEU B 1 201 ? 1.96 -24.062 -21.859 1 89.06 201 LEU B C 1
ATOM 3254 O O . LEU B 1 201 ? 2.166 -25.266 -21.984 1 89.06 201 LEU B O 1
ATOM 3258 N N . GLU B 1 202 ? 1.344 -23.359 -22.75 1 86.12 202 GLU B N 1
ATOM 3259 C CA . GLU B 1 202 ? 0.801 -23.984 -23.953 1 86.12 202 GLU B CA 1
ATOM 3260 C C . GLU B 1 202 ? 1.905 -24.641 -24.781 1 86.12 202 GLU B C 1
ATOM 3262 O O . GLU B 1 202 ? 1.757 -25.766 -25.25 1 86.12 202 GLU B O 1
ATOM 3267 N N . HIS B 1 203 ? 2.945 -23.922 -24.938 1 89.38 203 HIS B N 1
ATOM 3268 C CA . HIS B 1 203 ? 4.07 -24.453 -25.703 1 89.38 203 HIS B CA 1
ATOM 3269 C C . HIS B 1 203 ? 4.66 -25.688 -25.016 1 89.38 203 HIS B C 1
ATOM 3271 O O . HIS B 1 203 ? 5.008 -26.672 -25.688 1 89.38 203 HIS B O 1
ATOM 3277 N N . ALA B 1 204 ? 4.754 -25.609 -23.734 1 90.94 204 ALA B N 1
ATOM 3278 C CA . ALA B 1 204 ? 5.297 -26.734 -22.969 1 90.94 204 ALA B CA 1
ATOM 3279 C C . ALA B 1 204 ? 4.41 -27.969 -23.094 1 90.94 204 ALA B C 1
ATOM 3281 O O . ALA B 1 204 ? 4.91 -29.078 -23.266 1 90.94 204 ALA B O 1
ATOM 3282 N N . ILE B 1 205 ? 3.121 -27.734 -23.016 1 88.94 205 ILE B N 1
ATOM 3283 C CA . ILE B 1 205 ? 2.174 -28.844 -23.125 1 88.94 205 ILE B CA 1
ATOM 3284 C C . ILE B 1 205 ? 2.307 -29.484 -24.516 1 88.94 205 ILE B C 1
ATOM 3286 O O . ILE B 1 205 ? 2.355 -30.719 -24.625 1 88.94 205 ILE B O 1
ATOM 3290 N N . THR B 1 206 ? 2.369 -28.641 -25.531 1 87.5 206 THR B N 1
ATOM 3291 C CA . THR B 1 206 ? 2.508 -29.156 -26.906 1 87.5 206 THR B CA 1
ATOM 3292 C C . THR B 1 206 ? 3.797 -29.953 -27.047 1 87.5 206 THR B C 1
ATOM 3294 O O . THR B 1 206 ? 3.793 -31.031 -27.641 1 87.5 206 THR B O 1
ATOM 3297 N N . LYS B 1 207 ? 4.836 -29.484 -26.516 1 89.81 207 LYS B N 1
ATOM 3298 C CA . LYS B 1 207 ? 6.129 -30.156 -26.625 1 89.81 207 LYS B CA 1
ATOM 3299 C C . LYS B 1 207 ? 6.117 -31.5 -25.906 1 89.81 207 LYS B C 1
ATOM 3301 O O . LYS B 1 207 ? 6.625 -32.5 -26.438 1 89.81 207 LYS B O 1
ATOM 3306 N N . ILE B 1 208 ? 5.531 -31.609 -24.719 1 89.75 208 ILE B N 1
ATOM 3307 C CA . ILE B 1 208 ? 5.594 -32.781 -23.875 1 89.75 208 ILE B CA 1
ATOM 3308 C C . ILE B 1 208 ? 4.578 -33.812 -24.375 1 89.75 208 ILE B C 1
ATOM 3310 O O . ILE B 1 208 ? 4.832 -35.031 -24.312 1 89.75 208 ILE B O 1
ATOM 3314 N N . THR B 1 209 ? 3.463 -33.375 -24.875 1 83.38 209 THR B N 1
ATOM 3315 C CA . THR B 1 209 ? 2.406 -34.312 -25.219 1 83.38 209 THR B CA 1
ATOM 3316 C C . THR B 1 209 ? 2.537 -34.75 -26.672 1 83.38 209 THR B C 1
ATOM 3318 O O . THR B 1 209 ? 1.985 -35.781 -27.078 1 83.38 209 THR B O 1
ATOM 3321 N N . GLN B 1 210 ? 3.104 -33.969 -27.531 1 76.75 210 GLN B N 1
ATOM 3322 C CA . GLN B 1 210 ? 3.316 -34.375 -28.922 1 76.75 210 GLN B CA 1
ATOM 3323 C C . GLN B 1 210 ? 4.676 -35.062 -29.109 1 76.75 210 GLN B C 1
ATOM 3325 O O . GLN B 1 210 ? 4.992 -35.562 -30.188 1 76.75 210 GLN B O 1
ATOM 3330 N N . ALA B 1 211 ? 5.523 -35.156 -28.109 1 58.5 211 ALA B N 1
ATOM 3331 C CA . ALA B 1 211 ? 6.77 -35.906 -28.266 1 58.5 211 ALA B CA 1
ATOM 3332 C C . ALA B 1 211 ? 6.535 -37.406 -28.047 1 58.5 211 ALA B C 1
ATOM 3334 O O . ALA B 1 211 ? 5.621 -37.781 -27.328 1 58.5 211 ALA B O 1
#

Solvent-accessible surface area (backbone atoms only — not comparable to full-atom values): 22090 Å² total; per-residue (Å²): 114,50,35,66,56,50,49,48,58,49,54,72,71,33,50,71,60,82,60,78,60,55,62,69,48,57,72,62,49,70,90,65,79,58,42,76,46,29,77,45,66,74,39,64,88,38,40,52,30,59,48,42,44,30,59,75,72,61,48,36,60,59,45,21,42,45,65,66,52,41,39,77,76,44,67,54,70,69,15,33,41,76,43,90,90,46,69,83,53,70,30,37,26,35,45,35,41,30,32,35,70,41,77,83,40,91,96,45,61,55,52,25,46,33,42,36,40,40,39,39,34,68,40,85,88,79,64,29,41,37,42,34,36,41,35,34,45,72,63,48,87,65,22,83,28,37,37,39,30,37,39,35,37,35,33,72,42,60,47,99,86,66,44,56,14,22,33,37,43,30,30,31,35,70,44,59,55,48,49,53,48,46,50,50,49,49,46,49,49,50,39,51,51,54,37,52,48,50,55,26,41,50,52,25,50,50,54,62,69,73,98,115,50,36,66,56,50,49,48,58,49,55,72,70,32,51,72,59,81,60,78,59,55,63,68,49,57,73,62,50,71,90,65,79,57,42,77,47,31,78,45,65,75,39,64,86,40,41,51,32,58,48,43,44,29,57,75,72,62,47,34,63,58,44,21,42,47,64,66,52,42,40,81,76,45,70,55,70,68,14,33,41,76,42,91,89,47,70,83,52,71,31,36,27,35,44,36,39,30,32,32,69,39,76,85,41,92,97,45,61,55,52,25,47,32,42,37,40,41,40,39,35,66,40,84,86,80,64,28,41,37,42,34,36,42,34,34,46,71,61,48,88,65,22,82,28,36,36,41,31,37,39,34,37,37,34,71,42,60,45,100,85,64,44,57,12,21,34,37,42,30,28,31,35,68,46,61,57,48,49,54,48,45,50,51,48,50,45,50,49,51,38,51,50,53,36,52,46,50,55,25,39,49,51,24,50,50,54,63,69,73,100

Secondary structure (DSSP, 8-state):
--HHHHHHHHHHHPPBP--THHHHHHTTS-SS-PEEEEEEEEETT--HHHHHHHHHTS-HHHHHHHHTT-EEEEEPPPEEE--SS-TTS-EEEEEEEEEEE----TTS-SEEEEEEEEEEEE-TTT--EEEEEEEEESSSTTGGGEEEEEEEEEEEEE-TTS-EEEEEEEEEEEEE-HHHHHHHHHHHHHHHHHHHHHHHHHHHHHHHH--/--HHHHHHHHHHHPPBP--THHHHHHTTS-SS-PEEEEEEEEETT--HHHHHHHHHTS-HHHHHHHHTT-EEEEEPPPEEE--SS-TTS-EEEEEEEEEEE----TTS-SEEEEEEEEEEEE-TTT--EEEEEEEEESSSTTGGGEEEEEEEEEEEEE-TTS-EEEEEEEEEEEEE-HHHHHHHHHHHHHHHHHHHHHHHHHHHHHHHHH-

Sequence (422 aa):
MSAKSTFQAVFDKAEETTIPEMQSFYITLPKHGYQVVNEADELSAINTDTLMKAFLQDGLVKEWQLQAGASQFEETPWAKFTDDKDSSVEILCKRINMVMPIPKLPMCADESRVIVYYWLRLEDDDGSIRLESLSQSLDAPFCTYFTNAERAVFRDAKDENGKDCVIMKKECGCNFVKFMVMKSQVSKNVASSSAEGTKFLEHAITKITQAMSAKSTFQAVFDKAEETTIPEMQSFYITLPKHGYQVVNEADELSAINTDTLMKAFLQDGLVKEWQLQAGASQFEETPWAKFTDDKDSSVEILCKRINMVMPIPKLPMCADESRVIVYYWLRLEDDDGSIRLESLSQSLDAPFCTYFTNAERAVFRDAKDENGKDCVIMKKECGCNFVKFMVMKSQVSKNVASSSAEGTKFLEHAITKITQA

Organism: Perkinsus marinus (strain ATCC 50983 / TXsc) (NCBI:txid423536)

InterPro domains:
  IPR031968 VASt domain [PF16016] (45-191)

Radius of gyration: 30.19 Å; Cα contacts (8 Å, |Δi|>4): 822; chains: 2; bounding box: 41×86×68 Å

pLDDT: mean 84.43, std 12.26, range [51.53, 98.06]